Protein 8P6G (pdb70)

B-factor: mean 34.03, std 9.98, range [8.65, 109.32]

Nearest PDB structures (foldseek):
  8p6g-assembly1_B  TM=1.004E+00  e=2.701E-53  synthetic construct
  3gj1-assembly3_C  TM=9.940E-01  e=7.661E-42  Aequorea victoria
  4kag-assembly1_A  TM=9.902E-01  e=3.820E-41  Aequorea victoria
  4w6u-assembly4_D  TM=9.877E-01  e=2.512E-40  synthetic construct
  4w6c-assembly1_A  TM=9.912E-01  e=3.589E-39  synthetic construct

Secondary structure (DSSP, 8-state):
--TTSGGGSS-EEEEEEEEEEETTEEEEEEEEEEEEGGGTEEEEEEEETTSS-SS-GGGGTTT--GGGSB--GGGGGG-HHHHTTTT-EEEEEEEEETTS-EEEEEEEEEEETTEEEEEEEEEEES--TTSTTTTT-B-SS-----HHHHHHHHHTTTTS--EEEEEEEETTTTEEEEEEEEEEEBTTS-EEEEEEEEEEEESSSS------SEEEEEEEEEE--TT--SSEEEEEEEEEEE--/-TTGGGGSS-EEEEEEEEEEETTEEEEEEEEEEEETTTTEEEEEEEETTSS-SS-GGGGTTT--GGGSB--GGGGGG-HHHHTTTT-EEEEEEEEETTS-EEEEEEEEEEETTEEEEEEEEEEES--TTSTTTTT-B-S--------HHHHHHHHHTTTTSPPEEEEEEEEGGGTEEEEEEEEEEEBTTS-EEEEEEEEEEEESSSS------SEEEEEEEEEE--TT--SSEEEEEEEEEEE-

Foldseek 3Di:
DAAQPVLQAAKFKEWEWEWEAAVNDTWIKIKIFIAHLCQLKDKMKIFTPVFDDQFDPVVCQVVRASPRAHEDPVFPLQPQQSNLPQQGKWKWKWKQKPPAKIKTKIWTWHDPDRYTYTYMYIYMDGGDCCDCTSVVFFDQWQQACVVPVSVVLVVQQPPRDKDKWKWAFDVVLLWIWTWDWRWTAGPVGHTIIITMIMTMHRPDPDHTSRHHIWIKIKTKTWDDDPPDPGDIIMIMIRIYIDDD/DAQVVLQQDFFKEWEWEWEAAANPTWIKIKIWTAHLVLLKIKMKIFTPVFDDQWDPVVCVVLRACVRAHEPPVQVLQCQQRQLPQQGKWKWKWKDWVVAKIKTKIWTFHDDDRYTYIYMYMYIDGGDCPDCTSVVFFDQWQLFDPVPVVVSVVQVVQQPPRDKDKWKWAFPPVQQWIKTWDWGFTAGPVRHTTIMTMIMIMHRSDDDHGRRHHIWMKIKTKGWDDDVPDPGDIIIMMMRIYIDD

Solvent-accessible surface area: 20844 Å² total

Structure (mmCIF, N/CA/C/O backbone):
data_8P6G
#
_entry.id   8P6G
#
_cell.length_a   65.736
_cell.length_b   65.736
_cell.length_c   315.036
_cell.angle_alpha   90.00
_cell.angle_beta   90.00
_cell.angle_gamma   120.00
#
_symmetry.space_group_name_H-M   'P 65'
#
loop_
_entity.id
_entity.type
_entity.pdbx_description
1 polymer 'Genetically Encoded Green Calcium Indicator YTnC2-5 based on Troponin C from toadfish'
2 non-polymer DI(HYDROXYETHYL)ETHER
3 water water
#
loop_
_atom_site.group_PDB
_atom_site.id
_atom_site.type_symbol
_atom_site.label_atom_id
_atom_site.label_alt_id
_atom_site.label_comp_id
_atom_site.label_asym_id
_atom_site.label_entity_id
_atom_site.label_seq_id
_atom_site.pdbx_PDB_ins_code
_atom_site.Cartn_x
_atom_site.Cartn_y
_atom_site.Cartn_z
_atom_site.occupancy
_atom_site.B_iso_or_equiv
_atom_site.auth_seq_id
_atom_site.auth_comp_id
_atom_site.auth_asym_id
_atom_site.auth_atom_id
_atom_site.pdbx_PDB_model_num
ATOM 1 N N . VAL A 1 6 ? 19.881 -40.801 -7.322 1.00 51.25 5 VAL B N 1
ATOM 2 C CA . VAL A 1 6 ? 19.757 -42.264 -7.028 1.00 52.28 5 VAL B CA 1
ATOM 3 C C . VAL A 1 6 ? 20.563 -42.609 -5.778 1.00 45.97 5 VAL B C 1
ATOM 4 O O . VAL A 1 6 ? 20.013 -43.179 -4.846 1.00 42.36 5 VAL B O 1
ATOM 6 N N . SER A 1 7 ? 21.869 -42.295 -5.801 1.00 45.88 6 SER B N 1
ATOM 7 C CA . SER A 1 7 ? 22.777 -42.591 -4.701 1.00 48.82 6 SER B CA 1
ATOM 8 C C . SER A 1 7 ? 22.584 -41.607 -3.525 1.00 44.57 6 SER B C 1
ATOM 9 O O . SER A 1 7 ? 21.942 -40.556 -3.670 1.00 30.59 6 SER B O 1
ATOM 12 N N . LYS A 1 8 ? 23.176 -41.966 -2.363 1.00 42.30 7 LYS B N 1
ATOM 13 C CA . LYS A 1 8 ? 22.928 -41.315 -1.080 1.00 40.79 7 LYS B CA 1
ATOM 14 C C . LYS A 1 8 ? 22.971 -39.787 -1.195 1.00 42.18 7 LYS B C 1
ATOM 15 O O . LYS A 1 8 ? 23.913 -39.185 -1.727 1.00 37.86 7 LYS B O 1
ATOM 21 N N . GLY A 1 9 ? 21.864 -39.150 -0.802 1.00 37.45 8 GLY B N 1
ATOM 22 C CA . GLY A 1 9 ? 21.867 -37.707 -0.614 1.00 36.74 8 GLY B CA 1
ATOM 23 C C . GLY A 1 9 ? 21.683 -36.885 -1.892 1.00 33.84 8 GLY B C 1
ATOM 24 O O . GLY A 1 9 ? 21.698 -35.668 -1.766 1.00 32.06 8 GLY B O 1
ATOM 25 N N . GLU A 1 10 ? 21.379 -37.507 -3.060 1.00 35.96 9 GLU B N 1
ATOM 26 C CA . GLU A 1 10 ? 21.174 -36.790 -4.319 1.00 34.85 9 GLU B CA 1
ATOM 27 C C . GLU A 1 10 ? 19.821 -36.082 -4.341 1.00 36.20 9 GLU B C 1
ATOM 28 O O . GLU A 1 10 ? 19.736 -34.911 -4.729 1.00 28.81 9 GLU B O 1
ATOM 34 N N . GLU A 1 11 ? 18.768 -36.765 -3.852 1.00 32.51 10 GLU B N 1
ATOM 35 C CA . GLU A 1 11 ? 17.414 -36.239 -3.924 1.00 31.25 10 GLU B CA 1
ATOM 36 C C . GLU A 1 11 ? 17.264 -34.940 -3.118 1.00 30.92 10 GLU B C 1
ATOM 37 O O . GLU A 1 11 ? 16.327 -34.173 -3.397 1.00 37.12 10 GLU B O 1
ATOM 43 N N . LEU A 1 12 ? 18.115 -34.743 -2.087 1.00 31.41 11 LEU B N 1
ATOM 44 C CA . LEU A 1 12 ? 18.180 -33.533 -1.276 1.00 30.14 11 LEU B CA 1
ATOM 45 C C . LEU A 1 12 ? 18.642 -32.306 -2.057 1.00 36.46 11 LEU B C 1
ATOM 46 O O . LEU A 1 12 ? 18.513 -31.189 -1.560 1.00 43.75 11 LEU B O 1
ATOM 51 N N . PHE A 1 13 ? 19.268 -32.504 -3.212 1.00 33.65 12 PHE B N 1
ATOM 52 C CA . PHE A 1 13 ? 19.816 -31.395 -3.978 1.00 31.98 12 PHE B CA 1
ATOM 53 C C . PHE A 1 13 ? 18.940 -31.030 -5.178 1.00 33.97 12 PHE B C 1
ATOM 54 O O . PHE A 1 13 ? 19.212 -30.010 -5.839 1.00 39.43 12 PHE B O 1
ATOM 62 N N . THR A 1 14 ? 17.817 -31.743 -5.385 1.00 38.29 13 THR B N 1
ATOM 63 C CA . THR A 1 14 ? 17.194 -31.820 -6.700 1.00 40.55 13 THR B CA 1
ATOM 64 C C . THR A 1 14 ? 16.673 -30.489 -7.236 1.00 39.27 13 THR B C 1
ATOM 65 O O . THR A 1 14 ? 16.594 -30.379 -8.454 1.00 40.36 13 THR B O 1
ATOM 69 N N . GLY A 1 15 ? 16.243 -29.539 -6.397 1.00 34.88 14 GLY B N 1
ATOM 70 C CA . GLY A 1 15 ? 15.732 -28.275 -6.930 1.00 34.40 14 GLY B CA 1
ATOM 71 C C . GLY A 1 15 ? 16.558 -27.063 -6.462 1.00 38.45 14 GLY B C 1
ATOM 72 O O . GLY A 1 15 ? 17.765 -26.990 -6.696 1.00 41.41 14 GLY B O 1
ATOM 73 N N . VAL A 1 16 ? 15.909 -26.159 -5.719 1.00 39.20 15 VAL B N 1
ATOM 74 C CA . VAL A 1 16 ? 16.508 -24.949 -5.185 1.00 36.94 15 VAL B CA 1
ATOM 75 C C . VAL A 1 16 ? 16.569 -25.104 -3.660 1.00 33.56 15 VAL B C 1
ATOM 76 O O . VAL A 1 16 ? 15.548 -25.252 -2.999 1.00 33.96 15 VAL B O 1
ATOM 80 N N . VAL A 1 17 ? 17.787 -25.126 -3.103 1.00 28.39 16 VAL B N 1
ATOM 81 C CA . VAL A 1 17 ? 18.017 -25.443 -1.716 1.00 28.28 16 VAL B CA 1
ATOM 82 C C . VAL A 1 17 ? 18.390 -24.106 -1.050 1.00 26.50 16 VAL B C 1
ATOM 83 O O . VAL A 1 17 ? 19.259 -23.402 -1.551 1.00 29.60 16 VAL B O 1
ATOM 87 N N . PRO A 1 18 ? 17.715 -23.661 0.039 1.00 28.56 17 PRO B N 1
ATOM 88 C CA . PRO A 1 18 ? 18.044 -22.396 0.709 1.00 30.51 17 PRO B CA 1
ATOM 89 C C . PRO A 1 18 ? 19.319 -22.645 1.507 1.00 27.59 17 PRO B C 1
ATOM 90 O O . PRO A 1 18 ? 19.517 -23.769 1.995 1.00 25.57 17 PRO B O 1
ATOM 94 N N . ILE A 1 19 ? 20.175 -21.620 1.536 1.00 24.94 18 ILE B N 1
ATOM 95 C CA . ILE A 1 19 ? 21.436 -21.646 2.231 1.00 24.64 18 ILE B CA 1
ATOM 96 C C . ILE A 1 19 ? 21.424 -20.673 3.423 1.00 24.99 18 ILE B C 1
ATOM 97 O O . ILE A 1 19 ? 21.024 -19.501 3.329 1.00 26.99 18 ILE B O 1
ATOM 102 N N . LEU A 1 20 ? 22.032 -21.123 4.507 1.00 24.97 19 LEU B N 1
ATOM 103 C CA . LEU A 1 20 ? 22.444 -20.269 5.619 1.00 27.68 19 LEU B CA 1
ATOM 104 C C . LEU A 1 20 ? 23.933 -20.477 5.883 1.00 23.90 19 LEU B C 1
ATOM 105 O O . LEU A 1 20 ? 24.423 -21.634 6.061 1.00 26.32 19 LEU B O 1
ATOM 110 N N . VAL A 1 21 ? 24.657 -19.346 5.909 1.00 27.11 20 VAL B N 1
ATOM 111 C CA . VAL A 1 21 ? 26.052 -19.272 6.283 1.00 24.45 20 VAL B CA 1
ATOM 112 C C . VAL A 1 21 ? 26.194 -18.432 7.566 1.00 29.39 20 VAL B C 1
ATOM 113 O O . VAL A 1 21 ? 25.581 -17.378 7.736 1.00 31.78 20 VAL B O 1
ATOM 117 N N . GLU A 1 22 ? 26.928 -18.983 8.539 1.00 26.87 21 GLU B N 1
ATOM 118 C CA . GLU A 1 22 ? 27.273 -18.233 9.733 1.00 28.60 21 GLU B CA 1
ATOM 119 C C . GLU A 1 22 ? 28.752 -18.383 9.980 1.00 32.63 21 GLU B C 1
ATOM 120 O O . GLU A 1 22 ? 29.313 -19.504 9.933 1.00 32.81 21 GLU B O 1
ATOM 126 N N . MET A 1 23 ? 29.374 -17.239 10.285 1.00 29.66 22 MET B N 1
ATOM 127 C CA . MET A 1 23 ? 30.797 -17.246 10.552 1.00 27.20 22 MET B CA 1
ATOM 128 C C . MET A 1 23 ? 31.138 -16.299 11.702 1.00 28.99 22 MET B C 1
ATOM 129 O O . MET A 1 23 ? 30.579 -15.198 11.797 1.00 24.10 22 MET B O 1
ATOM 134 N N . VAL A 1 24 ? 32.077 -16.758 12.563 1.00 30.56 23 VAL B N 1
ATOM 135 C CA . VAL A 1 24 ? 32.708 -15.942 13.594 1.00 32.95 23 VAL B CA 1
ATOM 136 C C . VAL A 1 24 ? 34.215 -16.063 13.392 1.00 30.11 23 VAL B C 1
ATOM 137 O O . VAL A 1 24 ? 34.706 -17.140 13.056 1.00 36.62 23 VAL B O 1
ATOM 141 N N . GLY A 1 25 ? 34.924 -14.958 13.586 1.00 27.60 24 GLY B N 1
ATOM 142 C CA . GLY A 1 25 ? 36.309 -14.846 13.223 1.00 26.63 24 GLY B CA 1
ATOM 143 C C . GLY A 1 25 ? 37.127 -13.987 14.165 1.00 28.96 24 GLY B C 1
ATOM 144 O O . GLY A 1 25 ? 36.626 -12.998 14.682 1.00 29.88 24 GLY B O 1
ATOM 145 N N . ASP A 1 26 ? 38.434 -14.268 14.204 1.00 25.99 25 ASP B N 1
ATOM 146 C CA . ASP A 1 26 ? 39.377 -13.548 15.020 1.00 32.33 25 ASP B CA 1
ATOM 147 C C . ASP A 1 26 ? 40.719 -13.663 14.305 1.00 35.08 25 ASP B C 1
ATOM 148 O O . ASP A 1 26 ? 41.345 -14.716 14.348 1.00 36.19 25 ASP B O 1
ATOM 153 N N . VAL A 1 27 ? 41.128 -12.551 13.689 1.00 32.88 26 VAL B N 1
ATOM 154 C CA . VAL A 1 27 ? 42.362 -12.434 12.939 1.00 34.55 26 VAL B CA 1
ATOM 155 C C . VAL A 1 27 ? 43.215 -11.358 13.603 1.00 31.04 26 VAL B C 1
ATOM 156 O O . VAL A 1 27 ? 42.757 -10.228 13.768 1.00 28.38 26 VAL B O 1
ATOM 160 N N . ASN A 1 28 ? 44.375 -11.759 14.136 1.00 30.19 27 ASN B N 1
ATOM 161 C CA . ASN A 1 28 ? 45.236 -10.931 14.979 1.00 32.30 27 ASN B CA 1
ATOM 162 C C . ASN A 1 28 ? 44.526 -10.299 16.201 1.00 35.07 27 ASN B C 1
ATOM 163 O O . ASN A 1 28 ? 44.909 -9.213 16.626 1.00 36.80 27 ASN B O 1
ATOM 168 N N . GLY A 1 29 ? 43.451 -10.887 16.730 1.00 36.03 28 GLY B N 1
ATOM 169 C CA . GLY A 1 29 ? 42.631 -10.229 17.745 1.00 37.29 28 GLY B CA 1
ATOM 170 C C . GLY A 1 29 ? 41.489 -9.348 17.211 1.00 35.55 28 GLY B C 1
ATOM 171 O O . GLY A 1 29 ? 40.620 -8.962 17.987 1.00 40.41 28 GLY B O 1
ATOM 172 N N . HIS A 1 30 ? 41.431 -9.066 15.904 1.00 35.04 29 HIS B N 1
ATOM 173 C CA . HIS A 1 30 ? 40.331 -8.307 15.335 1.00 36.90 29 HIS B CA 1
ATOM 174 C C . HIS A 1 30 ? 39.140 -9.240 15.151 1.00 37.99 29 HIS B C 1
ATOM 175 O O . HIS A 1 30 ? 39.157 -10.081 14.240 1.00 32.31 29 HIS B O 1
ATOM 182 N N . ARG A 1 31 ? 38.131 -9.053 16.016 1.00 32.48 30 ARG B N 1
ATOM 183 C CA . ARG A 1 31 ? 36.960 -9.913 16.068 1.00 33.21 30 ARG B CA 1
ATOM 184 C C . ARG A 1 31 ? 35.928 -9.452 15.053 1.00 31.63 30 ARG B C 1
ATOM 185 O O . ARG A 1 31 ? 35.757 -8.247 14.852 1.00 35.31 30 ARG B O 1
ATOM 193 N N . PHE A 1 32 ? 35.203 -10.421 14.461 1.00 29.37 31 PHE B N 1
ATOM 194 C CA . PHE A 1 32 ? 34.158 -10.121 13.487 1.00 25.13 31 PHE B CA 1
ATOM 195 C C . PHE A 1 32 ? 33.188 -11.310 13.338 1.00 26.00 31 PHE B C 1
ATOM 196 O O . PHE A 1 32 ? 33.560 -12.490 13.517 1.00 26.70 31 PHE B O 1
ATOM 204 N N . SER A 1 33 ? 31.947 -11.003 12.933 1.00 27.79 32 SER B N 1
ATOM 205 C CA . SER A 1 33 ? 30.957 -11.986 12.504 1.00 31.07 32 SER B CA 1
ATOM 206 C C . SER A 1 33 ? 30.498 -11.721 11.066 1.00 29.17 32 SER B C 1
ATOM 207 O O . SER A 1 33 ? 30.366 -10.574 10.651 1.00 31.29 32 SER B O 1
ATOM 210 N N . VAL A 1 34 ? 30.227 -12.790 10.296 1.00 30.89 33 VAL B N 1
ATOM 211 C CA . VAL A 1 34 ? 29.520 -12.727 9.025 1.00 28.48 33 VAL B CA 1
ATOM 212 C C . VAL A 1 34 ? 28.315 -13.700 9.017 1.00 28.49 33 VAL B C 1
ATOM 213 O O . VAL A 1 34 ? 28.440 -14.884 9.352 1.00 27.73 33 VAL B O 1
ATOM 217 N N . SER A 1 35 ? 27.121 -13.191 8.659 1.00 30.13 34 SER B N 1
ATOM 218 C CA . SER A 1 35 ? 25.953 -14.014 8.358 1.00 32.89 34 SER B CA 1
ATOM 219 C C . SER A 1 35 ? 25.567 -13.876 6.886 1.00 30.28 34 SER B C 1
ATOM 220 O O . SER A 1 35 ? 25.858 -12.848 6.278 1.00 35.30 34 SER B O 1
ATOM 223 N N . GLY A 1 36 ? 24.742 -14.814 6.390 1.00 32.04 35 GLY B N 1
ATOM 224 C CA . GLY A 1 36 ? 24.299 -14.778 5.011 1.00 30.19 35 GLY B CA 1
ATOM 225 C C . GLY A 1 36 ? 23.375 -15.917 4.611 1.00 34.83 35 GLY B C 1
ATOM 226 O O . GLY A 1 36 ? 23.287 -16.977 5.276 1.00 32.74 35 GLY B O 1
ATOM 227 N N . GLU A 1 37 ? 22.726 -15.659 3.469 1.00 32.42 36 GLU B N 1
ATOM 228 C CA . GLU A 1 37 ? 21.651 -16.470 2.940 1.00 31.28 36 GLU B CA 1
ATOM 229 C C . GLU A 1 37 ? 21.732 -16.399 1.420 1.00 28.72 36 GLU B C 1
ATOM 230 O O . GLU A 1 37 ? 22.275 -15.441 0.870 1.00 29.48 36 GLU B O 1
ATOM 236 N N . GLY A 1 38 ? 21.057 -17.345 0.779 1.00 27.09 37 GLY B N 1
ATOM 237 C CA . GLY A 1 38 ? 21.053 -17.477 -0.662 1.00 25.30 37 GLY B CA 1
ATOM 238 C C . GLY A 1 38 ? 20.576 -18.870 -1.016 1.00 27.42 37 GLY B C 1
ATOM 239 O O . GLY A 1 38 ? 19.705 -19.373 -0.297 1.00 26.76 37 GLY B O 1
ATOM 240 N N . GLU A 1 39 ? 21.062 -19.424 -2.148 1.00 27.25 38 GLU B N 1
ATOM 241 C CA . GLU A 1 39 ? 20.481 -20.614 -2.762 1.00 27.83 38 GLU B CA 1
ATOM 242 C C . GLU A 1 39 ? 21.575 -21.445 -3.428 1.00 25.01 38 GLU B C 1
ATOM 243 O O . GLU A 1 39 ? 22.470 -20.897 -4.067 1.00 25.34 38 GLU B O 1
ATOM 249 N N . GLY A 1 40 ? 21.513 -22.779 -3.225 1.00 26.38 39 GLY B N 1
ATOM 250 C CA . GLY A 1 40 ? 22.328 -23.697 -3.998 1.00 27.36 39 GLY B CA 1
ATOM 251 C C . GLY A 1 40 ? 21.449 -24.455 -4.990 1.00 24.58 39 GLY B C 1
ATOM 252 O O . GLY A 1 40 ? 20.345 -24.907 -4.629 1.00 29.34 39 GLY B O 1
ATOM 253 N N . ILE A 1 41 ? 21.946 -24.615 -6.223 1.00 26.71 40 ILE B N 1
ATOM 254 C CA . ILE A 1 41 ? 21.280 -25.410 -7.235 1.00 26.68 40 ILE B CA 1
ATOM 255 C C . ILE A 1 41 ? 22.337 -26.363 -7.801 1.00 28.86 40 ILE B C 1
ATOM 256 O O . ILE A 1 41 ? 23.022 -26.040 -8.792 1.00 26.42 40 ILE B O 1
ATOM 261 N N . ALA A 1 42 ? 22.383 -27.590 -7.223 1.00 31.08 41 ALA B N 1
ATOM 262 C CA . ALA A 1 42 ? 23.296 -28.608 -7.699 1.00 29.64 41 ALA B CA 1
ATOM 263 C C . ALA A 1 42 ? 23.081 -28.958 -9.173 1.00 29.90 41 ALA B C 1
ATOM 264 O O . ALA A 1 42 ? 24.048 -29.344 -9.813 1.00 28.94 41 ALA B O 1
ATOM 266 N N . THR A 1 43 ? 21.852 -28.852 -9.708 1.00 30.42 42 THR B N 1
ATOM 267 C CA . THR A 1 43 ? 21.572 -29.245 -11.103 1.00 30.61 42 THR B CA 1
ATOM 268 C C . THR A 1 43 ? 22.317 -28.316 -12.079 1.00 28.95 42 THR B C 1
ATOM 269 O O . THR A 1 43 ? 22.551 -28.683 -13.234 1.00 30.78 42 THR B O 1
ATOM 273 N N . TYR A 1 44 ? 22.630 -27.083 -11.640 1.00 23.96 43 TYR B N 1
ATOM 274 C CA . TYR A 1 44 ? 23.376 -26.096 -12.392 1.00 25.53 43 TYR B CA 1
ATOM 275 C C . TYR A 1 44 ? 24.847 -26.059 -11.981 1.00 27.45 43 TYR B C 1
ATOM 276 O O . TYR A 1 44 ? 25.622 -25.391 -12.634 1.00 30.61 43 TYR B O 1
ATOM 285 N N . GLY A 1 45 ? 25.240 -26.783 -10.924 1.00 24.22 44 GLY B N 1
ATOM 286 C CA . GLY A 1 45 ? 26.485 -26.501 -10.245 1.00 29.97 44 GLY B CA 1
ATOM 287 C C . GLY A 1 45 ? 26.574 -25.045 -9.765 1.00 24.72 44 GLY B C 1
ATOM 288 O O . GLY A 1 45 ? 27.672 -24.479 -9.791 1.00 26.29 44 GLY B O 1
ATOM 289 N N . MET A 1 46 ? 25.439 -24.401 -9.434 1.00 24.58 45 MET B N 1
ATOM 290 C CA . MET A 1 46 ? 25.441 -22.974 -9.111 1.00 26.13 45 MET B CA 1
ATOM 291 C C . MET A 1 46 ? 25.139 -22.709 -7.628 1.00 27.55 45 MET B C 1
ATOM 292 O O . MET A 1 46 ? 24.376 -23.439 -6.969 1.00 30.37 45 MET B O 1
ATOM 297 N N . LEU A 1 47 ? 25.805 -21.650 -7.114 1.00 25.11 46 LEU B N 1
ATOM 298 C CA . LEU A 1 47 ? 25.692 -21.083 -5.780 1.00 29.91 46 LEU B CA 1
ATOM 299 C C . LEU A 1 47 ? 25.573 -19.545 -5.872 1.00 31.40 46 LEU B C 1
ATOM 300 O O . LEU A 1 47 ? 26.360 -18.925 -6.602 1.00 30.04 46 LEU B O 1
ATOM 305 N N . THR A 1 48 ? 24.667 -18.929 -5.085 1.00 28.96 47 THR B N 1
ATOM 306 C CA . THR A 1 48 ? 24.520 -17.481 -4.947 1.00 27.61 47 THR B CA 1
ATOM 307 C C . THR A 1 48 ? 24.312 -17.147 -3.464 1.00 32.63 47 THR B C 1
ATOM 308 O O . THR A 1 48 ? 23.480 -17.780 -2.812 1.00 33.33 47 THR B O 1
ATOM 312 N N . LEU A 1 49 ? 25.081 -16.161 -2.931 1.00 31.74 48 LEU B N 1
ATOM 313 C CA . LEU A 1 49 ? 25.002 -15.745 -1.537 1.00 32.40 48 LEU B CA 1
ATOM 314 C C . LEU A 1 49 ? 25.060 -14.223 -1.423 1.00 32.20 48 LEU B C 1
ATOM 315 O O . LEU A 1 49 ? 25.544 -13.514 -2.305 1.00 26.66 48 LEU B O 1
ATOM 320 N N . LYS A 1 50 ? 24.521 -13.724 -0.314 1.00 27.74 49 LYS B N 1
ATOM 321 C CA . LYS A 1 50 ? 24.811 -12.382 0.138 1.00 29.08 49 LYS B CA 1
ATOM 322 C C . LYS A 1 50 ? 25.231 -12.544 1.579 1.00 27.40 49 LYS B C 1
ATOM 323 O O . LYS A 1 50 ? 24.493 -13.175 2.356 1.00 28.25 49 LYS B O 1
ATOM 329 N N . LEU A 1 51 ? 26.464 -12.120 1.854 1.00 24.40 50 LEU B N 1
ATOM 330 C CA . LEU A 1 51 ? 27.117 -12.332 3.122 1.00 24.57 50 LEU B CA 1
ATOM 331 C C . LEU A 1 51 ? 27.344 -10.921 3.674 1.00 28.07 50 LEU B C 1
ATOM 332 O O . LEU A 1 51 ? 27.828 -10.058 2.937 1.00 36.43 50 LEU B O 1
ATOM 337 N N . ILE A 1 52 ? 27.035 -10.700 4.956 1.00 26.10 51 ILE B N 1
ATOM 338 C CA . ILE A 1 52 ? 27.129 -9.377 5.555 1.00 32.47 51 ILE B CA 1
ATOM 339 C C . ILE A 1 52 ? 28.058 -9.429 6.762 1.00 31.42 51 ILE B C 1
ATOM 340 O O . ILE A 1 52 ? 28.023 -10.399 7.535 1.00 28.34 51 ILE B O 1
ATOM 345 N N . CYS A 1 53 ? 28.879 -8.380 6.925 1.00 31.02 52 CYS B N 1
ATOM 346 C CA . CYS A 1 53 ? 29.642 -8.246 8.142 1.00 29.73 52 CYS B CA 1
ATOM 347 C C . CYS A 1 53 ? 28.755 -7.521 9.148 1.00 28.24 52 CYS B C 1
ATOM 348 O O . CYS A 1 53 ? 28.440 -6.376 8.932 1.00 28.06 52 CYS B O 1
ATOM 351 N N . THR A 1 54 ? 28.281 -8.233 10.173 1.00 29.02 53 THR B N 1
ATOM 352 C CA . THR A 1 54 ? 27.231 -7.762 11.072 1.00 30.38 53 THR B CA 1
ATOM 353 C C . THR A 1 54 ? 27.814 -6.941 12.206 1.00 32.16 53 THR B C 1
ATOM 354 O O . THR A 1 54 ? 27.049 -6.240 12.854 1.00 33.93 53 THR B O 1
ATOM 358 N N . THR A 1 55 ? 29.153 -6.911 12.345 1.00 32.12 54 THR B N 1
ATOM 359 C CA . THR A 1 55 ? 29.832 -6.153 13.378 1.00 39.73 54 THR B CA 1
ATOM 360 C C . THR A 1 55 ? 30.374 -4.814 12.862 1.00 39.71 54 THR B C 1
ATOM 361 O O . THR A 1 55 ? 30.965 -4.085 13.639 1.00 42.25 54 THR B O 1
ATOM 365 N N . GLY A 1 56 ? 30.194 -4.472 11.577 1.00 43.42 55 GLY B N 1
ATOM 366 C CA . GLY A 1 56 ? 30.778 -3.261 11.004 1.00 39.63 55 GLY B CA 1
ATOM 367 C C . GLY A 1 56 ? 31.719 -3.581 9.843 1.00 36.86 55 GLY B C 1
ATOM 368 O O . GLY A 1 56 ? 31.318 -4.245 8.893 1.00 40.60 55 GLY B O 1
ATOM 369 N N . GLU A 1 57 ? 32.943 -3.037 9.866 1.00 36.54 56 GLU B N 1
ATOM 370 C CA . GLU A 1 57 ? 33.854 -3.135 8.729 1.00 36.41 56 GLU B CA 1
ATOM 371 C C . GLU A 1 57 ? 34.583 -4.466 8.825 1.00 31.10 56 GLU B C 1
ATOM 372 O O . GLU A 1 57 ? 35.231 -4.730 9.837 1.00 35.57 56 GLU B O 1
ATOM 378 N N . LEU A 1 58 ? 34.571 -5.255 7.747 1.00 30.77 57 LEU B N 1
ATOM 379 C CA . LEU A 1 58 ? 35.345 -6.495 7.743 1.00 29.54 57 LEU B CA 1
ATOM 380 C C . LEU A 1 58 ? 36.832 -6.153 7.844 1.00 30.52 57 LEU B C 1
ATOM 381 O O . LEU A 1 58 ? 37.334 -5.320 7.121 1.00 35.08 57 LEU B O 1
ATOM 386 N N . PRO A 1 59 ? 37.580 -6.760 8.777 1.00 28.95 58 PRO B N 1
ATOM 387 C CA . PRO A 1 59 ? 38.991 -6.400 8.978 1.00 32.63 58 PRO B CA 1
ATOM 388 C C . PRO A 1 59 ? 40.010 -7.113 8.062 1.00 27.09 58 PRO B C 1
ATOM 389 O O . PRO A 1 59 ? 41.182 -6.744 8.059 1.00 28.23 58 PRO B O 1
ATOM 393 N N . VAL A 1 60 ? 39.556 -8.096 7.270 1.00 27.77 59 VAL B N 1
ATOM 394 C CA . VAL A 1 60 ? 40.330 -8.723 6.205 1.00 30.96 59 VAL B CA 1
ATOM 395 C C . VAL A 1 60 ? 39.650 -8.352 4.883 1.00 32.14 59 VAL B C 1
ATOM 396 O O . VAL A 1 60 ? 38.525 -7.852 4.882 1.00 29.82 59 VAL B O 1
A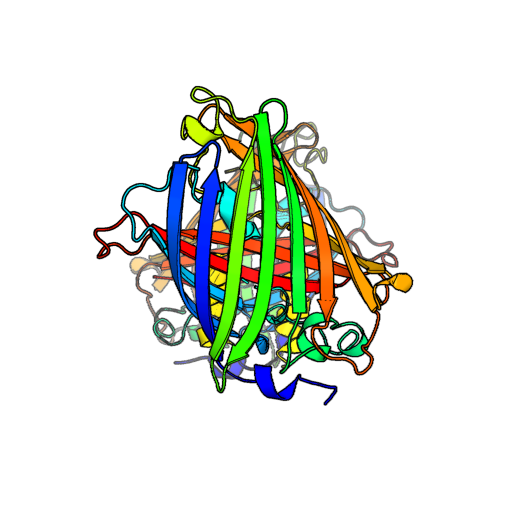TOM 400 N N . PRO A 1 61 ? 40.248 -8.557 3.691 1.00 33.45 60 PRO B N 1
ATOM 401 C CA . PRO A 1 61 ? 39.511 -8.307 2.441 1.00 32.09 60 PRO B CA 1
ATOM 402 C C . PRO A 1 61 ? 38.531 -9.447 2.137 1.00 32.89 60 PRO B C 1
ATOM 403 O O . PRO A 1 61 ? 38.901 -10.631 2.237 1.00 30.93 60 PRO B O 1
ATOM 407 N N . TRP A 1 62 ? 37.302 -9.087 1.739 1.00 27.56 61 TRP B N 1
ATOM 408 C CA . TRP A 1 62 ? 36.268 -10.036 1.365 1.00 25.44 61 TRP B CA 1
ATOM 409 C C . TRP A 1 62 ? 36.780 -11.122 0.417 1.00 24.87 61 TRP B C 1
ATOM 410 O O . TRP A 1 62 ? 36.346 -12.258 0.620 1.00 25.95 61 TRP B O 1
ATOM 421 N N . PRO A 1 63 ? 37.649 -10.860 -0.618 1.00 26.40 62 PRO B N 1
ATOM 422 C CA . PRO A 1 63 ? 38.139 -11.950 -1.447 1.00 27.60 62 PRO B CA 1
ATOM 423 C C . PRO A 1 63 ? 38.823 -13.093 -0.688 1.00 27.06 62 PRO B C 1
ATOM 424 O O . PRO A 1 63 ? 38.764 -14.232 -1.148 1.00 28.01 62 PRO B O 1
ATOM 428 N N . THR A 1 64 ? 39.467 -12.779 0.453 1.00 30.87 63 THR B N 1
ATOM 429 C CA . THR A 1 64 ? 40.210 -13.768 1.224 1.00 32.06 63 THR B CA 1
ATOM 430 C C . THR A 1 64 ? 39.288 -14.812 1.888 1.00 29.46 63 THR B C 1
ATOM 431 O O . THR A 1 64 ? 39.791 -15.917 2.220 1.00 24.55 63 THR B O 1
ATOM 435 N N . LEU A 1 65 ? 37.976 -14.502 2.076 1.00 25.36 64 LEU B N 1
ATOM 436 C CA . LEU A 1 65 ? 36.996 -15.415 2.689 1.00 26.66 64 LEU B CA 1
ATOM 437 C C . LEU A 1 65 ? 36.129 -16.167 1.677 1.00 29.04 64 LEU B C 1
ATOM 438 O O . LEU A 1 65 ? 35.262 -16.959 2.112 1.00 28.72 64 LEU B O 1
ATOM 443 N N . VAL A 1 66 ? 36.288 -15.867 0.365 1.00 30.94 65 VAL B N 1
ATOM 444 C CA . VAL A 1 66 ? 35.453 -16.485 -0.653 1.00 27.67 65 VAL B CA 1
ATOM 445 C C . VAL A 1 66 ? 35.512 -17.998 -0.501 1.00 23.71 65 VAL B C 1
ATOM 446 O O . VAL A 1 66 ? 34.455 -18.613 -0.459 1.00 23.03 65 VAL B O 1
ATOM 450 N N . THR A 1 67 ? 36.722 -18.575 -0.486 1.00 21.79 66 THR B N 1
ATOM 451 C CA . THR A 1 67 ? 36.854 -20.026 -0.366 1.00 22.93 66 THR B CA 1
ATOM 452 C C . THR A 1 67 ? 36.231 -20.549 0.929 1.00 27.25 66 THR B C 1
ATOM 453 O O . THR A 1 67 ? 35.781 -21.696 0.963 1.00 23.28 66 THR B O 1
ATOM 457 N N . THR A 1 68 ? 36.257 -19.769 2.018 1.00 26.84 67 THR B N 1
ATOM 458 C CA . THR A 1 68 ? 35.735 -20.232 3.305 1.00 27.23 67 THR B CA 1
ATOM 459 C C . THR A 1 68 ? 34.204 -20.214 3.324 1.00 24.48 67 THR B C 1
ATOM 460 O O . THR A 1 68 ? 33.583 -21.186 3.801 1.00 24.72 67 THR B O 1
ATOM 464 N N . LEU A 1 69 ? 33.609 -19.113 2.841 1.00 25.86 68 LEU B N 1
ATOM 465 C CA . LEU A 1 69 ? 32.170 -18.908 2.833 1.00 24.29 68 LEU B CA 1
ATOM 466 C C . LEU A 1 69 ? 31.561 -19.822 1.761 1.00 28.17 68 LEU B C 1
ATOM 467 O O . LEU A 1 69 ? 30.497 -20.329 2.029 1.00 22.34 68 LEU B O 1
ATOM 491 N N . MET A 1 71 ? 31.052 -24.534 -0.049 1.00 27.85 72 MET B N 1
ATOM 492 C CA . MET A 1 71 ? 29.973 -25.552 -0.210 1.00 25.89 72 MET B CA 1
ATOM 493 C C . MET A 1 71 ? 30.133 -26.391 -1.498 1.00 29.09 72 MET B C 1
ATOM 494 O O . MET A 1 71 ? 29.379 -26.257 -2.450 1.00 28.94 72 MET B O 1
ATOM 499 N N . ALA A 1 72 ? 31.055 -27.370 -1.504 1.00 27.62 73 ALA B N 1
ATOM 500 C CA . ALA A 1 72 ? 31.319 -28.184 -2.689 1.00 25.33 73 ALA B CA 1
ATOM 501 C C . ALA A 1 72 ? 30.133 -29.103 -3.017 1.00 25.45 73 ALA B C 1
ATOM 502 O O . ALA A 1 72 ? 30.016 -29.536 -4.172 1.00 23.41 73 ALA B O 1
ATOM 504 N N . CYS A 1 73 ? 29.235 -29.378 -2.046 1.00 23.94 74 CYS B N 1
ATOM 505 C CA . CYS A 1 73 ? 27.935 -30.043 -2.290 1.00 27.46 74 CYS B CA 1
ATOM 506 C C . CYS A 1 73 ? 27.056 -29.445 -3.382 1.00 27.22 74 CYS B C 1
ATOM 507 O O . CYS A 1 73 ? 26.241 -30.213 -3.926 1.00 27.99 74 CYS B O 1
ATOM 510 N N . PHE A 1 74 ? 27.206 -28.153 -3.749 1.00 25.92 75 PHE B N 1
ATOM 511 C CA . PHE A 1 74 ? 26.414 -27.551 -4.816 1.00 26.28 75 PHE B CA 1
ATOM 512 C C . PHE A 1 74 ? 27.054 -27.660 -6.204 1.00 30.42 75 PHE B C 1
ATOM 513 O O . PHE A 1 74 ? 26.385 -27.363 -7.180 1.00 34.85 75 PHE B O 1
ATOM 521 N N . ALA A 1 75 ? 28.286 -28.164 -6.334 1.00 28.20 76 ALA B N 1
ATOM 522 C CA . ALA A 1 75 ? 28.822 -28.514 -7.631 1.00 26.32 76 ALA B CA 1
ATOM 523 C C . ALA A 1 75 ? 27.949 -29.567 -8.317 1.00 26.73 76 ALA B C 1
ATOM 524 O O . ALA A 1 75 ? 27.261 -30.377 -7.659 1.00 28.12 76 ALA B O 1
ATOM 526 N N . ARG A 1 76 ? 28.009 -29.551 -9.655 1.00 25.69 77 ARG B N 1
ATOM 527 C CA . ARG A 1 76 ? 27.299 -30.503 -10.479 1.00 30.61 77 ARG B CA 1
ATOM 528 C C . ARG A 1 76 ? 28.297 -31.542 -10.983 1.00 27.87 77 ARG B C 1
ATOM 529 O O . ARG A 1 76 ? 29.181 -31.263 -11.855 1.00 23.18 77 ARG B O 1
ATOM 537 N N . TYR A 1 77 ? 28.104 -32.732 -10.411 1.00 26.87 78 TYR B N 1
ATOM 538 C CA . TYR A 1 77 ? 28.755 -33.955 -10.854 1.00 28.82 78 TYR B CA 1
ATOM 539 C C . TYR A 1 77 ? 27.972 -34.562 -12.036 1.00 33.79 78 TYR B C 1
ATOM 540 O O . TYR A 1 77 ? 26.784 -34.919 -11.909 1.00 34.62 78 TYR B O 1
ATOM 549 N N . PRO A 1 78 ? 28.604 -34.727 -13.209 1.00 30.28 79 PRO B N 1
ATOM 550 C CA . PRO A 1 78 ? 28.003 -35.470 -14.328 1.00 35.14 79 PRO B CA 1
ATOM 551 C C . PRO A 1 78 ? 27.581 -36.919 -14.061 1.00 32.60 79 PRO B C 1
ATOM 552 O O . PRO A 1 78 ? 27.996 -37.528 -13.049 1.00 32.87 79 PRO B O 1
ATOM 556 N N . ASP A 1 79 ? 26.758 -37.485 -14.958 1.00 35.36 80 ASP B N 1
ATOM 557 C CA . ASP A 1 79 ? 26.271 -38.843 -14.739 1.00 35.27 80 ASP B CA 1
ATOM 558 C C . ASP A 1 79 ? 27.424 -39.839 -14.607 1.00 37.17 80 ASP B C 1
ATOM 559 O O . ASP A 1 79 ? 27.369 -40.665 -13.711 1.00 45.39 80 ASP B O 1
ATOM 564 N N . HIS A 1 80 ? 28.519 -39.709 -15.366 1.00 39.45 81 HIS B N 1
ATOM 565 C CA . HIS A 1 80 ? 29.608 -40.687 -15.276 1.00 44.02 81 HIS B CA 1
ATOM 566 C C . HIS A 1 80 ? 30.347 -40.623 -13.928 1.00 42.68 81 HIS B C 1
ATOM 567 O O . HIS A 1 80 ? 31.053 -41.564 -13.586 1.00 33.95 81 HIS B O 1
ATOM 574 N N . MET A 1 81 ? 30.112 -39.570 -13.115 1.00 39.54 82 MET B N 1
ATOM 575 C CA . MET A 1 81 ? 30.888 -39.285 -11.923 1.00 36.93 82 MET B CA 1
ATOM 576 C C . MET A 1 81 ? 30.062 -39.237 -10.641 1.00 38.11 82 MET B C 1
ATOM 577 O O . MET A 1 81 ? 30.620 -38.870 -9.598 1.00 38.41 82 MET B O 1
ATOM 582 N N . LYS A 1 82 ? 28.768 -39.573 -10.677 1.00 33.58 83 LYS B N 1
ATOM 583 C CA . LYS A 1 82 ? 27.944 -39.478 -9.465 1.00 41.83 83 LYS B CA 1
ATOM 584 C C . LYS A 1 82 ? 28.426 -40.399 -8.332 1.00 42.69 83 LYS B C 1
ATOM 585 O O . LYS A 1 82 ? 28.228 -40.044 -7.162 1.00 46.08 83 LYS B O 1
ATOM 591 N N . GLN A 1 83 ? 29.170 -41.478 -8.644 1.00 44.15 84 GLN B N 1
ATOM 592 C CA . GLN A 1 83 ? 29.788 -42.317 -7.626 1.00 43.37 84 GLN B CA 1
ATOM 593 C C . GLN A 1 83 ? 30.901 -41.617 -6.829 1.00 40.53 84 GLN B C 1
ATOM 594 O O . GLN A 1 83 ? 31.168 -42.058 -5.719 1.00 43.58 84 GLN B O 1
ATOM 600 N N . HIS A 1 84 ? 31.566 -40.587 -7.393 1.00 44.86 85 HIS B N 1
ATOM 601 C CA . HIS A 1 84 ? 32.646 -39.856 -6.739 1.00 47.09 85 HIS B CA 1
ATOM 602 C C . HIS A 1 84 ? 32.165 -38.643 -5.924 1.00 36.59 85 HIS B C 1
ATOM 603 O O . HIS A 1 84 ? 33.022 -37.899 -5.438 1.00 46.41 85 HIS B O 1
ATOM 610 N N . ASP A 1 85 ? 30.848 -38.390 -5.796 1.00 34.58 86 ASP B N 1
ATOM 611 C CA . ASP A 1 85 ? 30.366 -37.205 -5.089 1.00 29.69 86 ASP B CA 1
ATOM 612 C C . ASP A 1 85 ? 30.338 -37.454 -3.564 1.00 34.09 86 ASP B C 1
ATOM 613 O O . ASP A 1 85 ? 29.263 -37.741 -2.985 1.00 35.61 86 ASP B O 1
ATOM 618 N N . PHE A 1 86 ? 31.531 -37.305 -2.938 1.00 30.20 87 PHE B N 1
ATOM 619 C CA . PHE A 1 86 ? 31.729 -37.385 -1.493 1.00 35.97 87 PHE B CA 1
ATOM 620 C C . PHE A 1 86 ? 30.776 -36.457 -0.745 1.00 32.80 87 PHE B C 1
ATOM 621 O O . PHE A 1 86 ? 30.269 -36.860 0.296 1.00 31.13 87 PHE B O 1
ATOM 629 N N . PHE A 1 87 ? 30.546 -35.232 -1.263 1.00 31.09 88 PHE B N 1
ATOM 630 C CA . PHE A 1 87 ? 29.962 -34.116 -0.503 1.00 31.39 88 PHE B CA 1
ATOM 631 C C . PHE A 1 87 ? 28.447 -34.291 -0.329 1.00 29.54 88 PHE B C 1
ATOM 632 O O . PHE A 1 87 ? 27.907 -34.129 0.793 1.00 31.64 88 PHE B O 1
ATOM 640 N N . LYS A 1 88 ? 27.751 -34.652 -1.410 1.00 30.12 89 LYS B N 1
ATOM 641 C CA . LYS A 1 88 ? 26.351 -35.071 -1.319 1.00 29.61 89 LYS B CA 1
ATOM 642 C C . LYS A 1 88 ? 26.197 -36.383 -0.520 1.00 28.50 89 LYS B C 1
ATOM 643 O O . LYS A 1 88 ? 25.296 -36.428 0.264 1.00 31.27 89 LYS B O 1
ATOM 649 N N . SER A 1 89 ? 27.066 -37.408 -0.685 1.00 31.30 90 SER B N 1
ATOM 650 C CA . SER A 1 89 ? 26.967 -38.712 -0.023 1.00 33.00 90 SER B CA 1
ATOM 651 C C . SER A 1 89 ? 26.971 -38.588 1.505 1.00 35.32 90 SER B C 1
ATOM 652 O O . SER A 1 89 ? 26.317 -39.387 2.166 1.00 30.18 90 SER B O 1
ATOM 655 N N . ALA A 1 90 ? 27.571 -37.507 2.054 1.00 28.37 91 ALA B N 1
ATOM 656 C CA . ALA A 1 90 ? 27.673 -37.309 3.486 1.00 31.66 91 ALA B CA 1
ATOM 657 C C . ALA A 1 90 ? 26.401 -36.699 4.076 1.00 31.11 91 ALA B C 1
ATOM 658 O O . ALA A 1 90 ? 26.371 -36.462 5.299 1.00 29.36 91 ALA B O 1
ATOM 660 N N . MET A 1 91 ? 25.412 -36.371 3.205 1.00 30.94 92 MET B N 1
ATOM 661 C CA . MET A 1 91 ? 24.231 -35.655 3.673 1.00 32.70 92 MET B CA 1
ATOM 662 C C . MET A 1 91 ? 23.140 -36.656 4.075 1.00 31.07 92 MET B C 1
ATOM 663 O O . MET A 1 91 ? 23.115 -37.750 3.550 1.00 34.48 92 MET B O 1
ATOM 668 N N . PRO A 1 92 ? 22.180 -36.334 4.986 1.00 36.34 93 PRO B N 1
ATOM 669 C CA . PRO A 1 92 ? 22.008 -34.998 5.560 1.00 35.74 93 PRO B CA 1
ATOM 670 C C . PRO A 1 92 ? 22.889 -34.570 6.741 1.00 38.97 93 PRO B C 1
ATOM 671 O O . PRO A 1 92 ? 22.866 -33.373 7.043 1.00 34.05 93 PRO B O 1
ATOM 675 N N . GLU A 1 93 ? 23.580 -35.527 7.392 1.00 39.42 94 GLU B N 1
ATOM 676 C CA . GLU A 1 93 ? 24.363 -35.312 8.606 1.00 39.58 94 GLU B CA 1
ATOM 677 C C . GLU A 1 93 ? 25.515 -34.345 8.354 1.00 36.28 94 GLU B C 1
ATOM 678 O O . GLU A 1 93 ? 25.789 -33.503 9.220 1.00 27.77 94 GLU B O 1
ATOM 684 N N . GLY A 1 94 ? 26.133 -34.454 7.168 1.00 36.65 95 GLY B N 1
ATOM 685 C CA . GLY A 1 94 ? 27.059 -33.454 6.674 1.00 34.58 95 GLY B CA 1
ATOM 686 C C . GLY A 1 94 ? 28.536 -33.776 6.913 1.00 31.84 95 GLY B C 1
ATOM 687 O O . GLY A 1 94 ? 28.945 -34.941 7.022 1.00 36.46 95 GLY B O 1
ATOM 688 N N . TYR A 1 95 ? 29.358 -32.722 6.865 1.00 28.80 96 TYR B N 1
ATOM 689 C CA . TYR A 1 95 ? 30.798 -32.881 6.898 1.00 30.52 96 TYR B CA 1
ATOM 690 C C . TYR A 1 95 ? 31.502 -31.672 7.472 1.00 29.73 96 TYR B C 1
ATOM 691 O O . TYR A 1 95 ? 31.064 -30.533 7.321 1.00 28.77 96 TYR B O 1
ATOM 700 N N . VAL A 1 96 ? 32.630 -31.968 8.105 1.00 34.02 97 VAL B N 1
ATOM 701 C CA . VAL A 1 96 ? 33.495 -30.963 8.658 1.00 36.16 97 VAL B CA 1
ATOM 702 C C . VAL A 1 96 ? 34.540 -30.694 7.593 1.00 35.12 97 VAL B C 1
ATOM 703 O O . VAL A 1 96 ? 35.160 -31.667 7.127 1.00 39.67 97 VAL B O 1
ATOM 707 N N . GLN A 1 97 ? 34.627 -29.412 7.177 1.00 29.26 98 GLN B N 1
ATOM 708 C CA . GLN A 1 97 ? 35.600 -28.896 6.222 1.00 28.60 98 GLN B CA 1
ATOM 709 C C . GLN A 1 97 ? 36.636 -28.092 6.995 1.00 29.70 98 GLN B C 1
ATOM 710 O O . GLN A 1 97 ? 36.304 -27.096 7.602 1.00 29.33 98 GLN B O 1
ATOM 716 N N . GLU A 1 98 ? 37.912 -28.496 6.931 1.00 32.67 99 GLU B N 1
ATOM 717 C CA . GLU A 1 98 ? 38.968 -27.848 7.681 1.00 32.53 99 GLU B CA 1
ATOM 718 C C . GLU A 1 98 ? 39.981 -27.324 6.697 1.00 28.19 99 GLU B C 1
ATOM 719 O O . GLU A 1 98 ? 40.416 -28.098 5.828 1.00 24.83 99 GLU B O 1
ATOM 725 N N . ARG A 1 99 ? 40.377 -26.056 6.856 1.00 25.58 100 ARG B N 1
ATOM 726 C CA . ARG A 1 99 ? 41.500 -25.573 6.070 1.00 26.84 100 ARG B CA 1
ATOM 727 C C . ARG A 1 99 ? 42.509 -24.850 6.926 1.00 23.98 100 ARG B C 1
ATOM 728 O O . ARG A 1 99 ? 42.200 -24.181 7.922 1.00 24.86 100 ARG B O 1
ATOM 736 N N . THR A 1 100 ? 43.753 -24.995 6.464 1.00 24.13 101 THR B N 1
ATOM 737 C CA . THR A 1 100 ? 44.822 -24.047 6.638 1.00 25.26 101 THR B CA 1
ATOM 738 C C . THR A 1 100 ? 45.027 -23.223 5.378 1.00 27.88 101 THR B C 1
ATOM 739 O O . THR A 1 100 ? 45.251 -23.807 4.300 1.00 31.50 101 THR B O 1
ATOM 743 N N . ILE A 1 101 ? 45.136 -21.886 5.559 1.00 25.96 102 ILE B N 1
ATOM 744 C CA . ILE A 1 101 ? 45.447 -21.005 4.436 1.00 28.51 102 ILE B CA 1
ATOM 745 C C . ILE A 1 101 ? 46.649 -20.152 4.832 1.00 28.43 102 ILE B C 1
ATOM 746 O O . ILE A 1 101 ? 46.581 -19.256 5.687 1.00 29.59 102 ILE B O 1
ATOM 751 N N . PHE A 1 102 ? 47.755 -20.373 4.137 1.00 30.04 103 PHE B N 1
ATOM 752 C CA . PHE A 1 102 ? 48.961 -19.586 4.350 1.00 27.31 103 PHE B CA 1
ATOM 753 C C . PHE A 1 102 ? 49.027 -18.449 3.356 1.00 28.26 103 PHE B C 1
ATOM 754 O O . PHE A 1 102 ? 49.007 -18.697 2.145 1.00 33.32 103 PHE B O 1
ATOM 762 N N . PHE A 1 103 ? 49.144 -17.202 3.848 1.00 28.12 104 PHE B N 1
ATOM 763 C CA . PHE A 1 103 ? 49.350 -16.055 2.974 1.00 31.67 104 PHE B CA 1
ATOM 764 C C . PHE A 1 103 ? 50.845 -15.765 2.938 1.00 36.58 104 PHE B C 1
ATOM 765 O O . PHE A 1 103 ? 51.488 -15.713 3.990 1.00 46.52 104 PHE B O 1
ATOM 773 N N . LYS A 1 104 ? 51.425 -15.692 1.726 1.00 35.24 105 LYS B N 1
ATOM 774 C CA . LYS A 1 104 ? 52.878 -15.617 1.604 1.00 33.89 105 LYS B CA 1
ATOM 775 C C . LYS A 1 104 ? 53.350 -14.265 2.121 1.00 29.31 105 LYS B C 1
ATOM 776 O O . LYS A 1 104 ? 52.704 -13.239 1.850 1.00 28.92 105 LYS B O 1
ATOM 782 N N . ASP A 1 105 ? 54.451 -14.303 2.881 1.00 34.66 106 ASP B N 1
ATOM 783 C CA . ASP A 1 105 ? 55.023 -13.181 3.629 1.00 34.37 106 ASP B CA 1
ATOM 784 C C . ASP A 1 105 ? 54.008 -12.441 4.505 1.00 38.39 106 ASP B C 1
ATOM 785 O O . ASP A 1 105 ? 54.113 -11.225 4.711 1.00 37.87 106 ASP B O 1
ATOM 790 N N . ASP A 1 106 ? 53.005 -13.155 5.019 1.00 30.11 107 ASP B N 1
ATOM 791 C CA . ASP A 1 106 ? 52.017 -12.566 5.894 1.00 28.74 107 ASP B CA 1
ATOM 792 C C . ASP A 1 106 ? 51.553 -13.694 6.814 1.00 29.67 107 ASP B C 1
ATOM 793 O O . ASP A 1 106 ? 52.274 -14.707 7.017 1.00 25.54 107 ASP B O 1
ATOM 798 N N . GLY A 1 107 ? 50.349 -13.523 7.355 1.00 29.04 108 GLY B N 1
ATOM 799 C CA . GLY A 1 107 ? 49.777 -14.447 8.302 1.00 25.71 108 GLY B CA 1
ATOM 800 C C . GLY A 1 107 ? 49.072 -15.628 7.649 1.00 25.67 108 GLY B C 1
ATOM 801 O O . GLY A 1 107 ? 49.203 -15.832 6.435 1.00 30.83 108 GLY B O 1
ATOM 802 N N . TYR A 1 108 ? 48.293 -16.351 8.460 1.00 25.65 109 TYR B N 1
ATOM 803 C CA . TYR A 1 108 ? 47.508 -17.485 7.975 1.00 28.86 109 TYR B CA 1
ATOM 804 C C . TYR A 1 108 ? 46.134 -17.581 8.658 1.00 24.56 109 TYR B C 1
ATOM 805 O O . TYR A 1 108 ? 45.971 -17.171 9.794 1.00 29.44 109 TYR B O 1
ATOM 814 N N . TYR A 1 109 ? 45.151 -18.222 7.996 1.00 27.38 110 TYR B N 1
ATOM 815 C CA . TYR A 1 109 ? 43.890 -18.629 8.602 1.00 27.75 110 TYR B CA 1
ATOM 816 C C . TYR A 1 109 ? 43.838 -20.129 8.940 1.00 29.28 110 TYR B C 1
ATOM 817 O O . TYR A 1 109 ? 44.375 -20.974 8.220 1.00 34.34 110 TYR B O 1
ATOM 826 N N . LYS A 1 110 ? 43.187 -20.459 10.050 1.00 23.10 111 LYS B N 1
ATOM 827 C CA . LYS A 1 110 ? 42.718 -21.788 10.379 1.00 26.17 111 LYS B CA 1
ATOM 828 C C . LYS A 1 110 ? 41.196 -21.784 10.377 1.00 24.24 111 LYS B C 1
ATOM 829 O O . LYS A 1 110 ? 40.590 -20.917 11.009 1.00 27.08 111 LYS B O 1
ATOM 835 N N . THR A 1 111 ? 40.563 -22.719 9.663 1.00 25.46 112 THR B N 1
ATOM 836 C CA . THR A 1 111 ? 39.121 -22.679 9.479 1.00 26.04 112 THR B CA 1
ATOM 837 C C . THR A 1 111 ? 38.542 -24.072 9.745 1.00 26.67 112 THR B C 1
ATOM 838 O O . THR A 1 111 ? 39.178 -25.076 9.395 1.00 31.22 112 THR B O 1
ATOM 842 N N . ARG A 1 112 ? 37.319 -24.099 10.320 1.00 26.58 113 ARG B N 1
ATOM 843 C CA . ARG A 1 112 ? 36.551 -25.293 10.639 1.00 26.15 113 ARG B CA 1
ATOM 844 C C . ARG A 1 112 ? 35.071 -24.959 10.500 1.00 28.40 113 ARG B C 1
ATOM 845 O O . ARG A 1 112 ? 34.504 -24.033 11.130 1.00 29.78 113 ARG B O 1
ATOM 853 N N . ALA A 1 113 ? 34.444 -25.741 9.630 1.00 25.08 114 ALA B N 1
ATOM 854 C CA . ALA A 1 113 ? 33.079 -25.483 9.235 1.00 25.15 114 ALA B CA 1
ATOM 855 C C . ALA A 1 113 ? 32.346 -26.817 9.247 1.00 26.03 114 ALA B C 1
ATOM 856 O O . ALA A 1 113 ? 32.947 -27.864 8.988 1.00 26.58 114 ALA B O 1
ATOM 858 N N . GLU A 1 114 ? 31.042 -26.751 9.527 1.00 28.57 115 GLU B N 1
ATOM 859 C CA . GLU A 1 114 ? 30.126 -27.858 9.430 1.00 28.99 115 GLU B CA 1
ATOM 860 C C . GLU A 1 114 ? 29.089 -27.544 8.373 1.00 28.59 115 GLU B C 1
ATOM 861 O O . GLU A 1 114 ? 28.390 -26.547 8.474 1.00 28.24 115 GLU B O 1
ATOM 867 N N . VAL A 1 115 ? 29.083 -28.322 7.299 1.00 24.26 116 VAL B N 1
ATOM 868 C CA . VAL A 1 115 ? 28.076 -28.186 6.268 1.00 26.05 116 VAL B CA 1
ATOM 869 C C . VAL A 1 115 ? 27.020 -29.302 6.441 1.00 27.95 116 VAL B C 1
ATOM 870 O O . VAL A 1 115 ? 27.400 -30.455 6.396 1.00 31.38 116 VAL B O 1
ATOM 874 N N . LYS A 1 116 ? 25.719 -28.994 6.569 1.00 26.66 117 LYS B N 1
ATOM 875 C CA . LYS A 1 116 ? 24.722 -30.018 6.881 1.00 28.34 117 LYS B CA 1
ATOM 876 C C . LYS A 1 116 ? 23.306 -29.489 6.660 1.00 28.20 117 LYS B C 1
ATOM 877 O O . LYS A 1 116 ? 23.058 -28.297 6.606 1.00 24.47 117 LYS B O 1
ATOM 883 N N . PHE A 1 117 ? 22.343 -30.395 6.558 1.00 24.01 118 PHE B N 1
ATOM 884 C CA . PHE A 1 117 ? 20.965 -29.957 6.504 1.00 27.60 118 PHE B CA 1
ATOM 885 C C . PHE A 1 117 ? 20.446 -29.733 7.913 1.00 30.49 118 PHE B C 1
ATOM 886 O O . PHE A 1 117 ? 20.696 -30.548 8.815 1.00 30.61 118 PHE B O 1
ATOM 894 N N . GLU A 1 118 ? 19.875 -28.539 8.087 1.00 32.50 119 GLU B N 1
ATOM 895 C CA . GLU A 1 118 ? 19.050 -28.225 9.231 1.00 33.60 119 GLU B CA 1
ATOM 896 C C . GLU A 1 118 ? 17.637 -28.120 8.672 1.00 32.16 119 GLU B C 1
ATOM 897 O O . GLU A 1 118 ? 17.200 -27.058 8.246 1.00 33.14 119 GLU B O 1
ATOM 903 N N . GLY A 1 119 ? 16.960 -29.278 8.612 1.00 31.01 120 GLY B N 1
ATOM 904 C CA . GLY A 1 119 ? 15.704 -29.375 7.899 1.00 31.23 120 GLY B CA 1
ATOM 905 C C . GLY A 1 119 ? 15.906 -29.121 6.407 1.00 32.65 120 GLY B C 1
ATOM 906 O O . GLY A 1 119 ? 16.721 -29.781 5.802 1.00 25.13 120 GLY B O 1
ATOM 907 N N . ASP A 1 120 ? 15.176 -28.163 5.841 1.00 28.15 121 ASP B N 1
ATOM 908 C CA . ASP A 1 120 ? 15.269 -27.822 4.426 1.00 33.36 121 ASP B CA 1
ATOM 909 C C . ASP A 1 120 ? 16.581 -27.115 4.068 1.00 34.50 121 ASP B C 1
ATOM 910 O O . ASP A 1 120 ? 17.055 -27.278 2.932 1.00 34.63 121 ASP B O 1
ATOM 915 N N . THR A 1 121 ? 17.166 -26.372 5.022 1.00 34.39 122 THR B N 1
ATOM 916 C CA . THR A 1 121 ? 18.172 -25.362 4.768 1.00 33.06 122 THR B CA 1
ATOM 917 C C . THR A 1 121 ? 19.555 -25.996 4.823 1.00 26.23 122 THR B C 1
ATOM 918 O O . THR A 1 121 ? 19.894 -26.681 5.778 1.00 33.36 122 THR B O 1
ATOM 922 N N . LEU A 1 122 ? 20.371 -25.760 3.796 1.00 26.26 123 LEU B N 1
ATOM 923 C CA . LEU A 1 122 ? 21.760 -26.191 3.872 1.00 27.25 123 LEU B CA 1
ATOM 924 C C . LEU A 1 122 ? 22.617 -25.149 4.601 1.00 26.71 123 LEU B C 1
ATOM 925 O O . LEU A 1 122 ? 22.760 -24.002 4.161 1.00 29.03 123 LEU B O 1
ATOM 930 N N . VAL A 1 123 ? 23.349 -25.591 5.613 1.00 30.98 124 VAL B N 1
ATOM 931 C CA . VAL A 1 123 ? 24.000 -24.715 6.562 1.00 24.80 124 VAL B CA 1
ATOM 932 C C . VAL A 1 123 ? 25.501 -24.863 6.353 1.00 27.97 124 VAL B C 1
ATOM 933 O O . VAL A 1 123 ? 26.012 -25.988 6.262 1.00 27.77 124 VAL B O 1
ATOM 937 N N . ASN A 1 124 ? 26.193 -23.713 6.342 1.00 27.77 125 ASN B N 1
ATOM 938 C CA . ASN A 1 124 ? 27.634 -23.626 6.459 1.00 27.38 125 ASN B CA 1
ATOM 939 C C . ASN A 1 124 ? 28.003 -22.803 7.683 1.00 28.85 125 ASN B C 1
ATOM 940 O O . ASN A 1 124 ? 28.165 -21.581 7.639 1.00 30.61 125 ASN B O 1
ATOM 945 N N . ARG A 1 125 ? 28.248 -23.490 8.785 1.00 28.19 126 ARG B N 1
ATOM 946 C CA . ARG A 1 125 ? 28.564 -22.845 10.044 1.00 28.11 126 ARG B CA 1
ATOM 947 C C . ARG A 1 125 ? 30.066 -22.997 10.306 1.00 30.48 126 ARG B C 1
ATOM 948 O O . ARG A 1 125 ? 30.568 -24.124 10.429 1.00 28.83 126 ARG B O 1
ATOM 956 N N . ILE A 1 126 ? 30.744 -21.836 10.437 1.00 30.47 127 ILE B N 1
ATOM 957 C CA . ILE A 1 126 ? 32.193 -21.644 10.321 1.00 27.47 127 ILE B CA 1
ATOM 958 C C . ILE A 1 126 ? 32.757 -21.025 11.596 1.00 27.29 127 ILE B C 1
ATOM 959 O O . ILE A 1 126 ? 32.185 -20.013 12.092 1.00 26.31 127 ILE B O 1
ATOM 964 N N . GLU A 1 127 ? 33.948 -21.519 12.029 1.00 24.25 128 GLU B N 1
ATOM 965 C CA . GLU A 1 127 ? 34.836 -20.771 12.931 1.00 26.65 128 GLU B CA 1
ATOM 966 C C . GLU A 1 127 ? 36.123 -20.448 12.188 1.00 27.20 128 GLU B C 1
ATOM 967 O O . GLU A 1 127 ? 36.760 -21.367 11.647 1.00 33.46 128 GLU B O 1
ATOM 973 N N . LEU A 1 128 ? 36.565 -19.173 12.241 1.00 34.04 129 LEU B N 1
ATOM 974 C CA . LEU A 1 128 ? 37.836 -18.745 11.655 1.00 29.89 129 LEU B CA 1
ATOM 975 C C . LEU A 1 128 ? 38.720 -18.118 12.712 1.00 30.64 129 LEU B C 1
ATOM 976 O O . LEU A 1 128 ? 38.245 -17.248 13.462 1.00 30.67 129 LEU B O 1
ATOM 981 N N . LYS A 1 129 ? 40.004 -18.549 12.738 1.00 29.62 130 LYS B N 1
ATOM 982 C CA . LYS A 1 129 ? 41.044 -17.827 13.458 1.00 30.96 130 LYS B CA 1
ATOM 983 C C . LYS A 1 129 ? 42.136 -17.481 12.472 1.00 28.05 130 LYS B C 1
ATOM 984 O O . LYS A 1 129 ? 42.380 -18.202 11.514 1.00 32.21 130 LYS B O 1
ATOM 990 N N . GLY A 1 130 ? 42.845 -16.383 12.727 1.00 25.77 131 GLY B N 1
ATOM 991 C CA . GLY A 1 130 ? 44.069 -16.110 12.014 1.00 25.35 131 GLY B CA 1
ATOM 992 C C . GLY A 1 130 ? 45.089 -15.346 12.836 1.00 25.75 131 GLY B C 1
ATOM 993 O O . GLY A 1 130 ? 44.740 -14.610 13.780 1.00 28.99 131 GLY B O 1
ATOM 994 N N . PHE A 1 131 ? 46.333 -15.512 12.421 1.00 25.52 132 PHE B N 1
ATOM 995 C CA . PHE A 1 131 ? 47.539 -15.295 13.215 1.00 26.71 132 PHE B CA 1
ATOM 996 C C . PHE A 1 131 ? 48.689 -14.814 12.337 1.00 24.67 132 PHE B C 1
ATOM 997 O O . PHE A 1 131 ? 48.809 -15.190 11.171 1.00 26.13 132 PHE B O 1
ATOM 1005 N N . ASP A 1 132 ? 49.552 -13.973 12.923 1.00 26.53 133 ASP B N 1
ATOM 1006 C CA . ASP A 1 132 ? 50.847 -13.535 12.422 1.00 31.49 133 ASP B CA 1
ATOM 1007 C C . ASP A 1 132 ? 50.760 -12.586 11.222 1.00 28.79 133 ASP B C 1
ATOM 1008 O O . ASP A 1 132 ? 51.690 -12.530 10.394 1.00 29.10 133 ASP B O 1
ATOM 1013 N N . PHE A 1 133 ? 49.646 -11.858 11.104 1.00 28.14 134 PHE B N 1
ATOM 1014 C CA . PHE A 1 133 ? 49.461 -10.928 9.994 1.00 30.28 134 PHE B CA 1
ATOM 1015 C C . PHE A 1 133 ? 50.197 -9.614 10.271 1.00 32.73 134 PHE B C 1
ATOM 1016 O O . PHE A 1 133 ? 50.376 -9.259 11.419 1.00 37.09 134 PHE B O 1
ATOM 1024 N N . ARG A 1 134 ? 50.504 -8.847 9.224 1.00 37.38 135 ARG B N 1
ATOM 1025 C CA . ARG A 1 134 ? 51.131 -7.534 9.388 1.00 41.89 135 ARG B CA 1
ATOM 1026 C C . ARG A 1 134 ? 50.041 -6.455 9.269 1.00 36.51 135 ARG B C 1
ATOM 1027 O O . ARG A 1 134 ? 49.339 -6.390 8.253 1.00 41.39 135 ARG B O 1
ATOM 1035 N N . GLU A 1 135 ? 49.886 -5.604 10.304 1.00 33.33 136 GLU B N 1
ATOM 1036 C CA . GLU A 1 135 ? 48.837 -4.580 10.349 1.00 42.06 136 GLU B CA 1
ATOM 1037 C C . GLU A 1 135 ? 48.860 -3.788 9.034 1.00 35.05 136 GLU B C 1
ATOM 1038 O O . GLU A 1 135 ? 47.804 -3.460 8.499 1.00 37.30 136 GLU B O 1
ATOM 1044 N N . ASP A 1 136 ? 50.077 -3.564 8.499 1.00 37.56 137 ASP B N 1
ATOM 1045 C CA . ASP A 1 136 ? 50.351 -2.745 7.316 1.00 43.53 137 ASP B CA 1
ATOM 1046 C C . ASP A 1 136 ? 50.369 -3.532 5.995 1.00 40.12 137 ASP B C 1
ATOM 1047 O O . ASP A 1 136 ? 50.546 -2.922 4.947 1.00 41.44 137 ASP B O 1
ATOM 1052 N N . GLY A 1 137 ? 50.198 -4.868 6.007 1.00 33.54 138 GLY B N 1
ATOM 1053 C CA . GLY A 1 137 ? 50.375 -5.698 4.811 1.00 33.27 138 GLY B CA 1
ATOM 1054 C C . GLY A 1 137 ? 49.113 -5.648 3.940 1.00 33.26 138 GLY B C 1
ATOM 1055 O O . GLY A 1 137 ? 48.238 -4.810 4.166 1.00 34.33 138 GLY B O 1
ATOM 1056 N N . ASN A 1 138 ? 48.980 -6.615 3.026 1.00 32.04 139 ASN B N 1
ATOM 1057 C CA . ASN A 1 138 ? 47.955 -6.629 2.007 1.00 35.17 139 ASN B CA 1
ATOM 1058 C C . ASN A 1 138 ? 46.598 -7.047 2.561 1.00 25.88 139 ASN B C 1
ATOM 1059 O O . ASN A 1 138 ? 45.601 -6.695 1.919 1.00 31.15 139 ASN B O 1
ATOM 1064 N N . ILE A 1 139 ? 46.551 -7.770 3.689 1.00 28.94 140 ILE B N 1
ATOM 1065 C CA . ILE A 1 139 ? 45.319 -8.333 4.236 1.00 26.08 140 ILE B CA 1
ATOM 1066 C C . ILE A 1 139 ? 44.702 -7.311 5.193 1.00 28.10 140 ILE B C 1
ATOM 1067 O O . ILE A 1 139 ? 43.632 -6.767 4.915 1.00 27.09 140 ILE B O 1
ATOM 1072 N N . LEU A 1 140 ? 45.396 -7.043 6.311 1.00 30.45 141 LEU B N 1
ATOM 1073 C CA . LEU A 1 140 ? 45.000 -6.027 7.275 1.00 28.09 141 LEU B CA 1
ATOM 1074 C C . LEU A 1 140 ? 45.193 -4.631 6.674 1.00 25.64 141 LEU B C 1
ATOM 1075 O O . LEU A 1 140 ? 44.624 -3.736 7.234 1.00 23.32 141 LEU B O 1
ATOM 1080 N N . GLY A 1 141 ? 45.934 -4.450 5.552 1.00 28.29 142 GLY B N 1
ATOM 1081 C CA . GLY A 1 141 ? 45.971 -3.180 4.819 1.00 29.87 142 GLY B CA 1
ATOM 1082 C C . GLY A 1 141 ? 44.800 -2.955 3.862 1.00 30.18 142 GLY B C 1
ATOM 1083 O O . GLY A 1 141 ? 44.577 -1.800 3.470 1.00 34.49 142 GLY B O 1
ATOM 1084 N N . HIS A 1 142 ? 43.975 -3.990 3.590 1.00 32.28 143 HIS B N 1
ATOM 1085 C CA . HIS A 1 142 ? 42.992 -3.912 2.526 1.00 33.78 143 HIS B CA 1
ATOM 1086 C C . HIS A 1 142 ? 43.639 -3.400 1.238 1.00 32.86 143 HIS B C 1
ATOM 1087 O O . HIS A 1 142 ? 43.243 -2.355 0.726 1.00 30.22 143 HIS B O 1
ATOM 1094 N N . LYS A 1 143 ? 44.553 -4.188 0.654 1.00 30.43 144 LYS B N 1
ATOM 1095 C CA . LYS A 1 143 ? 45.224 -3.793 -0.580 1.00 31.91 144 LYS B CA 1
ATOM 1096 C C . LYS A 1 143 ? 44.792 -4.653 -1.772 1.00 37.06 144 LYS B C 1
ATOM 1097 O O . LYS A 1 143 ? 45.259 -4.401 -2.873 1.00 34.81 144 LYS B O 1
ATOM 1103 N N . LEU A 1 144 ? 43.870 -5.614 -1.595 1.00 34.22 145 LEU B N 1
ATOM 1104 C CA . LEU A 1 144 ? 43.473 -6.530 -2.667 1.00 33.91 145 LEU B CA 1
ATOM 1105 C C . LEU A 1 144 ? 42.300 -5.939 -3.469 1.00 27.03 145 LEU B C 1
ATOM 1106 O O . LEU A 1 144 ? 41.353 -5.416 -2.883 1.00 30.28 145 LEU B O 1
ATOM 1111 N N . GLY A 1 145 ? 42.312 -6.047 -4.795 1.00 27.77 146 GLY B N 1
ATOM 1112 C CA . GLY A 1 145 ? 41.129 -5.747 -5.602 1.00 29.56 146 GLY B CA 1
ATOM 1113 C C . GLY A 1 145 ? 39.885 -6.558 -5.242 1.00 26.95 146 GLY B C 1
ATOM 1114 O O . GLY A 1 145 ? 40.000 -7.694 -4.765 1.00 25.25 146 GLY B O 1
ATOM 1115 N N . TYR A 1 146 ? 38.689 -6.020 -5.534 1.00 26.49 147 TYR B N 1
ATOM 1116 C CA . TYR A 1 146 ? 37.421 -6.722 -5.291 1.00 33.07 147 TYR B CA 1
ATOM 1117 C C . TYR A 1 146 ? 36.987 -7.586 -6.494 1.00 33.90 147 TYR B C 1
ATOM 1118 O O . TYR A 1 146 ? 36.069 -7.216 -7.222 1.00 36.92 147 TYR B O 1
ATOM 1127 N N . ASN A 1 147 ? 37.598 -8.766 -6.693 1.00 24.91 148 ASN B N 1
ATOM 1128 C CA . ASN A 1 147 ? 37.242 -9.706 -7.764 1.00 25.99 148 ASN B CA 1
ATOM 1129 C C . ASN A 1 147 ? 37.737 -11.107 -7.364 1.00 26.32 148 ASN B C 1
ATOM 1130 O O . ASN A 1 147 ? 38.480 -11.233 -6.374 1.00 29.49 148 ASN B O 1
ATOM 1135 N N . PHE A 1 148 ? 37.330 -12.153 -8.100 1.00 24.58 149 PHE B N 1
ATOM 1136 C CA . PHE A 1 148 ? 37.978 -13.458 -7.993 1.00 26.55 149 PHE B CA 1
ATOM 1137 C C . PHE A 1 148 ? 38.573 -13.884 -9.338 1.00 31.63 149 PHE B C 1
ATOM 1138 O O . PHE A 1 148 ? 38.411 -15.021 -9.780 1.00 32.54 149 PHE B O 1
ATOM 1146 N N . ASP A 1 149 ? 39.288 -12.966 -10.004 1.00 40.66 150 ASP B N 1
ATOM 1147 C CA . ASP A 1 149 ? 39.898 -13.268 -11.297 1.00 45.88 150 ASP B CA 1
ATOM 1148 C C . ASP A 1 149 ? 41.350 -13.670 -11.060 1.00 52.23 150 ASP B C 1
ATOM 1149 O O . ASP A 1 149 ? 42.210 -12.814 -10.833 1.00 71.70 150 ASP B O 1
ATOM 1154 N N . LEU A 1 150 ? 41.616 -14.976 -11.116 1.00 46.73 151 LEU B N 1
ATOM 1155 C CA . LEU A 1 150 ? 42.848 -15.521 -10.579 1.00 44.15 151 LEU B CA 1
ATOM 1156 C C . LEU A 1 150 ? 43.788 -15.690 -11.757 1.00 38.58 151 LEU B C 1
ATOM 1157 O O . LEU A 1 150 ? 43.499 -16.495 -12.629 1.00 44.20 151 LEU B O 1
ATOM 1162 N N . SER A 1 151 ? 44.795 -14.808 -11.862 1.00 53.10 152 SER B N 1
ATOM 1163 C CA . SER A 1 151 ? 45.872 -14.905 -12.850 1.00 48.68 152 SER B CA 1
ATOM 1164 C C . SER A 1 151 ? 46.301 -16.363 -13.111 1.00 56.40 152 SER B C 1
ATOM 1165 O O . SER A 1 151 ? 46.215 -17.201 -12.153 1.00 51.18 152 SER B O 1
ATOM 1167 N N . ASP A 1 207 ? 16.569 -26.405 -16.489 1.00 53.29 208 ASP B N 1
ATOM 1168 C CA . ASP A 1 207 ? 15.951 -25.286 -17.260 1.00 47.30 208 ASP B CA 1
ATOM 1169 C C . ASP A 1 207 ? 17.053 -24.514 -17.974 1.00 48.50 208 ASP B C 1
ATOM 1170 O O . ASP A 1 207 ? 17.971 -23.983 -17.334 1.00 37.57 208 ASP B O 1
ATOM 1175 N N . PHE A 1 208 ? 16.934 -24.444 -19.303 1.00 40.17 209 PHE B N 1
ATOM 1176 C CA . PHE A 1 208 ? 17.926 -23.766 -20.115 1.00 42.08 209 PHE B CA 1
ATOM 1177 C C . PHE A 1 208 ? 17.903 -22.261 -19.790 1.00 47.45 209 PHE B C 1
ATOM 1178 O O . PHE A 1 208 ? 18.968 -21.693 -19.602 1.00 42.72 209 PHE B O 1
ATOM 1186 N N . GLY A 1 209 ? 16.723 -21.639 -19.578 1.00 44.78 210 GLY B N 1
ATOM 1187 C CA . GLY A 1 209 ? 16.597 -20.193 -19.395 1.00 43.88 210 GLY B CA 1
ATOM 1188 C C . GLY A 1 209 ? 17.161 -19.589 -18.097 1.00 43.72 210 GLY B C 1
ATOM 1189 O O . GLY A 1 209 ? 17.980 -18.661 -18.138 1.00 35.46 210 GLY B O 1
ATOM 1190 N N . GLU A 1 210 ? 16.577 -19.929 -16.939 1.00 44.17 211 GLU B N 1
ATOM 1191 C CA . GLU A 1 210 ? 16.905 -19.247 -15.680 1.00 39.91 211 GLU B CA 1
ATOM 1192 C C . GLU A 1 210 ? 18.382 -19.507 -15.336 1.00 31.06 211 GLU B C 1
ATOM 1193 O O . GLU A 1 210 ? 19.128 -18.699 -14.777 1.00 38.40 211 GLU B O 1
ATOM 1199 N N . PHE A 1 211 ? 18.819 -20.659 -15.764 1.00 26.81 212 PHE B N 1
ATOM 1200 C CA . PHE A 1 211 ? 20.192 -21.051 -15.770 1.00 30.03 212 PHE B CA 1
ATOM 1201 C C . PHE A 1 211 ? 21.162 -20.236 -16.633 1.00 34.09 212 PHE B C 1
ATOM 1202 O O . PHE A 1 211 ? 22.251 -19.876 -16.151 1.00 32.24 212 PHE B O 1
ATOM 1210 N N . LEU A 1 212 ? 20.824 -20.020 -17.914 1.00 31.52 213 LEU B N 1
ATOM 1211 C CA . LEU A 1 212 ? 21.631 -19.187 -18.785 1.00 34.69 213 LEU B CA 1
ATOM 1212 C C . LEU A 1 212 ? 21.767 -17.777 -18.209 1.00 32.12 213 LEU B C 1
ATOM 1213 O O . LEU A 1 212 ? 22.827 -17.183 -18.353 1.00 28.00 213 LEU B O 1
ATOM 1218 N N . LYS A 1 213 ? 20.723 -17.226 -17.575 1.00 30.92 214 LYS B N 1
ATOM 1219 C CA . LYS A 1 213 ? 20.906 -16.013 -16.791 1.00 33.51 214 LYS B CA 1
ATOM 1220 C C . LYS A 1 213 ? 22.022 -16.123 -15.757 1.00 27.27 214 LYS B C 1
ATOM 1221 O O . LYS A 1 213 ? 22.804 -15.190 -15.622 1.00 36.21 214 LYS B O 1
ATOM 1227 N N . MET A 1 214 ? 22.167 -17.268 -15.084 1.00 24.43 215 MET B N 1
ATOM 1228 C CA . MET A 1 214 ? 23.178 -17.414 -14.062 1.00 24.57 215 MET B CA 1
ATOM 1229 C C . MET A 1 214 ? 24.553 -17.534 -14.729 1.00 23.52 215 MET B C 1
ATOM 1230 O O . MET A 1 214 ? 25.504 -16.853 -14.337 1.00 2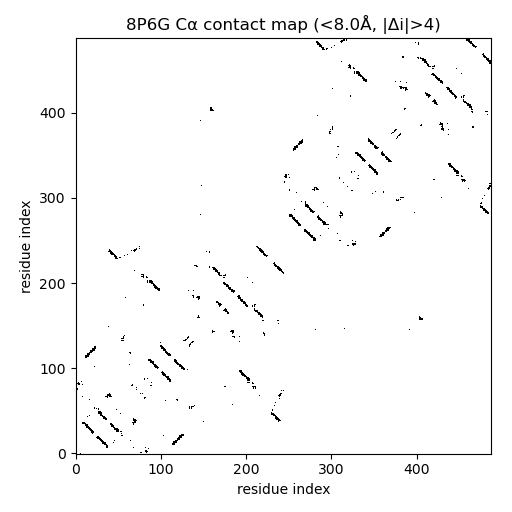2.84 215 MET B O 1
ATOM 1235 N N . VAL A 1 215 ? 24.601 -18.234 -15.865 1.00 25.75 216 VAL B N 1
ATOM 1236 C CA . VAL A 1 215 ? 25.899 -18.437 -16.512 1.00 26.00 216 VAL B CA 1
ATOM 1237 C C . VAL A 1 215 ? 26.422 -17.144 -17.112 1.00 23.83 216 VAL B C 1
ATOM 1238 O O . VAL A 1 215 ? 27.651 -16.966 -17.073 1.00 26.89 216 VAL B O 1
ATOM 1242 N N . GLU A 1 216 ? 25.547 -16.218 -17.562 1.00 29.35 217 GLU B N 1
ATOM 1243 C CA . GLU A 1 216 ? 25.990 -14.963 -18.146 1.00 30.68 217 GLU B CA 1
ATOM 1244 C C . GLU A 1 216 ? 26.965 -14.239 -17.200 1.00 32.66 217 GLU B C 1
ATOM 1245 O O . GLU A 1 216 ? 27.974 -13.718 -17.632 1.00 33.88 217 GLU B O 1
ATOM 1251 N N . ASN A 1 217 ? 26.691 -14.232 -15.893 1.00 33.77 218 ASN B N 1
ATOM 1252 C CA . ASN A 1 217 ? 27.507 -13.490 -14.937 1.00 31.33 218 ASN B CA 1
ATOM 1253 C C . ASN A 1 217 ? 28.910 -14.059 -14.731 1.00 31.97 218 ASN B C 1
ATOM 1254 O O . ASN A 1 217 ? 29.764 -13.375 -14.195 1.00 29.73 218 ASN B O 1
ATOM 1259 N N . VAL A 1 218 ? 29.164 -15.290 -15.175 1.00 30.13 219 VAL B N 1
ATOM 1260 C CA . VAL A 1 218 ? 30.391 -15.996 -14.897 1.00 32.73 219 VAL B CA 1
ATOM 1261 C C . VAL A 1 218 ? 31.211 -16.253 -16.180 1.00 30.11 219 VAL B C 1
ATOM 1262 O O . VAL A 1 218 ? 32.426 -16.466 -16.085 1.00 20.89 219 VAL B O 1
ATOM 1266 N N . ARG A 1 219 ? 30.593 -16.164 -17.384 1.00 31.56 220 ARG B N 1
ATOM 1267 C CA . ARG A 1 219 ? 31.337 -16.311 -18.631 1.00 34.78 220 ARG B CA 1
ATOM 1268 C C . ARG A 1 219 ? 32.511 -15.350 -18.690 1.00 35.48 220 ARG B C 1
ATOM 1269 O O . ARG A 1 219 ? 32.358 -14.180 -18.312 1.00 40.39 220 ARG B O 1
ATOM 1277 N N . GLY A 1 220 ? 33.652 -15.842 -19.188 1.00 29.33 221 GLY B N 1
ATOM 1278 C CA . GLY A 1 220 ? 34.853 -15.035 -19.320 1.00 32.67 221 GLY B CA 1
ATOM 1279 C C . GLY A 1 220 ? 35.810 -15.154 -18.132 1.00 33.95 221 GLY B C 1
ATOM 1280 O O . GLY A 1 220 ? 37.009 -14.974 -18.323 1.00 34.94 221 GLY B O 1
ATOM 1281 N N . ILE A 1 221 ? 35.306 -15.496 -16.919 1.00 29.99 222 ILE B N 1
ATOM 1282 C CA . ILE A 1 221 ? 36.133 -15.497 -15.710 1.00 28.45 222 ILE B CA 1
ATOM 1283 C C . ILE A 1 221 ? 37.075 -16.693 -15.790 1.00 26.42 222 ILE B C 1
ATOM 1284 O O . ILE A 1 221 ? 36.646 -17.797 -16.151 1.00 28.89 222 ILE B O 1
ATOM 1289 N N . ASN A 1 222 ? 38.366 -16.443 -15.588 1.00 27.50 223 ASN B N 1
ATOM 1290 C CA . ASN A 1 222 ? 39.365 -17.524 -15.514 1.00 27.48 223 ASN B CA 1
ATOM 1291 C C . ASN A 1 222 ? 38.861 -18.691 -14.670 1.00 25.70 223 ASN B C 1
ATOM 1292 O O . ASN A 1 222 ? 38.333 -18.491 -13.577 1.00 27.00 223 ASN B O 1
ATOM 1297 N N . SER A 1 223 ? 38.941 -19.916 -15.168 1.00 29.01 224 SER B N 1
ATOM 1298 C CA . SER A 1 223 ? 38.512 -21.057 -14.350 1.00 31.00 224 SER B CA 1
ATOM 1299 C C . SER A 1 223 ? 39.615 -21.416 -13.334 1.00 30.77 224 SER B C 1
ATOM 1300 O O . SER A 1 223 ? 40.789 -21.046 -13.535 1.00 30.60 224 SER B O 1
ATOM 1303 N N . HIS A 1 224 ? 39.208 -22.078 -12.234 1.00 29.56 225 HIS B N 1
ATOM 1304 C CA . HIS A 1 224 ? 40.096 -22.547 -11.186 1.00 31.11 225 HIS B CA 1
ATOM 1305 C C . HIS A 1 224 ? 39.746 -23.975 -10.791 1.00 33.07 225 HIS B C 1
ATOM 1306 O O . HIS A 1 224 ? 38.630 -24.221 -10.356 1.00 33.02 225 HIS B O 1
ATOM 1313 N N . SER A 1 225 ? 40.711 -24.896 -11.005 1.00 29.74 226 SER B N 1
ATOM 1314 C CA . SER A 1 225 ? 40.528 -26.330 -10.841 1.00 37.69 226 SER B CA 1
ATOM 1315 C C . SER A 1 225 ? 41.271 -26.839 -9.596 1.00 34.63 226 SER B C 1
ATOM 1316 O O . SER A 1 225 ? 42.498 -26.754 -9.515 1.00 35.53 226 SER B O 1
ATOM 1319 N N . VAL A 1 226 ? 40.533 -27.387 -8.630 1.00 37.77 227 VAL B N 1
ATOM 1320 C CA . VAL A 1 226 ? 41.126 -27.977 -7.430 1.00 32.85 227 VAL B CA 1
ATOM 1321 C C . VAL A 1 226 ? 40.921 -29.490 -7.509 1.00 30.40 227 VAL B C 1
ATOM 1322 O O . VAL A 1 226 ? 39.768 -29.968 -7.665 1.00 26.42 227 VAL B O 1
ATOM 1326 N N . TYR A 1 227 ? 42.054 -30.186 -7.296 1.00 26.83 228 TYR B N 1
ATOM 1327 C CA . TYR A 1 227 ? 42.160 -31.632 -7.312 1.00 30.11 228 TYR B CA 1
ATOM 1328 C C . TYR A 1 227 ? 41.707 -32.186 -5.947 1.00 32.37 228 TYR B C 1
ATOM 1329 O O . TYR A 1 227 ? 42.240 -31.826 -4.887 1.00 28.41 228 TYR B O 1
ATOM 1338 N N . ILE A 1 228 ? 40.724 -33.081 -5.965 1.00 34.46 229 ILE B N 1
ATOM 1339 C CA . ILE A 1 228 ? 40.188 -33.688 -4.767 1.00 30.42 229 ILE B CA 1
ATOM 1340 C C . ILE A 1 228 ? 40.726 -35.110 -4.757 1.00 34.23 229 ILE B C 1
ATOM 1341 O O . ILE A 1 228 ? 40.511 -35.794 -5.746 1.00 29.14 229 ILE B O 1
ATOM 1346 N N . THR A 1 229 ? 41.407 -35.501 -3.657 1.00 29.57 230 THR B N 1
ATOM 1347 C CA . THR A 1 229 ? 42.021 -36.809 -3.432 1.00 34.70 230 THR B CA 1
ATOM 1348 C C . THR A 1 229 ? 41.409 -37.418 -2.173 1.00 30.86 230 THR B C 1
ATOM 1349 O O . THR A 1 229 ? 40.993 -36.710 -1.229 1.00 23.85 230 THR B O 1
ATOM 1353 N N . ALA A 1 230 ? 41.393 -38.752 -2.138 1.00 31.33 231 ALA B N 1
ATOM 1354 C CA . ALA A 1 230 ? 40.848 -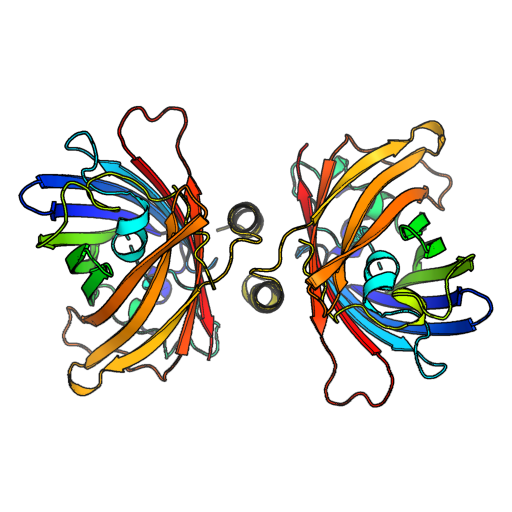39.469 -0.998 1.00 32.07 231 ALA B CA 1
ATOM 1355 C C . ALA A 1 230 ? 41.890 -39.593 0.104 1.00 32.47 231 ALA B C 1
ATOM 1356 O O . ALA A 1 230 ? 43.098 -39.680 -0.114 1.00 32.94 231 ALA B O 1
ATOM 1358 N N . ASP A 1 231 ? 41.414 -39.561 1.347 1.00 36.61 232 ASP B N 1
ATOM 1359 C CA . ASP A 1 231 ? 42.222 -39.905 2.500 1.00 38.63 232 ASP B CA 1
ATOM 1360 C C . ASP A 1 231 ? 41.472 -41.054 3.175 1.00 37.52 232 ASP B C 1
ATOM 1361 O O . ASP A 1 231 ? 40.396 -40.833 3.732 1.00 35.75 232 ASP B O 1
ATOM 1366 N N . LYS A 1 232 ? 41.990 -42.289 3.055 1.00 46.14 233 LYS B N 1
ATOM 1367 C CA . LYS A 1 232 ? 41.294 -43.470 3.580 1.00 49.55 233 LYS B CA 1
ATOM 1368 C C . LYS A 1 232 ? 41.258 -43.461 5.109 1.00 51.79 233 LYS B C 1
ATOM 1369 O O . LYS A 1 232 ? 40.187 -43.702 5.674 1.00 51.86 233 LYS B O 1
ATOM 1373 N N . GLN A 1 233 ? 42.384 -43.087 5.748 1.00 55.10 234 GLN B N 1
ATOM 1374 C CA . GLN A 1 233 ? 42.509 -43.015 7.197 1.00 58.36 234 GLN B CA 1
ATOM 1375 C C . GLN A 1 233 ? 41.423 -42.143 7.827 1.00 59.88 234 GLN B C 1
ATOM 1376 O O . GLN A 1 233 ? 40.824 -42.551 8.822 1.00 59.57 234 GLN B O 1
ATOM 1382 N N . LYS A 1 234 ? 41.162 -40.967 7.238 1.00 54.33 235 LYS B N 1
ATOM 1383 C CA . LYS A 1 234 ? 40.117 -40.070 7.717 1.00 55.86 235 LYS B CA 1
ATOM 1384 C C . LYS A 1 234 ? 38.717 -40.443 7.198 1.00 50.64 235 LYS B C 1
ATOM 1385 O O . LYS A 1 234 ? 37.750 -39.812 7.614 1.00 61.44 235 LYS B O 1
ATOM 1389 N N . ASN A 1 235 ? 38.593 -41.430 6.289 1.00 47.32 236 ASN B N 1
ATOM 1390 C CA . ASN A 1 235 ? 37.354 -41.782 5.592 1.00 49.38 236 ASN B CA 1
ATOM 1391 C C . ASN A 1 235 ? 36.757 -40.517 4.945 1.00 43.51 236 ASN B C 1
ATOM 1392 O O . ASN A 1 235 ? 35.542 -40.284 4.943 1.00 38.45 236 ASN B O 1
ATOM 1397 N N . GLY A 1 236 ? 37.633 -39.725 4.307 1.00 38.64 237 GLY B N 1
ATOM 1398 C CA . GLY A 1 236 ? 37.264 -38.403 3.831 1.00 35.69 237 GLY B CA 1
ATOM 1399 C C . GLY A 1 236 ? 38.023 -38.067 2.570 1.00 36.65 237 GLY B C 1
ATOM 1400 O O . GLY A 1 236 ? 38.501 -38.965 1.859 1.00 35.57 237 GLY B O 1
ATOM 1401 N N . VAL A 1 237 ? 38.103 -36.757 2.296 1.00 32.15 238 VAL B N 1
ATOM 1402 C CA . VAL A 1 237 ? 38.869 -36.276 1.168 1.00 32.61 238 VAL B CA 1
ATOM 1403 C C . VAL A 1 237 ? 39.763 -35.121 1.619 1.00 31.55 238 VAL B C 1
ATOM 1404 O O . VAL A 1 237 ? 39.611 -34.543 2.715 1.00 34.52 238 VAL B O 1
ATOM 1408 N N . LYS A 1 238 ? 40.708 -34.808 0.746 1.00 31.75 239 LYS B N 1
ATOM 1409 C CA . LYS A 1 238 ? 41.632 -33.713 0.950 1.00 38.80 239 LYS B CA 1
ATOM 1410 C C . LYS A 1 238 ? 42.006 -33.078 -0.391 1.00 31.54 239 LYS B C 1
ATOM 1411 O O . LYS A 1 238 ? 41.744 -33.631 -1.470 1.00 29.86 239 LYS B O 1
ATOM 1417 N N . ALA A 1 239 ? 42.603 -31.890 -0.282 1.00 28.44 240 ALA B N 1
ATOM 1418 C CA . ALA A 1 239 ? 43.042 -31.108 -1.416 1.00 28.32 240 ALA B CA 1
ATOM 1419 C C . ALA A 1 239 ? 44.108 -30.107 -0.999 1.00 33.54 240 ALA B C 1
ATOM 1420 O O . ALA A 1 239 ? 44.067 -29.581 0.123 1.00 32.43 240 ALA B O 1
ATOM 1422 N N . HIS A 1 240 ? 45.053 -29.856 -1.925 1.00 26.96 241 HIS B N 1
ATOM 1423 C CA . HIS A 1 240 ? 45.990 -28.739 -1.856 1.00 29.20 241 HIS B CA 1
ATOM 1424 C C . HIS A 1 240 ? 45.786 -27.887 -3.112 1.00 27.03 241 HIS B C 1
ATOM 1425 O O . HIS A 1 240 ? 45.733 -28.448 -4.217 1.00 29.50 241 HIS B O 1
ATOM 1432 N N . PHE A 1 241 ? 45.664 -26.565 -2.928 1.00 27.65 242 PHE B N 1
ATOM 1433 C CA . PHE A 1 241 ? 45.595 -25.638 -4.053 1.00 26.90 242 PHE B CA 1
ATOM 1434 C C . PHE A 1 241 ? 46.107 -24.253 -3.682 1.00 31.30 242 PHE B C 1
ATOM 1435 O O . PHE A 1 241 ? 46.338 -23.963 -2.498 1.00 32.38 242 PHE B O 1
ATOM 1443 N N . GLU A 1 242 ? 46.224 -23.395 -4.720 1.00 24.45 243 GLU B N 1
ATOM 1444 C CA . GLU A 1 242 ? 46.699 -22.013 -4.641 1.00 28.92 243 GLU B CA 1
ATOM 1445 C C . GLU A 1 242 ? 45.571 -21.075 -5.081 1.00 31.89 243 GLU B C 1
ATOM 1446 O O . GLU A 1 242 ? 44.919 -21.335 -6.096 1.00 45.75 243 GLU B O 1
ATOM 1452 N N . ILE A 1 243 ? 45.347 -19.995 -4.329 1.00 33.32 244 ILE B N 1
ATOM 1453 C CA . ILE A 1 243 ? 44.588 -18.855 -4.812 1.00 33.14 244 ILE B CA 1
ATOM 1454 C C . ILE A 1 243 ? 45.537 -17.664 -4.958 1.00 34.39 244 ILE B C 1
ATOM 1455 O O . ILE A 1 243 ? 46.098 -17.175 -3.973 1.00 34.33 244 ILE B O 1
ATOM 1460 N N . ARG A 1 244 ? 45.589 -17.122 -6.182 1.00 34.23 245 ARG B N 1
ATOM 1461 C CA . ARG A 1 244 ? 46.346 -15.931 -6.519 1.00 31.99 245 ARG B CA 1
ATOM 1462 C C . ARG A 1 244 ? 45.394 -14.735 -6.566 1.00 30.43 245 ARG B C 1
ATOM 1463 O O . ARG A 1 244 ? 44.748 -14.494 -7.599 1.00 26.59 245 ARG B O 1
ATOM 1471 N N . HIS A 1 245 ? 45.254 -14.021 -5.441 1.00 25.34 246 HIS B N 1
ATOM 1472 C CA . HIS A 1 245 ? 44.526 -12.749 -5.410 1.00 28.02 246 HIS B CA 1
ATOM 1473 C C . HIS A 1 245 ? 45.353 -11.719 -6.168 1.00 28.91 246 HIS B C 1
ATOM 1474 O O . HIS A 1 245 ? 46.582 -11.792 -6.107 1.00 34.90 246 HIS B O 1
ATOM 1481 N N . ASN A 1 246 ? 44.688 -10.887 -6.989 1.00 29.97 247 ASN B N 1
ATOM 1482 C CA . ASN A 1 246 ? 45.278 -9.661 -7.513 1.00 38.32 247 ASN B CA 1
ATOM 1483 C C . ASN A 1 246 ? 45.212 -8.568 -6.443 1.00 33.54 247 ASN B C 1
ATOM 1484 O O . ASN A 1 246 ? 44.266 -8.477 -5.648 1.00 35.38 247 ASN B O 1
ATOM 1493 N N . LEU A 1 247 ? 46.182 -7.669 -6.561 1.00 37.60 248 LEU B N 1
ATOM 1494 C CA . LEU A 1 247 ? 46.185 -6.370 -5.919 1.00 36.38 248 LEU B CA 1
ATOM 1495 C C . LEU A 1 247 ? 45.879 -5.303 -6.965 1.00 47.30 248 LEU B C 1
ATOM 1496 O O . LEU A 1 247 ? 45.939 -5.578 -8.153 1.00 40.77 248 LEU B O 1
ATOM 1501 N N . GLU A 1 248 ? 45.547 -4.082 -6.519 1.00 60.87 249 GLU B N 1
ATOM 1502 C CA . GLU A 1 248 ? 45.321 -2.979 -7.450 1.00 67.38 249 GLU B CA 1
ATOM 1503 C C . GLU A 1 248 ? 46.615 -2.693 -8.221 1.00 62.51 249 GLU B C 1
ATOM 1504 O O . GLU A 1 248 ? 46.596 -2.646 -9.453 1.00 52.19 249 GLU B O 1
ATOM 1510 N N . ASP A 1 249 ? 47.758 -2.650 -7.504 1.00 68.74 250 ASP B N 1
ATOM 1511 C CA . ASP A 1 249 ? 49.049 -2.309 -8.092 1.00 61.57 250 ASP B CA 1
ATOM 1512 C C . ASP A 1 249 ? 49.485 -3.273 -9.198 1.00 53.97 250 ASP B C 1
ATOM 1513 O O . ASP A 1 249 ? 50.439 -2.974 -9.892 1.00 56.71 250 ASP B O 1
ATOM 1518 N N . GLY A 1 250 ? 48.862 -4.451 -9.301 1.00 56.38 251 GLY B N 1
ATOM 1519 C CA . GLY A 1 250 ? 49.032 -5.340 -10.438 1.00 52.56 251 GLY B CA 1
ATOM 1520 C C . GLY A 1 250 ? 49.834 -6.597 -10.094 1.00 50.62 251 GLY B C 1
ATOM 1521 O O . GLY A 1 250 ? 50.016 -7.445 -10.962 1.00 50.53 251 GLY B O 1
ATOM 1522 N N . SER A 1 251 ? 50.341 -6.708 -8.854 1.00 44.72 252 SER B N 1
ATOM 1523 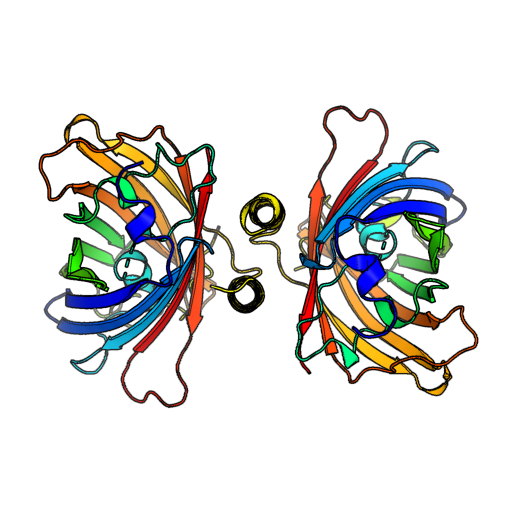C CA . SER A 1 251 ? 51.022 -7.910 -8.388 1.00 40.61 252 SER B CA 1
ATOM 1524 C C . SER A 1 251 ? 50.007 -8.868 -7.744 1.00 34.98 252 SER B C 1
ATOM 1525 O O . SER A 1 251 ? 48.822 -8.570 -7.679 1.00 32.61 252 SER B O 1
ATOM 1528 N N . VAL A 1 252 ? 50.509 -9.982 -7.185 1.00 41.32 253 VAL B N 1
ATOM 1529 C CA . VAL A 1 252 ? 49.697 -11.102 -6.730 1.00 36.14 253 VAL B CA 1
ATOM 1530 C C . VAL A 1 252 ? 49.898 -11.325 -5.223 1.00 33.42 253 VAL B C 1
ATOM 1531 O O . VAL A 1 252 ? 50.949 -11.010 -4.646 1.00 29.77 253 VAL B O 1
ATOM 1535 N N . GLN A 1 253 ? 48.858 -11.845 -4.553 1.00 32.58 254 GLN B N 1
ATOM 1536 C CA . GLN A 1 253 ? 48.955 -12.263 -3.165 1.00 28.84 254 GLN B CA 1
ATOM 1537 C C . GLN A 1 253 ? 48.537 -13.713 -3.146 1.00 31.08 254 GLN B C 1
ATOM 1538 O O . GLN A 1 253 ? 47.352 -14.002 -3.367 1.00 31.66 254 GLN B O 1
ATOM 1544 N N . LEU A 1 254 ? 49.522 -14.558 -2.824 1.00 28.95 255 LEU B N 1
ATOM 1545 C CA . LEU A 1 254 ? 49.398 -16.006 -2.778 1.00 30.69 255 LEU B CA 1
ATOM 1546 C C . LEU A 1 254 ? 48.719 -16.355 -1.449 1.00 32.70 255 LEU B C 1
ATOM 1547 O O . LEU A 1 254 ? 49.078 -15.829 -0.365 1.00 26.56 255 LEU B O 1
ATOM 1552 N N . ALA A 1 255 ? 47.748 -17.253 -1.574 1.00 26.20 256 ALA B N 1
ATOM 1553 C CA . ALA A 1 255 ? 47.020 -17.861 -0.462 1.00 29.45 256 ALA B CA 1
ATOM 1554 C C . ALA A 1 255 ? 47.052 -19.377 -0.640 1.00 28.74 256 ALA B C 1
ATOM 1555 O O . ALA A 1 255 ? 46.456 -19.899 -1.591 1.00 30.19 256 ALA B O 1
ATOM 1557 N N . ASP A 1 256 ? 47.817 -20.083 0.202 1.00 29.84 257 ASP B N 1
ATOM 1558 C CA . ASP A 1 256 ? 48.188 -21.461 -0.076 1.00 24.96 257 ASP B CA 1
ATOM 1559 C C . ASP A 1 256 ? 47.246 -22.348 0.737 1.00 23.97 257 ASP B C 1
ATOM 1560 O O . ASP A 1 256 ? 47.283 -22.343 1.976 1.00 24.33 257 ASP B O 1
ATOM 1565 N N . HIS A 1 257 ? 46.347 -23.054 0.041 1.00 23.96 258 HIS B N 1
ATOM 1566 C CA . HIS A 1 257 ? 45.211 -23.696 0.697 1.00 24.86 258 HIS B CA 1
ATOM 1567 C C . HIS A 1 257 ? 45.478 -25.178 0.866 1.00 27.18 258 HIS B C 1
ATOM 1568 O O . HIS A 1 257 ? 45.558 -25.909 -0.124 1.00 27.44 258 HIS B O 1
ATOM 1575 N N . TYR A 1 258 ? 45.414 -25.649 2.120 1.00 29.21 259 TYR B N 1
ATOM 1576 C CA . TYR A 1 258 ? 45.301 -27.079 2.396 1.00 27.53 259 TYR B CA 1
ATOM 1577 C C . TYR A 1 258 ? 43.974 -27.356 3.078 1.00 31.96 259 TYR B C 1
ATOM 1578 O O . TYR A 1 258 ? 43.619 -26.642 4.013 1.00 35.96 259 TYR B O 1
ATOM 1587 N N . GLN A 1 259 ? 43.294 -28.430 2.654 1.00 33.78 260 GLN B N 1
ATOM 1588 C CA . GLN A 1 259 ? 41.909 -28.703 3.016 1.00 31.25 260 GLN B CA 1
ATOM 1589 C C . GLN A 1 259 ? 41.760 -30.187 3.381 1.00 35.51 260 GLN B C 1
ATOM 1590 O O . GLN A 1 259 ? 42.336 -31.070 2.749 1.00 42.09 260 GLN B O 1
ATOM 1596 N N . GLN A 1 260 ? 40.876 -30.433 4.346 1.00 29.35 261 GLN B N 1
ATOM 1597 C CA . GLN A 1 260 ? 40.516 -31.736 4.864 1.00 34.21 261 GLN B CA 1
ATOM 1598 C C . GLN A 1 260 ? 38.998 -31.726 5.084 1.00 29.60 261 GLN B C 1
ATOM 1599 O O . GLN A 1 260 ? 38.498 -30.709 5.566 1.00 34.77 261 GLN B O 1
ATOM 1605 N N . ASN A 1 261 ? 38.272 -32.739 4.594 1.00 25.88 262 ASN B N 1
ATOM 1606 C CA . ASN A 1 261 ? 36.840 -32.933 4.820 1.00 29.09 262 ASN B CA 1
ATOM 1607 C C . ASN A 1 261 ? 36.597 -34.326 5.415 1.00 31.95 262 ASN B C 1
ATOM 1608 O O . ASN A 1 261 ? 36.983 -35.300 4.756 1.00 32.61 262 ASN B O 1
ATOM 1613 N N . THR A 1 262 ? 35.949 -34.401 6.585 1.00 31.77 263 THR B N 1
ATOM 1614 C CA . THR A 1 262 ? 35.456 -35.644 7.193 1.00 36.63 263 THR B CA 1
ATOM 1615 C C . THR A 1 262 ? 33.924 -35.670 7.275 1.00 33.30 263 THR B C 1
ATOM 1616 O O . THR A 1 262 ? 33.341 -34.668 7.679 1.00 37.93 263 THR B O 1
ATOM 1620 N N . PRO A 1 263 ? 33.227 -36.818 7.073 1.00 31.34 264 PRO B N 1
ATOM 1621 C CA . PRO A 1 263 ? 31.827 -36.985 7.463 1.00 32.22 264 PRO B CA 1
ATOM 1622 C C . PRO A 1 263 ? 31.586 -36.865 8.960 1.00 33.29 264 PRO B C 1
ATOM 1623 O O . PRO A 1 263 ? 32.412 -37.316 9.739 1.00 37.58 264 PRO B O 1
ATOM 1627 N N . ILE A 1 264 ? 30.484 -36.207 9.310 1.00 32.61 265 ILE B N 1
ATOM 1628 C CA . ILE A 1 264 ? 29.905 -36.139 10.643 1.00 35.54 265 ILE B CA 1
ATOM 1629 C C . ILE A 1 264 ? 29.229 -37.477 10.987 1.00 37.95 265 ILE B C 1
ATOM 1630 O O . ILE A 1 264 ? 29.271 -37.856 12.129 1.00 34.31 265 ILE B O 1
ATOM 1635 N N . GLY A 1 265 ? 28.599 -38.179 10.043 1.00 36.77 266 GLY B N 1
ATOM 1636 C CA . GLY A 1 265 ? 28.010 -39.471 10.349 1.00 44.44 266 GLY B CA 1
ATOM 1637 C C . GLY A 1 265 ? 29.045 -40.571 10.614 1.00 46.81 266 GLY B C 1
ATOM 1638 O O . GLY A 1 265 ? 30.096 -40.582 9.980 1.00 40.44 266 GLY B O 1
ATOM 1639 N N . ASP A 1 266 ? 28.681 -41.510 11.506 1.00 55.49 267 ASP B N 1
ATOM 1640 C CA . ASP A 1 266 ? 29.367 -42.779 11.732 1.00 63.51 267 ASP B CA 1
ATOM 1641 C C . ASP A 1 266 ? 29.498 -43.611 10.455 1.00 72.19 267 ASP B C 1
ATOM 1642 O O . ASP A 1 266 ? 30.577 -44.123 10.165 1.00 83.11 267 ASP B O 1
ATOM 1647 N N . GLY A 1 267 ? 28.380 -43.804 9.741 1.00 77.66 268 GLY B N 1
ATOM 1648 C CA . GLY A 1 267 ? 28.298 -44.791 8.673 1.00 88.38 268 GLY B CA 1
ATOM 1649 C C . GLY A 1 267 ? 29.113 -44.382 7.449 1.00 99.93 268 GLY B C 1
ATOM 1650 O O . GLY A 1 267 ? 29.383 -43.194 7.269 1.00 109.32 268 GLY B O 1
ATOM 1651 N N . PRO A 1 268 ? 29.462 -45.334 6.545 1.00 104.26 269 PRO B N 1
ATOM 1652 C CA . PRO A 1 268 ? 30.548 -45.140 5.574 1.00 98.15 269 PRO B CA 1
ATOM 1653 C C . PRO A 1 268 ? 30.233 -44.122 4.477 1.00 94.60 269 PRO B C 1
ATOM 1654 O O . PRO A 1 268 ? 29.138 -43.558 4.449 1.00 98.99 269 PRO B O 1
ATOM 1658 N N . VAL A 1 269 ? 31.207 -43.882 3.586 1.00 93.56 270 VAL B N 1
ATOM 1659 C CA . VAL A 1 269 ? 31.025 -42.976 2.454 1.00 92.98 270 VAL B CA 1
ATOM 1660 C C . VAL A 1 269 ? 31.703 -43.550 1.209 1.00 91.52 270 VAL B C 1
ATOM 1661 O O . VAL A 1 269 ? 32.534 -44.456 1.309 1.00 83.80 270 VAL B O 1
ATOM 1665 N N . LEU A 1 270 ? 31.300 -43.003 0.045 1.00 87.53 271 LEU B N 1
ATOM 1666 C CA . LEU A 1 270 ? 32.003 -43.169 -1.220 1.00 80.95 271 LEU B CA 1
ATOM 1667 C C . LEU A 1 270 ? 33.314 -42.401 -1.075 1.00 77.68 271 LEU B C 1
ATOM 1668 O O . LEU A 1 270 ? 33.263 -41.171 -0.969 1.00 82.55 271 LEU B O 1
ATOM 1673 N N . LEU A 1 271 ? 34.465 -43.097 -0.998 1.00 64.55 272 LEU B N 1
ATOM 1674 C CA . LEU A 1 271 ? 35.737 -42.392 -1.108 1.00 52.37 272 LEU B CA 1
ATOM 1675 C C . LEU A 1 271 ? 36.104 -42.312 -2.586 1.00 47.51 272 LEU B C 1
ATOM 1676 O O . LEU A 1 271 ? 36.332 -43.339 -3.241 1.00 41.42 272 LEU B O 1
ATOM 1681 N N . PRO A 1 272 ? 36.134 -41.088 -3.162 1.00 38.67 273 PRO B N 1
ATOM 1682 C CA . PRO A 1 272 ? 36.211 -40.945 -4.612 1.00 36.61 273 PRO B CA 1
ATOM 1683 C C . PRO A 1 272 ? 37.583 -41.229 -5.207 1.00 34.25 273 PRO B C 1
ATOM 1684 O O . PRO A 1 272 ? 38.609 -41.105 -4.541 1.00 35.65 273 PRO B O 1
ATOM 1688 N N . ASP A 1 273 ? 37.592 -41.613 -6.492 1.00 37.57 274 ASP B N 1
ATOM 1689 C CA . ASP A 1 273 ? 38.798 -41.497 -7.287 1.00 41.05 274 ASP B CA 1
ATOM 1690 C C . ASP A 1 273 ? 39.175 -40.005 -7.363 1.00 39.29 274 ASP B C 1
ATOM 1691 O O . ASP A 1 273 ? 38.293 -39.145 -7.259 1.00 50.26 274 ASP B O 1
ATOM 1696 N N . ASN A 1 274 ? 40.482 -39.725 -7.504 1.00 37.27 275 ASN B N 1
ATOM 1697 C CA . ASN A 1 274 ? 41.076 -38.406 -7.734 1.00 39.31 275 ASN B CA 1
ATOM 1698 C C . ASN A 1 274 ? 40.440 -37.699 -8.939 1.00 39.69 275 ASN B C 1
ATOM 1699 O O . ASN A 1 274 ? 40.586 -38.168 -10.072 1.00 36.48 275 ASN B O 1
ATOM 1704 N N . HIS A 1 275 ? 39.689 -36.602 -8.670 1.00 39.63 276 HIS B N 1
ATOM 1705 C CA . HIS A 1 275 ? 39.033 -35.780 -9.683 1.00 35.11 276 HIS B CA 1
ATOM 1706 C C . HIS A 1 275 ? 39.195 -34.297 -9.325 1.00 36.00 276 HIS B C 1
ATOM 1707 O O . HIS A 1 275 ? 39.693 -33.986 -8.241 1.00 35.28 276 HIS B O 1
ATOM 1714 N N . TYR A 1 276 ? 38.800 -33.409 -10.258 1.00 30.62 277 TYR B N 1
ATOM 1715 C CA . TYR A 1 276 ? 38.911 -31.965 -10.131 1.00 31.61 277 TYR B CA 1
ATOM 1716 C C . TYR A 1 276 ? 37.522 -31.340 -9.969 1.00 32.53 277 TYR B C 1
ATOM 1717 O O . TYR A 1 276 ? 36.544 -31.873 -10.499 1.00 33.38 277 TYR B O 1
ATOM 1726 N N . LEU A 1 277 ? 37.436 -30.203 -9.237 1.00 27.97 278 LEU B N 1
ATOM 1727 C CA . LEU A 1 277 ? 36.257 -29.348 -9.211 1.00 28.06 278 LEU B CA 1
ATOM 1728 C C . LEU A 1 277 ? 36.674 -28.038 -9.911 1.00 31.36 278 LEU B C 1
ATOM 1729 O O . LEU A 1 277 ? 37.719 -27.465 -9.579 1.00 31.15 278 LEU B O 1
ATOM 1734 N N . ARG A 1 278 ? 35.898 -27.602 -10.914 1.00 29.37 279 ARG B N 1
ATOM 1735 C CA . ARG A 1 278 ? 36.242 -26.442 -11.725 1.00 28.71 279 ARG B CA 1
ATOM 1736 C C . ARG A 1 278 ? 35.296 -25.297 -11.393 1.00 25.10 279 ARG B C 1
ATOM 1737 O O . ARG A 1 278 ? 34.088 -25.404 -11.626 1.00 25.69 279 ARG B O 1
ATOM 1745 N N . HIS A 1 279 ? 35.884 -24.231 -10.848 1.00 23.53 280 HIS B N 1
ATOM 1746 C CA . HIS A 1 279 ? 35.127 -23.090 -10.320 1.00 24.86 280 HIS B CA 1
ATOM 1747 C C . HIS A 1 279 ? 35.369 -21.841 -11.182 1.00 20.96 280 HIS B C 1
ATOM 1748 O O . HIS A 1 279 ? 36.469 -21.548 -11.686 1.00 23.65 280 HIS B O 1
ATOM 1755 N N . GLN A 1 280 ? 34.328 -21.013 -11.265 1.00 23.02 281 GLN B N 1
ATOM 1756 C CA . GLN A 1 280 ? 34.422 -19.616 -11.677 1.00 23.38 281 GLN B CA 1
ATOM 1757 C C . GLN A 1 280 ? 33.594 -18.881 -10.645 1.00 24.31 281 GLN B C 1
ATOM 1758 O O . GLN A 1 280 ? 32.473 -19.338 -10.342 1.00 22.25 281 GLN B O 1
ATOM 1764 N N . SER A 1 281 ? 34.195 -17.859 -10.021 1.00 22.56 282 SER B N 1
ATOM 1765 C CA . SER A 1 281 ? 33.505 -17.058 -9.036 1.00 23.48 282 SER B CA 1
ATOM 1766 C C . SER A 1 281 ? 33.430 -15.595 -9.452 1.00 21.89 282 SER B C 1
ATOM 1767 O O . SER A 1 281 ? 34.428 -15.023 -9.881 1.00 27.43 282 SER B O 1
ATOM 1770 N N . ALA A 1 282 ? 32.265 -14.983 -9.175 1.00 24.20 283 ALA B N 1
ATOM 1771 C CA . ALA A 1 282 ? 31.976 -13.569 -9.395 1.00 27.20 283 ALA B CA 1
ATOM 1772 C C . ALA A 1 282 ? 31.519 -12.916 -8.086 1.00 25.38 283 ALA B C 1
ATOM 1773 O O . ALA A 1 282 ? 30.592 -13.423 -7.414 1.00 25.37 283 ALA B O 1
ATOM 1775 N N . LEU A 1 283 ? 32.186 -11.820 -7.736 1.00 29.01 284 LEU B N 1
ATOM 1776 C CA . LEU A 1 283 ? 31.865 -10.969 -6.598 1.00 29.99 284 LEU B CA 1
ATOM 1777 C C . LEU A 1 283 ? 31.246 -9.689 -7.129 1.00 29.99 284 LEU B C 1
ATOM 1778 O O . LEU A 1 283 ? 31.659 -9.225 -8.201 1.00 30.06 284 LEU B O 1
ATOM 1783 N N . SER A 1 284 ? 30.184 -9.219 -6.433 1.00 28.41 285 SER B N 1
ATOM 1784 C CA . SER A 1 284 ? 29.384 -8.065 -6.791 1.00 26.49 285 SER B CA 1
ATOM 1785 C C . SER A 1 284 ? 28.864 -7.469 -5.468 1.00 27.13 285 SER B C 1
ATOM 1786 O O . SER A 1 284 ? 29.119 -8.038 -4.381 1.00 29.66 285 SER B O 1
ATOM 1789 N N . LYS A 1 285 ? 28.035 -6.445 -5.585 1.00 27.51 286 LYS B N 1
ATOM 1790 C CA . LYS A 1 285 ? 27.332 -5.829 -4.458 1.00 29.28 286 LYS B CA 1
ATOM 1791 C C . LYS A 1 285 ? 25.839 -5.756 -4.704 1.00 28.76 286 LYS B C 1
ATOM 1792 O O . LYS A 1 285 ? 25.450 -5.615 -5.830 1.00 27.18 286 LYS B O 1
ATOM 1798 N N . ASP A 1 286 ? 25.027 -5.795 -3.643 1.00 28.54 287 ASP B N 1
ATOM 1799 C CA . ASP A 1 286 ? 23.664 -5.309 -3.640 1.00 29.22 287 ASP B CA 1
ATOM 1800 C C . ASP A 1 286 ? 23.639 -3.777 -3.532 1.00 32.31 287 ASP B C 1
ATOM 1801 O O . ASP A 1 286 ? 23.997 -3.232 -2.484 1.00 31.39 287 ASP B O 1
ATOM 1806 N N . PRO A 1 287 ? 23.101 -3.063 -4.559 1.00 35.18 288 PRO B N 1
ATOM 1807 C CA . PRO A 1 287 ? 23.114 -1.598 -4.569 1.00 36.62 288 PRO B CA 1
ATOM 1808 C C . PRO A 1 287 ? 22.227 -0.933 -3.497 1.00 36.42 288 PRO B C 1
ATOM 1809 O O . PRO A 1 287 ? 22.318 0.285 -3.313 1.00 45.57 288 PRO B O 1
ATOM 1813 N N . ASN A 1 288 ? 21.412 -1.720 -2.771 1.00 37.36 289 ASN B N 1
ATOM 1814 C CA . ASN A 1 288 ? 20.507 -1.207 -1.754 1.00 41.89 289 ASN B CA 1
ATOM 1815 C C . ASN A 1 288 ? 21.009 -1.571 -0.359 1.00 35.49 289 ASN B C 1
ATOM 1816 O O . ASN A 1 288 ? 20.338 -1.272 0.614 1.00 41.07 289 ASN B O 1
ATOM 1821 N N . GLU A 1 289 ? 22.164 -2.248 -0.224 1.00 38.90 290 GLU B N 1
ATOM 1822 C CA . GLU A 1 289 ? 22.631 -2.729 1.071 1.00 35.01 290 GLU B CA 1
ATOM 1823 C C . GLU A 1 289 ? 23.551 -1.658 1.677 1.00 36.66 290 GLU B C 1
ATOM 1824 O O . GLU A 1 289 ? 24.458 -1.197 0.991 1.00 36.90 290 GLU B O 1
ATOM 1830 N N . LYS A 1 290 ? 23.261 -1.203 2.916 1.00 37.85 291 LYS B N 1
ATOM 1831 C CA . LYS A 1 290 ? 24.057 -0.213 3.647 1.00 35.32 291 LYS B CA 1
ATOM 1832 C C . LYS A 1 290 ? 25.378 -0.756 4.183 1.00 33.06 291 LYS B C 1
ATOM 1833 O O . LYS A 1 290 ? 26.421 -0.091 4.136 1.00 32.20 291 LYS B O 1
ATOM 1839 N N . ARG A 1 291 ? 25.302 -1.943 4.773 1.00 33.39 292 ARG B N 1
ATOM 1840 C CA . ARG A 1 291 ? 26.415 -2.572 5.470 1.00 33.03 292 ARG B CA 1
ATOM 1841 C C . ARG A 1 291 ? 27.526 -2.981 4.496 1.00 28.52 292 ARG B C 1
ATOM 1842 O O . ARG A 1 291 ? 27.306 -3.050 3.291 1.00 31.87 292 ARG B O 1
ATOM 1857 N N . ASP A 1 292 ? 28.723 -3.231 5.057 1.00 32.12 293 ASP B N 1
ATOM 1858 C CA . ASP A 1 292 ? 29.809 -3.965 4.402 1.00 29.48 293 ASP B CA 1
ATOM 1859 C C . ASP A 1 292 ? 29.361 -5.402 4.104 1.00 29.58 293 ASP B C 1
ATOM 1860 O O . ASP A 1 292 ? 28.835 -6.120 4.976 1.00 24.86 293 ASP B O 1
ATOM 1865 N N . HIS A 1 293 ? 29.483 -5.793 2.823 1.00 24.89 294 HIS B N 1
ATOM 1866 C CA . HIS A 1 293 ? 28.855 -7.029 2.380 1.00 24.97 294 HIS B CA 1
ATOM 1867 C C . HIS A 1 293 ? 29.520 -7.508 1.096 1.00 27.92 294 HIS B C 1
ATOM 1868 O O . HIS A 1 293 ? 30.230 -6.746 0.415 1.00 26.33 294 HIS B O 1
ATOM 1875 N N . MET A 1 294 ? 29.199 -8.763 0.730 1.00 27.69 295 MET B N 1
ATOM 1876 C CA . MET A 1 294 ? 29.631 -9.292 -0.548 1.00 28.99 295 MET B CA 1
ATOM 1877 C C . MET A 1 294 ? 28.539 -10.201 -1.081 1.00 30.34 295 MET B C 1
ATOM 1878 O O . MET A 1 294 ? 28.072 -11.109 -0.348 1.00 23.99 295 MET B O 1
ATOM 1883 N N . VAL A 1 295 ? 28.250 -9.990 -2.378 1.00 26.22 296 VAL B N 1
ATOM 1884 C CA . VAL A 1 295 ? 27.558 -11.014 -3.155 1.00 28.72 296 VAL B CA 1
ATOM 1885 C C . VAL A 1 295 ? 28.548 -11.858 -3.948 1.00 25.30 296 VAL B C 1
ATOM 1886 O O . VAL A 1 295 ? 29.344 -11.326 -4.724 1.00 21.62 296 VAL B O 1
ATOM 1890 N N . LEU A 1 296 ? 28.423 -13.194 -3.752 1.00 25.17 297 LEU B N 1
ATOM 1891 C CA . LEU A 1 296 ? 29.262 -14.245 -4.310 1.00 22.54 297 LEU B CA 1
ATOM 1892 C C . LEU A 1 296 ? 28.363 -15.208 -5.094 1.00 24.89 297 LEU B C 1
ATOM 1893 O O . LEU A 1 296 ? 27.395 -15.775 -4.551 1.00 25.90 297 LEU B O 1
ATOM 1898 N N . GLN A 1 297 ? 28.716 -15.413 -6.370 1.00 23.12 298 GLN B N 1
ATOM 1899 C CA . GLN A 1 297 ? 28.164 -16.501 -7.172 1.00 27.32 298 GLN B CA 1
ATOM 1900 C C . GLN A 1 297 ? 29.281 -17.417 -7.637 1.00 22.70 298 GLN B C 1
ATOM 1901 O O . GLN A 1 297 ? 30.297 -16.919 -8.098 1.00 27.68 298 GLN B O 1
ATOM 1907 N N . GLU A 1 298 ? 29.131 -18.759 -7.450 1.00 24.46 299 GLU B N 1
ATOM 1908 C CA . GLU A 1 298 ? 30.105 -19.749 -7.896 1.00 23.85 299 GLU B CA 1
ATOM 1909 C C . GLU A 1 298 ? 29.467 -20.784 -8.835 1.00 24.85 299 GLU B C 1
ATOM 1910 O O . GLU A 1 298 ? 28.348 -21.201 -8.610 1.00 29.73 299 GLU B O 1
ATOM 1916 N N . PHE A 1 299 ? 30.117 -21.057 -9.977 1.00 26.83 300 PHE B N 1
ATOM 1917 C CA . PHE A 1 299 ? 29.739 -22.095 -10.931 1.00 25.85 300 PHE B CA 1
ATOM 1918 C C . PHE A 1 299 ? 30.804 -23.170 -10.779 1.00 27.29 300 PHE B C 1
ATOM 1919 O O . PHE A 1 299 ? 32.001 -22.868 -10.938 1.00 25.71 300 PHE B O 1
ATOM 1927 N N . VAL A 1 300 ? 30.357 -24.333 -10.311 1.00 24.08 301 VAL B N 1
ATOM 1928 C CA . VAL A 1 300 ? 31.247 -25.416 -9.933 1.00 25.99 301 VAL B CA 1
ATOM 1929 C C . VAL A 1 300 ? 30.846 -26.711 -10.625 1.00 21.70 301 VAL B C 1
ATOM 1930 O O . VAL A 1 300 ? 29.704 -27.149 -10.489 1.00 26.32 301 VAL B O 1
ATOM 1934 N N . THR A 1 301 ? 31.780 -27.351 -11.382 1.00 21.24 302 THR B N 1
ATOM 1935 C CA . THR A 1 301 ? 31.460 -28.668 -11.936 1.00 22.68 302 THR B CA 1
ATOM 1936 C C . THR A 1 301 ? 32.609 -29.600 -11.632 1.00 24.97 302 THR B C 1
ATOM 1937 O O . THR A 1 301 ? 33.753 -29.146 -11.519 1.00 25.34 302 THR B O 1
ATOM 1941 N N . ALA A 1 302 ? 32.316 -30.906 -11.598 1.00 25.08 303 ALA B N 1
ATOM 1942 C CA . ALA A 1 302 ? 33.377 -31.914 -11.484 1.00 25.84 303 ALA B CA 1
ATOM 1943 C C . ALA A 1 302 ? 33.785 -32.516 -12.834 1.00 24.63 303 ALA B C 1
ATOM 1944 O O . ALA A 1 302 ? 32.930 -32.683 -13.727 1.00 30.45 303 ALA B O 1
ATOM 1946 N N . ALA A 1 303 ? 35.065 -32.894 -12.961 1.00 27.14 304 ALA B N 1
ATOM 1947 C CA . ALA A 1 303 ? 35.587 -33.640 -14.116 1.00 35.43 304 ALA B CA 1
ATOM 1948 C C . ALA A 1 303 ? 36.929 -34.334 -13.813 1.00 33.69 304 ALA B C 1
ATOM 1949 O O . ALA A 1 303 ? 37.375 -34.347 -12.669 1.00 30.19 304 ALA B O 1
ATOM 1951 N N . GLY A 1 304 ? 37.503 -35.007 -14.830 1.00 35.31 305 GLY B N 1
ATOM 1952 C CA . GLY A 1 304 ? 38.862 -35.541 -14.848 1.00 37.40 305 GLY B CA 1
ATOM 1953 C C . GLY A 1 304 ? 39.001 -37.016 -14.453 1.00 43.48 305 GLY B C 1
ATOM 1954 O O . GLY A 1 304 ? 40.134 -37.507 -14.396 1.00 43.25 305 GLY B O 1
ATOM 1955 N N . ILE A 1 305 ? 37.887 -37.703 -14.140 1.00 47.85 306 ILE B N 1
ATOM 1956 C CA . ILE A 1 305 ? 37.875 -39.140 -13.873 1.00 50.33 306 ILE B CA 1
ATOM 1957 C C . ILE A 1 305 ? 36.722 -39.776 -14.670 1.00 55.91 306 ILE B C 1
ATOM 1958 O O . ILE A 1 305 ? 36.532 -39.357 -15.860 1.00 53.44 306 ILE B O 1
ATOM 1960 N N . SER B 1 7 ? 6.614 -15.736 -33.120 1.00 36.40 6 SER D N 1
ATOM 1961 C CA . SER B 1 7 ? 7.771 -15.217 -33.889 1.00 38.16 6 SER D CA 1
ATOM 1962 C C . SER B 1 7 ? 8.126 -16.175 -35.040 1.00 39.70 6 SER D C 1
ATOM 1963 O O . SER B 1 7 ? 8.453 -17.357 -34.845 1.00 35.26 6 SER D O 1
ATOM 1966 N N . LYS B 1 8 ? 8.036 -15.639 -36.254 1.00 37.93 7 LYS D N 1
ATOM 1967 C CA . LYS B 1 8 ? 8.388 -16.326 -37.483 1.00 37.91 7 LYS D CA 1
ATOM 1968 C C . LYS B 1 8 ? 9.770 -16.980 -37.379 1.00 37.05 7 LYS D C 1
ATOM 1969 O O . LYS B 1 8 ? 10.742 -16.325 -36.990 1.00 30.63 7 LYS D O 1
ATOM 1975 N N . GLY B 1 9 ? 9.812 -18.306 -37.569 1.00 26.41 8 GLY D N 1
ATOM 1976 C CA . GLY B 1 9 ? 11.071 -19.038 -37.704 1.00 31.19 8 GLY D CA 1
ATOM 1977 C C . GLY B 1 9 ? 11.413 -19.949 -36.515 1.00 34.99 8 GLY D C 1
ATOM 1978 O O . GLY B 1 9 ? 12.201 -20.915 -36.669 1.00 36.89 8 GLY D O 1
ATOM 1979 N N . GLU B 1 10 ? 10.800 -19.691 -35.342 1.00 33.80 9 GLU D N 1
ATOM 1980 C CA . GLU B 1 10 ? 11.271 -20.254 -34.077 1.00 38.10 9 GLU D CA 1
ATOM 1981 C C . GLU B 1 10 ? 11.288 -21.788 -34.109 1.00 36.01 9 GLU D C 1
ATOM 1982 O O . GLU B 1 10 ? 12.235 -22.379 -33.567 1.00 36.51 9 GLU D O 1
ATOM 1984 N N . GLU B 1 11 ? 10.347 -22.454 -34.814 1.00 30.64 10 GLU D N 1
ATOM 1985 C CA . GLU B 1 11 ? 10.355 -23.912 -34.776 1.00 30.65 10 GLU D CA 1
ATOM 1986 C C . GLU B 1 11 ? 11.485 -24.487 -35.640 1.00 23.45 10 GLU D C 1
ATOM 1987 O O . GLU B 1 11 ? 11.839 -25.646 -35.435 1.00 29.61 10 GLU D O 1
ATOM 1993 N N . LEU B 1 12 ? 11.981 -23.757 -36.653 1.00 27.70 11 LEU D N 1
ATOM 1994 C CA . LEU B 1 12 ? 13.143 -24.194 -37.429 1.00 25.61 11 LEU D CA 1
ATOM 1995 C C . LEU B 1 12 ? 14.374 -24.442 -36.530 1.00 29.08 11 LEU D C 1
ATOM 1996 O O . LEU B 1 12 ? 15.262 -25.208 -36.917 1.00 28.05 11 LEU D O 1
ATOM 2001 N N . PHE B 1 13 ? 14.444 -23.807 -35.359 1.00 30.88 12 PHE D N 1
ATOM 2002 C CA . PHE B 1 13 ? 15.638 -23.755 -34.508 1.00 29.74 12 PHE D CA 1
ATOM 2003 C C . PHE B 1 13 ? 15.454 -24.421 -33.146 1.00 33.42 12 PHE D C 1
ATOM 2004 O O . PHE B 1 13 ? 16.370 -24.362 -32.315 1.00 29.78 12 PHE D O 1
ATOM 2012 N N . THR B 1 14 ? 14.309 -25.084 -32.880 1.00 38.01 13 THR D N 1
ATOM 2013 C CA . THR B 1 14 ? 14.168 -25.781 -31.595 1.00 38.10 13 THR D CA 1
ATOM 2014 C C . THR B 1 14 ? 14.906 -27.133 -31.570 1.00 39.81 13 THR D C 1
ATOM 2015 O O . THR B 1 14 ? 15.230 -27.618 -30.491 1.00 46.77 13 THR D O 1
ATOM 2019 N N . GLY B 1 15 ? 15.194 -27.769 -32.701 1.00 36.73 14 GLY D N 1
ATOM 2020 C CA . GLY B 1 15 ? 15.969 -29.004 -32.666 1.00 39.86 14 GLY D CA 1
ATOM 2021 C C . GLY B 1 15 ? 17.486 -28.788 -32.564 1.00 41.77 14 GLY D C 1
ATOM 2022 O O . GLY B 1 15 ? 17.967 -27.670 -32.393 1.00 40.28 14 GLY D O 1
ATOM 2023 N N . VAL B 1 16 ? 18.223 -29.904 -32.702 1.00 36.53 15 VAL D N 1
ATOM 2024 C CA . VAL B 1 16 ? 19.575 -29.932 -33.228 1.00 31.34 15 VAL D CA 1
ATOM 2025 C C . VAL B 1 16 ? 19.532 -29.913 -34.759 1.00 32.41 15 VAL D C 1
ATOM 2026 O O . VAL B 1 16 ? 19.182 -30.909 -35.380 1.00 29.28 15 VAL D O 1
ATOM 2030 N N . VAL B 1 17 ? 20.090 -28.854 -35.352 1.00 31.87 16 VAL D N 1
ATOM 2031 C CA . VAL B 1 17 ? 19.950 -28.550 -36.763 1.00 33.34 16 VAL D CA 1
ATOM 2032 C C . VAL B 1 17 ? 21.272 -28.866 -37.457 1.00 33.26 16 VAL D C 1
ATOM 2033 O O . VAL B 1 17 ? 22.289 -28.223 -37.139 1.00 31.10 16 VAL D O 1
ATOM 2037 N N . PRO B 1 18 ? 21.256 -29.798 -38.449 1.00 30.76 17 PRO D N 1
ATOM 2038 C CA . PRO B 1 18 ? 22.410 -30.054 -39.321 1.00 31.29 17 PRO D CA 1
ATOM 2039 C C . PRO B 1 18 ? 22.887 -28.774 -40.013 1.00 35.18 17 PRO D C 1
ATOM 2040 O O . PRO B 1 18 ? 22.037 -27.929 -40.355 1.00 33.16 17 PRO D O 1
ATOM 2044 N N . ILE B 1 19 ? 24.220 -28.644 -40.145 1.00 33.47 18 ILE D N 1
ATOM 2045 C CA . ILE B 1 19 ? 24.882 -27.515 -40.787 1.00 33.56 18 ILE D CA 1
ATOM 2046 C C . ILE B 1 19 ? 25.735 -28.034 -41.946 1.00 28.30 18 ILE D C 1
ATOM 2047 O O . ILE B 1 19 ? 26.541 -28.939 -41.744 1.00 29.84 18 ILE D O 1
ATOM 2052 N N . LEU B 1 20 ? 25.680 -27.331 -43.081 1.00 26.05 19 LEU D N 1
ATOM 2053 C CA . LEU B 1 20 ? 26.693 -27.361 -44.124 1.00 29.73 19 LEU D CA 1
ATOM 2054 C C . LEU B 1 20 ? 27.347 -25.986 -44.273 1.00 28.85 19 LEU D C 1
ATOM 2055 O O . LEU B 1 20 ? 26.648 -24.948 -44.468 1.00 31.06 19 LEU D O 1
ATOM 2060 N N . VAL B 1 21 ? 28.687 -26.011 -44.407 1.00 26.21 20 VAL D N 1
ATOM 2061 C CA . VAL B 1 21 ? 29.499 -24.844 -44.743 1.00 25.43 20 VAL D CA 1
ATOM 2062 C C . VAL B 1 21 ? 30.279 -25.052 -46.059 1.00 27.49 20 VAL D C 1
ATOM 2063 O O . VAL B 1 21 ? 31.016 -26.021 -46.203 1.00 31.92 20 VAL D O 1
ATOM 2067 N N . GLU B 1 22 ? 30.163 -24.110 -47.010 1.00 27.92 21 GLU D N 1
ATOM 2068 C CA . GLU B 1 22 ? 30.913 -24.133 -48.274 1.00 29.97 21 GLU D CA 1
ATOM 2069 C C . GLU B 1 22 ? 31.460 -22.743 -48.600 1.00 32.62 21 GLU D C 1
ATOM 2070 O O . GLU B 1 22 ? 30.686 -21.805 -48.881 1.00 34.06 21 GLU D O 1
ATOM 2076 N N . MET B 1 23 ? 32.795 -22.590 -48.553 1.00 29.92 22 MET D N 1
ATOM 2077 C CA . MET B 1 23 ? 33.475 -21.360 -48.934 1.00 32.82 22 MET D CA 1
ATOM 2078 C C . MET B 1 23 ? 34.302 -21.621 -50.206 1.00 34.42 22 MET D C 1
ATOM 2079 O O . MET B 1 23 ? 34.944 -22.677 -50.310 1.00 34.28 22 MET D O 1
ATOM 2084 N N . VAL B 1 24 ? 34.247 -20.664 -51.167 1.00 29.42 23 VAL D N 1
ATOM 2085 C CA . VAL B 1 24 ? 35.328 -20.384 -52.122 1.00 28.01 23 VAL D CA 1
ATOM 2086 C C . VAL B 1 24 ? 36.087 -19.127 -51.743 1.00 27.90 23 VAL D C 1
ATOM 2087 O O . VAL B 1 24 ? 35.497 -18.048 -51.609 1.00 26.94 23 VAL D O 1
ATOM 2094 N N . GLY B 1 25 ? 37.420 -19.259 -51.697 1.00 30.01 24 GLY D N 1
ATOM 2095 C CA . GLY B 1 25 ? 38.302 -18.164 -51.375 1.00 34.05 24 GLY D CA 1
ATOM 2096 C C . GLY B 1 25 ? 39.286 -17.858 -52.499 1.00 37.29 24 GLY D C 1
ATOM 2097 O O . GLY B 1 25 ? 39.694 -18.751 -53.222 1.00 33.02 24 GLY D O 1
ATOM 2098 N N . ASP B 1 26 ? 39.785 -16.619 -52.515 1.00 30.97 25 ASP D N 1
ATOM 2099 C CA . ASP B 1 26 ? 40.852 -16.218 -53.397 1.00 30.49 25 ASP D CA 1
ATOM 2100 C C . ASP B 1 26 ? 41.530 -15.068 -52.691 1.00 32.42 25 ASP D C 1
ATOM 2101 O O . ASP B 1 26 ? 40.953 -13.979 -52.574 1.00 27.48 25 ASP D O 1
ATOM 2106 N N . VAL B 1 27 ? 42.712 -15.354 -52.164 1.00 29.22 26 VAL D N 1
ATOM 2107 C CA . VAL B 1 27 ? 43.420 -14.358 -51.383 1.00 28.63 26 VAL D CA 1
ATOM 2108 C C . VAL B 1 27 ? 44.736 -14.089 -52.086 1.00 28.76 26 VAL D C 1
ATOM 2109 O O . VAL B 1 27 ? 45.617 -14.951 -52.065 1.00 28.58 26 VAL D O 1
ATOM 2113 N N . ASN B 1 28 ? 44.828 -12.922 -52.730 1.00 28.28 27 ASN D N 1
ATOM 2114 C CA . ASN B 1 28 ? 46.009 -12.463 -53.458 1.00 29.30 27 ASN D CA 1
ATOM 2115 C C . ASN B 1 28 ? 46.372 -13.402 -54.621 1.00 34.92 27 ASN D C 1
ATOM 2116 O O . ASN B 1 28 ? 47.564 -13.708 -54.823 1.00 39.22 27 ASN D O 1
ATOM 2121 N N . GLY B 1 29 ? 45.370 -13.904 -55.360 1.00 30.28 28 GLY D N 1
ATOM 2122 C CA . GLY B 1 29 ? 45.581 -14.991 -56.304 1.00 31.99 28 GLY D CA 1
ATOM 2123 C C . GLY B 1 29 ? 45.731 -16.400 -55.702 1.00 30.44 28 GLY D C 1
ATOM 2124 O O . GLY B 1 29 ? 45.803 -17.351 -56.475 1.00 33.14 28 GLY D O 1
ATOM 2125 N N . HIS B 1 30 ? 45.779 -16.608 -54.369 1.00 29.66 29 HIS D N 1
ATOM 2126 C CA . HIS B 1 30 ? 45.840 -17.971 -53.852 1.00 32.98 29 HIS D CA 1
ATOM 2127 C C . HIS B 1 30 ? 44.417 -18.495 -53.736 1.00 33.61 29 HIS D C 1
ATOM 2128 O O . HIS B 1 30 ? 43.706 -18.075 -52.816 1.00 29.54 29 HIS D O 1
ATOM 2135 N N . ARG B 1 31 ? 44.021 -19.434 -54.608 1.00 26.46 30 ARG D N 1
ATOM 2136 C CA . ARG B 1 31 ? 42.638 -19.919 -54.605 1.00 31.55 30 ARG D CA 1
ATOM 2137 C C . ARG B 1 31 ? 42.466 -21.199 -53.768 1.00 33.86 30 ARG D C 1
ATOM 2138 O O . ARG B 1 31 ? 43.256 -22.115 -53.898 1.00 35.73 30 ARG D O 1
ATOM 2146 N N . PHE B 1 32 ? 41.402 -21.279 -52.927 1.00 33.36 31 PHE D N 1
ATOM 2147 C CA . PHE B 1 32 ? 41.146 -22.406 -52.020 1.00 26.09 31 PHE D CA 1
ATOM 2148 C C . PHE B 1 32 ? 39.647 -22.665 -51.871 1.00 32.31 31 PHE D C 1
ATOM 2149 O O . PHE B 1 32 ? 38.807 -21.849 -52.302 1.00 27.74 31 PHE D O 1
ATOM 2157 N N . SER B 1 33 ? 39.338 -23.829 -51.275 1.00 34.06 32 SER D N 1
ATOM 2158 C CA . SER B 1 33 ? 37.988 -24.241 -50.921 1.00 34.45 32 SER D CA 1
ATOM 2159 C C . SER B 1 33 ? 37.975 -24.803 -49.499 1.00 31.12 32 SER D C 1
ATOM 2160 O O . SER B 1 33 ? 38.890 -25.528 -49.105 1.00 25.24 32 SER D O 1
ATOM 2163 N N . VAL B 1 34 ? 36.884 -24.521 -48.765 1.00 29.10 33 VAL D N 1
ATOM 2164 C CA . VAL B 1 34 ? 36.639 -25.049 -47.435 1.00 27.87 33 VAL D CA 1
ATOM 2165 C C . VAL B 1 34 ? 35.224 -25.645 -47.401 1.00 29.64 33 VAL D C 1
ATOM 2166 O O . VAL B 1 34 ? 34.267 -25.023 -47.855 1.00 39.81 33 VAL D O 1
ATOM 2170 N N . SER B 1 35 ? 35.121 -26.849 -46.861 1.00 25.19 34 SER D N 1
ATOM 2171 C CA . SER B 1 35 ? 33.891 -27.600 -46.772 1.00 29.79 34 SER D CA 1
ATOM 2172 C C . SER B 1 35 ? 33.763 -27.918 -45.291 1.00 28.67 34 SER D C 1
ATOM 2173 O O . SER B 1 35 ? 34.738 -28.422 -44.703 1.00 29.05 34 SER D O 1
ATOM 2176 N N . GLY B 1 36 ? 32.586 -27.642 -44.727 1.00 24.21 35 GLY D N 1
ATOM 2177 C CA . GLY B 1 36 ? 32.279 -28.015 -43.348 1.00 30.35 35 GLY D CA 1
ATOM 2178 C C . GLY B 1 36 ? 30.922 -28.678 -43.142 1.00 28.92 35 GLY D C 1
ATOM 2179 O O . GLY B 1 36 ? 29.979 -28.563 -43.963 1.00 23.20 35 GLY D O 1
ATOM 2180 N N . GLU B 1 37 ? 30.821 -29.380 -42.004 1.00 28.75 36 GLU D N 1
ATOM 2181 C CA . GLU B 1 37 ? 29.522 -29.841 -41.545 1.00 27.33 36 GLU D CA 1
ATOM 2182 C C . GLU B 1 37 ? 29.470 -29.678 -40.022 1.00 28.15 36 GLU D C 1
ATOM 2183 O O . GLU B 1 37 ? 30.486 -29.857 -39.355 1.00 30.58 36 GLU D O 1
ATOM 2189 N N . GLY B 1 38 ? 28.285 -29.372 -39.484 1.00 29.74 37 GLY D N 1
ATOM 2190 C CA . GLY B 1 38 ? 28.137 -29.262 -38.048 1.00 28.26 37 GLY D CA 1
ATOM 2191 C C . GLY B 1 38 ? 26.718 -29.410 -37.545 1.00 28.52 37 GLY D C 1
ATOM 2192 O O . GLY B 1 38 ? 25.813 -29.864 -38.245 1.00 27.67 37 GLY D O 1
ATOM 2193 N N . GLU B 1 39 ? 26.590 -29.128 -36.250 1.00 27.93 38 GLU D N 1
ATOM 2194 C CA . GLU B 1 39 ? 25.316 -29.202 -35.559 1.00 29.90 38 GLU D CA 1
ATOM 2195 C C . GLU B 1 39 ? 25.104 -27.901 -34.811 1.00 26.57 38 GLU D C 1
ATOM 2196 O O . GLU B 1 39 ? 26.050 -27.397 -34.192 1.00 30.26 38 GLU D O 1
ATOM 2202 N N . GLY B 1 40 ? 23.876 -27.371 -34.897 1.00 27.37 39 GLY D N 1
ATOM 2203 C CA . GLY B 1 40 ? 23.572 -26.068 -34.313 1.00 32.43 39 GLY D CA 1
ATOM 2204 C C . GLY B 1 40 ? 22.305 -26.160 -33.466 1.00 32.00 39 GLY D C 1
ATOM 2205 O O . GLY B 1 40 ? 21.274 -26.644 -33.962 1.00 32.25 39 GLY D O 1
ATOM 2206 N N . ILE B 1 41 ? 22.406 -25.677 -32.210 1.00 27.18 40 ILE D N 1
ATOM 2207 C CA . ILE B 1 41 ? 21.508 -26.046 -31.138 1.00 25.67 40 ILE D CA 1
ATOM 2208 C C . ILE B 1 41 ? 21.159 -24.728 -30.442 1.00 23.75 40 ILE D C 1
ATOM 2209 O O . ILE B 1 41 ? 21.822 -24.396 -29.441 1.00 30.04 40 ILE D O 1
ATOM 2214 N N . ALA B 1 42 ? 20.259 -23.929 -31.056 1.00 26.90 41 ALA D N 1
ATOM 2215 C CA . ALA B 1 42 ? 19.898 -22.602 -30.576 1.00 27.08 41 ALA D CA 1
ATOM 2216 C C . ALA B 1 42 ? 19.300 -22.590 -29.161 1.00 28.88 41 ALA D C 1
ATOM 2217 O O . ALA B 1 42 ? 19.454 -21.564 -28.474 1.00 26.18 41 ALA D O 1
ATOM 2219 N N . THR B 1 43 ? 18.701 -23.709 -28.720 1.00 27.29 42 THR D N 1
ATOM 2220 C CA . THR B 1 43 ? 18.289 -23.947 -27.324 1.00 27.38 42 THR D CA 1
ATOM 2221 C C . THR B 1 43 ? 19.453 -23.749 -26.353 1.00 26.69 42 THR D C 1
ATOM 2222 O O . THR B 1 43 ? 19.226 -23.301 -25.235 1.00 31.41 42 THR D O 1
ATOM 2226 N N . TYR B 1 44 ? 20.670 -24.193 -26.751 1.00 26.94 43 TYR D N 1
ATOM 2227 C CA . TYR B 1 44 ? 21.876 -24.073 -25.936 1.00 24.94 43 TYR D CA 1
ATOM 2228 C C . TYR B 1 44 ? 22.735 -22.865 -26.333 1.00 24.00 43 TYR D C 1
ATOM 2229 O O . TYR B 1 44 ? 23.710 -22.568 -25.638 1.00 24.44 43 TYR D O 1
ATOM 2238 N N . GLY B 1 45 ? 22.379 -22.149 -27.417 1.00 23.63 44 GLY D N 1
ATOM 2239 C CA . G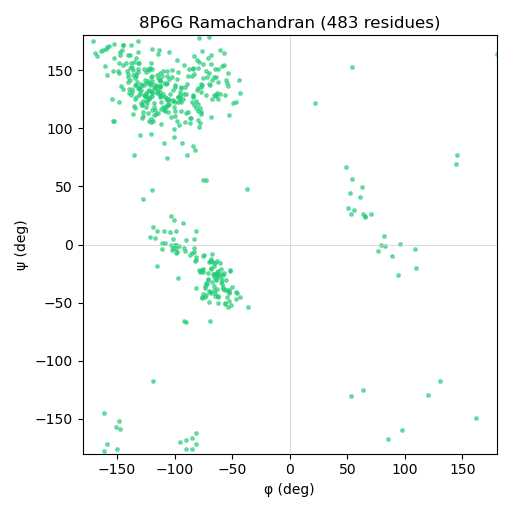LY B 1 45 ? 23.180 -21.097 -27.996 1.00 23.70 44 GLY D CA 1
ATOM 2240 C C . GLY B 1 45 ? 24.494 -21.621 -28.582 1.00 23.09 44 GLY D C 1
ATOM 2241 O O . GLY B 1 45 ? 25.484 -20.862 -28.667 1.00 23.46 44 GLY D O 1
ATOM 2242 N N . MET B 1 46 ? 24.532 -22.932 -28.935 1.00 25.08 45 MET D N 1
ATOM 2243 C CA . MET B 1 46 ? 25.769 -23.574 -29.370 1.00 24.19 45 MET D CA 1
ATOM 2244 C C . MET B 1 46 ? 25.755 -23.903 -30.854 1.00 24.21 45 MET D C 1
ATOM 2245 O O . MET B 1 46 ? 24.740 -24.315 -31.417 1.00 25.63 45 MET D O 1
ATOM 2250 N N . LEU B 1 47 ? 26.883 -23.674 -31.545 1.00 27.99 46 LEU D N 1
ATOM 2251 C CA . LEU B 1 47 ? 27.143 -24.451 -32.753 1.00 26.19 46 LEU D CA 1
ATOM 2252 C C . LEU B 1 47 ? 28.587 -24.976 -32.744 1.00 25.71 46 LEU D C 1
ATOM 2253 O O . LEU B 1 47 ? 29.471 -24.337 -32.146 1.00 22.52 46 LEU D O 1
ATOM 2258 N N . THR B 1 48 ? 28.767 -26.179 -33.334 1.00 25.53 47 THR D N 1
ATOM 2259 C CA . THR B 1 48 ? 30.045 -26.845 -33.556 1.00 24.25 47 THR D CA 1
ATOM 2260 C C . THR B 1 48 ? 30.165 -27.340 -35.009 1.00 23.53 47 THR D C 1
ATOM 2261 O O . THR B 1 48 ? 29.227 -27.945 -35.535 1.00 21.70 47 THR D O 1
ATOM 2265 N N . LEU B 1 49 ? 31.334 -27.085 -35.652 1.00 21.67 48 LEU D N 1
ATOM 2266 C CA . LEU B 1 49 ? 31.587 -27.307 -37.055 1.00 23.32 48 LEU D CA 1
ATOM 2267 C C . LEU B 1 49 ? 32.992 -27.890 -37.134 1.00 26.98 48 LEU D C 1
ATOM 2268 O O . LEU B 1 49 ? 33.873 -27.408 -36.402 1.00 20.77 48 LEU D O 1
ATOM 2273 N N . LYS B 1 50 ? 33.178 -28.860 -38.042 1.00 28.62 49 LYS D N 1
ATOM 2274 C CA . LYS B 1 50 ? 34.499 -29.232 -38.527 1.00 32.21 49 LYS D CA 1
ATOM 2275 C C . LYS B 1 50 ? 34.630 -28.714 -39.944 1.00 30.05 49 LYS D C 1
ATOM 2276 O O . LYS B 1 50 ? 33.798 -29.067 -40.783 1.00 25.45 49 LYS D O 1
ATOM 2282 N N . LEU B 1 51 ? 35.677 -27.921 -40.190 1.00 24.56 50 LEU D N 1
ATOM 2283 C CA . LEU B 1 51 ? 35.937 -27.334 -41.497 1.00 31.74 50 LEU D CA 1
ATOM 2284 C C . LEU B 1 51 ? 37.214 -27.962 -42.069 1.00 30.59 50 LEU D C 1
ATOM 2285 O O . LEU B 1 51 ? 38.209 -27.979 -41.356 1.00 30.39 50 LEU D O 1
ATOM 2290 N N . ILE B 1 52 ? 37.193 -28.422 -43.331 1.00 29.23 51 ILE D N 1
ATOM 2291 C CA . ILE B 1 52 ? 38.386 -28.914 -44.019 1.00 37.97 51 ILE D CA 1
ATOM 2292 C C . ILE B 1 52 ? 38.737 -28.013 -45.209 1.00 32.67 51 ILE D C 1
ATOM 2293 O O . ILE B 1 52 ? 37.830 -27.540 -45.892 1.00 31.29 51 ILE D O 1
ATOM 2298 N N . CYS B 1 53 ? 40.043 -27.846 -45.498 1.00 32.58 52 CYS D N 1
ATOM 2299 C CA . CYS B 1 53 ? 40.501 -27.245 -46.742 1.00 29.93 52 CYS D CA 1
ATOM 2300 C C . CYS B 1 53 ? 40.596 -28.354 -47.790 1.00 33.07 52 CYS D C 1
ATOM 2301 O O . CYS B 1 53 ? 41.478 -29.202 -47.689 1.00 29.93 52 CYS D O 1
ATOM 2304 N N . THR B 1 54 ? 39.626 -28.408 -48.722 1.00 27.25 53 THR D N 1
ATOM 2305 C CA . THR B 1 54 ? 39.564 -29.461 -49.733 1.00 32.35 53 THR D CA 1
ATOM 2306 C C . THR B 1 54 ? 40.594 -29.275 -50.843 1.00 28.02 53 THR D C 1
ATOM 2307 O O . THR B 1 54 ? 40.757 -30.194 -51.609 1.00 36.17 53 THR D O 1
ATOM 2311 N N . THR B 1 55 ? 41.300 -28.129 -50.935 1.00 29.73 54 THR D N 1
ATOM 2312 C CA . THR B 1 55 ? 42.226 -27.859 -52.026 1.00 35.20 54 THR D CA 1
ATOM 2313 C C . THR B 1 55 ? 43.683 -28.077 -51.578 1.00 31.55 54 THR D C 1
ATOM 2314 O O . THR B 1 55 ? 44.608 -27.882 -52.355 1.00 28.03 54 THR D O 1
ATOM 2318 N N . GLY B 1 56 ? 43.910 -28.370 -50.297 1.00 29.21 55 GLY D N 1
ATOM 2319 C CA . GLY B 1 56 ? 45.215 -28.731 -49.752 1.00 29.80 55 GLY D CA 1
ATOM 2320 C C . GLY B 1 56 ? 45.548 -27.913 -48.499 1.00 33.26 55 GLY D C 1
ATOM 2321 O O . GLY B 1 56 ? 44.850 -28.025 -47.484 1.00 33.81 55 GLY D O 1
ATOM 2322 N N . GLU B 1 57 ? 46.630 -27.112 -48.561 1.00 31.37 56 GLU D N 1
ATOM 2323 C CA . GLU B 1 57 ? 47.003 -26.236 -47.452 1.00 34.02 56 GLU D CA 1
ATOM 2324 C C . GLU B 1 57 ? 46.119 -24.979 -47.524 1.00 29.47 56 GLU D C 1
ATOM 2325 O O . GLU B 1 57 ? 45.875 -24.444 -48.602 1.00 26.65 56 GLU D O 1
ATOM 2331 N N . LEU B 1 58 ? 45.544 -24.556 -46.391 1.00 34.37 57 LEU D N 1
ATOM 2332 C CA . LEU B 1 58 ? 44.846 -23.274 -46.327 1.00 35.97 57 LEU D CA 1
ATOM 2333 C C . LEU B 1 58 ? 45.893 -22.175 -46.484 1.00 31.59 57 LEU D C 1
ATOM 2334 O O . LEU B 1 58 ? 46.858 -22.164 -45.722 1.00 33.79 57 LEU D O 1
ATOM 2339 N N . PRO B 1 59 ? 45.768 -21.229 -47.447 1.00 32.22 58 PRO D N 1
ATOM 2340 C CA . PRO B 1 59 ? 46.791 -20.191 -47.642 1.00 29.85 58 PRO D CA 1
ATOM 2341 C C . PRO B 1 59 ? 46.721 -18.978 -46.706 1.00 30.42 58 PRO D C 1
ATOM 2342 O O . PRO B 1 59 ? 47.417 -17.994 -46.951 1.00 36.13 58 PRO D O 1
ATOM 2346 N N . VAL B 1 60 ? 45.901 -19.054 -45.634 1.00 26.99 59 VAL D N 1
ATOM 2347 C CA . VAL B 1 60 ? 45.785 -18.016 -44.628 1.00 28.91 59 VAL D CA 1
ATOM 2348 C C . VAL B 1 60 ? 45.547 -18.718 -43.301 1.00 29.21 59 VAL D C 1
ATOM 2349 O O . VAL B 1 60 ? 45.270 -19.916 -43.284 1.00 27.31 59 VAL D O 1
ATOM 2353 N N . PRO B 1 61 ? 45.567 -18.031 -42.151 1.00 30.14 60 PRO D N 1
ATOM 2354 C CA . PRO B 1 61 ? 45.316 -18.724 -40.893 1.00 25.80 60 PRO D CA 1
ATOM 2355 C C . PRO B 1 61 ? 43.828 -19.023 -40.680 1.00 24.72 60 PRO D C 1
ATOM 2356 O O . PRO B 1 61 ? 42.950 -18.205 -40.997 1.00 20.65 60 PRO D O 1
ATOM 2360 N N . TRP B 1 62 ? 43.546 -20.231 -40.186 1.00 24.27 61 TRP D N 1
ATOM 2361 C CA . TRP B 1 62 ? 42.202 -20.618 -39.763 1.00 26.65 61 TRP D CA 1
ATOM 2362 C C . TRP B 1 62 ? 41.530 -19.570 -38.889 1.00 26.76 61 TRP D C 1
ATOM 2363 O O . TRP B 1 62 ? 40.343 -19.263 -39.137 1.00 22.91 61 TRP D O 1
ATOM 2374 N N . PRO B 1 63 ? 42.196 -18.993 -37.836 1.00 27.01 62 PRO D N 1
ATOM 2375 C CA . PRO B 1 63 ? 41.484 -18.032 -36.993 1.00 25.09 62 PRO D CA 1
ATOM 2376 C C . PRO B 1 63 ? 40.995 -16.800 -37.749 1.00 25.70 62 PRO D C 1
ATOM 2377 O O . PRO B 1 63 ? 40.010 -16.199 -37.302 1.00 22.19 62 PRO D O 1
ATOM 2381 N N . THR B 1 64 ? 41.690 -16.413 -38.859 1.00 25.66 63 THR D N 1
ATOM 2382 C CA . THR B 1 64 ? 41.186 -15.326 -39.698 1.00 27.19 63 THR D CA 1
ATOM 2383 C C . THR B 1 64 ? 39.860 -15.614 -40.407 1.00 24.40 63 THR D C 1
ATOM 2384 O O . THR B 1 64 ? 39.256 -14.639 -40.901 1.00 22.72 63 THR D O 1
ATOM 2388 N N . LEU B 1 65 ? 39.423 -16.885 -40.496 1.00 24.87 64 LEU D N 1
ATOM 2389 C CA . LEU B 1 65 ? 38.202 -17.291 -41.169 1.00 22.96 64 LEU D CA 1
ATOM 2390 C C . LEU B 1 65 ? 37.071 -17.560 -40.170 1.00 22.84 64 LEU D C 1
ATOM 2391 O O . LEU B 1 65 ? 35.946 -17.724 -40.619 1.00 25.18 64 LEU D O 1
ATOM 2396 N N . VAL B 1 66 ? 37.284 -17.474 -38.847 1.00 22.68 65 VAL D N 1
ATOM 2397 C CA . VAL B 1 66 ? 36.232 -17.806 -37.884 1.00 24.51 65 VAL D CA 1
ATOM 2398 C C . VAL B 1 66 ? 34.934 -17.006 -38.072 1.00 23.17 65 VAL D C 1
ATOM 2399 O O . VAL B 1 66 ? 33.899 -17.627 -38.111 1.00 24.16 65 VAL D O 1
ATOM 2403 N N . THR B 1 67 ? 34.959 -15.678 -38.162 1.00 24.65 66 THR D N 1
ATOM 2404 C CA . THR B 1 67 ? 33.725 -14.907 -38.222 1.00 25.94 66 THR D CA 1
ATOM 2405 C C . THR B 1 67 ? 32.957 -15.156 -39.526 1.00 29.55 66 THR D C 1
ATOM 2406 O O . THR B 1 67 ? 31.743 -15.166 -39.504 1.00 27.98 66 THR D O 1
ATOM 2410 N N . THR B 1 68 ? 33.657 -15.427 -40.639 1.00 25.80 67 THR D N 1
ATOM 2411 C CA . THR B 1 68 ? 33.078 -15.717 -41.933 1.00 26.06 67 THR D CA 1
ATOM 2412 C C . THR B 1 68 ? 32.389 -17.089 -41.898 1.00 22.89 67 THR D C 1
ATOM 2413 O O . THR B 1 68 ? 31.223 -17.170 -42.275 1.00 23.35 67 THR D O 1
ATOM 2417 N N . LEU B 1 69 ? 33.073 -18.146 -41.405 1.00 25.10 68 LEU D N 1
ATOM 2418 C CA . LEU B 1 69 ? 32.548 -19.518 -41.406 1.00 26.35 68 LEU D CA 1
ATOM 2419 C C . LEU B 1 69 ? 31.479 -19.660 -40.308 1.00 27.08 68 LEU D C 1
ATOM 2420 O O . LEU B 1 69 ? 30.504 -20.431 -40.520 1.00 27.48 68 LEU D O 1
ATOM 2444 N N . MET B 1 71 ? 26.729 -17.635 -38.355 1.00 25.98 72 MET D N 1
ATOM 2445 C CA . MET B 1 71 ? 25.379 -18.237 -38.303 1.00 27.98 72 MET D CA 1
ATOM 2446 C C . MET B 1 71 ? 24.694 -17.775 -37.003 1.00 26.01 72 MET D C 1
ATOM 2447 O O . MET B 1 71 ? 24.539 -18.569 -36.083 1.00 26.50 72 MET D O 1
ATOM 2452 N N . ALA B 1 72 ? 24.349 -16.462 -36.907 1.00 28.82 73 ALA D N 1
ATOM 2453 C CA . ALA B 1 72 ? 23.837 -15.844 -35.685 1.00 26.98 73 ALA D CA 1
ATOM 2454 C C . ALA B 1 72 ? 22.388 -16.257 -35.440 1.00 26.71 73 ALA D C 1
ATOM 2455 O O . ALA B 1 72 ? 21.851 -16.040 -34.345 1.00 23.87 73 ALA D O 1
ATOM 2457 N N . CYS B 1 73 ? 21.763 -16.926 -36.417 1.00 26.43 74 CYS D N 1
ATOM 2458 C CA . CYS B 1 73 ? 20.547 -17.715 -36.212 1.00 30.17 74 CYS D CA 1
ATOM 2459 C C . CYS B 1 73 ? 20.642 -18.726 -35.079 1.00 28.80 74 CYS D C 1
ATOM 2460 O O . CYS B 1 73 ? 19.566 -19.064 -34.572 1.00 32.06 74 CYS D O 1
ATOM 2463 N N . PHE B 1 74 ? 21.853 -19.166 -34.642 1.00 28.79 75 PHE D N 1
ATOM 2464 C CA . PHE B 1 74 ? 22.023 -20.152 -33.565 1.00 30.50 75 PHE D CA 1
ATOM 2465 C C . PHE B 1 74 ? 22.281 -19.538 -32.183 1.00 28.96 75 PHE D C 1
ATOM 2466 O O . PHE B 1 74 ? 22.488 -20.276 -31.214 1.00 25.66 75 PHE D O 1
ATOM 2474 N N . ALA B 1 75 ? 22.355 -18.199 -32.124 1.00 26.59 76 ALA D N 1
ATOM 2475 C CA . ALA B 1 75 ? 22.516 -17.448 -30.899 1.00 28.60 76 ALA D CA 1
ATOM 2476 C C . ALA B 1 75 ? 21.239 -17.618 -30.091 1.00 28.61 76 ALA D C 1
ATOM 2477 O O . ALA B 1 75 ? 20.195 -17.791 -30.743 1.00 29.13 76 ALA D O 1
ATOM 2479 N N . ARG B 1 76 ? 21.346 -17.741 -28.737 1.00 25.96 77 ARG D N 1
ATOM 2480 C CA A ARG B 1 76 ? 20.188 -17.829 -27.854 0.50 29.23 77 ARG D CA 1
ATOM 2481 C CA B ARG B 1 76 ? 20.153 -17.830 -27.907 0.50 27.57 77 ARG D CA 1
ATOM 2482 C C . ARG B 1 76 ? 19.728 -16.407 -27.547 1.00 26.87 77 ARG D C 1
ATOM 2483 O O . ARG B 1 76 ? 20.459 -15.634 -26.894 1.00 29.72 77 ARG D O 1
ATOM 2498 N N . TYR B 1 77 ? 18.531 -16.053 -27.994 1.00 26.37 78 TYR D N 1
ATOM 2499 C CA . TYR B 1 77 ? 17.883 -14.871 -27.488 1.00 30.27 78 TYR D CA 1
ATOM 2500 C C . TYR B 1 77 ? 17.029 -15.301 -26.287 1.00 35.26 78 TYR D C 1
ATOM 2501 O O . TYR B 1 77 ? 16.270 -16.301 -26.390 1.00 31.35 78 TYR D O 1
ATOM 2510 N N . PRO B 1 78 ? 17.079 -14.536 -25.179 1.00 39.23 79 PRO D N 1
ATOM 2511 C CA . PRO B 1 78 ? 16.217 -14.797 -24.026 1.00 36.90 79 PRO D CA 1
ATOM 2512 C C . PRO B 1 78 ? 14.765 -14.570 -24.423 1.00 38.01 79 PRO D C 1
ATOM 2513 O O . PRO B 1 78 ? 14.505 -13.745 -25.321 1.00 39.60 79 PRO D O 1
ATOM 2517 N N . ASP B 1 79 ? 13.841 -15.294 -23.771 1.00 36.81 80 ASP D N 1
ATOM 2518 C CA . ASP B 1 79 ? 12.411 -15.240 -24.088 1.00 43.10 80 ASP D CA 1
ATOM 2519 C C . ASP B 1 79 ? 11.924 -13.809 -24.316 1.00 41.09 80 ASP D C 1
ATOM 2520 O O . ASP B 1 79 ? 11.283 -13.567 -25.331 1.00 41.05 80 ASP D O 1
ATOM 2525 N N . HIS B 1 80 ? 12.319 -12.858 -23.456 1.00 40.84 81 HIS D N 1
ATOM 2526 C CA . HIS B 1 80 ? 11.881 -11.464 -23.550 1.00 42.74 81 HIS D CA 1
ATOM 2527 C C . HIS B 1 80 ? 12.380 -10.711 -24.789 1.00 40.83 81 HIS D C 1
ATOM 2528 O O . HIS B 1 80 ? 11.868 -9.643 -25.068 1.00 47.68 81 HIS D O 1
ATOM 2535 N N . MET B 1 81 ? 13.382 -11.206 -25.525 1.00 38.84 82 MET D N 1
ATOM 2536 C CA . MET B 1 81 ? 13.976 -10.447 -26.618 1.00 35.14 82 MET D CA 1
ATOM 2537 C C . MET B 1 81 ? 13.737 -11.129 -27.960 1.00 40.01 82 MET D C 1
ATOM 2538 O O . MET B 1 81 ? 14.308 -10.701 -28.967 1.00 47.15 82 MET D O 1
ATOM 2543 N N . LYS B 1 82 ? 12.862 -12.143 -27.998 1.00 45.14 83 LYS D N 1
ATOM 2544 C CA . LYS B 1 82 ? 12.741 -13.009 -29.164 1.00 51.12 83 LYS D CA 1
ATOM 2545 C C . LYS B 1 82 ? 12.150 -12.288 -30.390 1.00 59.04 83 LYS D C 1
ATOM 2546 O O . LYS B 1 82 ? 12.278 -12.832 -31.489 1.00 57.46 83 LYS D O 1
ATOM 2552 N N . GLN B 1 83 ? 11.543 -11.089 -30.213 1.00 65.68 84 GLN D N 1
ATOM 2553 C CA . GLN B 1 83 ? 11.147 -10.182 -31.297 1.00 65.54 84 GLN D CA 1
ATOM 2554 C C . GLN B 1 83 ? 12.230 -9.125 -31.633 1.00 50.65 84 GLN D C 1
ATOM 2555 O O . GLN B 1 83 ? 11.955 -8.114 -32.299 1.00 46.94 84 GLN D O 1
ATOM 2561 N N . HIS B 1 84 ? 13.494 -9.350 -31.233 1.00 47.66 85 HIS D N 1
ATOM 2562 C CA . HIS B 1 84 ? 14.625 -8.578 -31.744 1.00 34.37 85 HIS D CA 1
ATOM 2563 C C . HIS B 1 84 ? 15.611 -9.498 -32.475 1.00 32.17 85 HIS D C 1
ATOM 2564 O O . HIS B 1 84 ? 16.751 -9.051 -32.764 1.00 29.05 85 HIS D O 1
ATOM 2571 N N . ASP B 1 85 ? 15.149 -10.736 -32.805 1.00 34.21 86 ASP D N 1
ATOM 2572 C CA . ASP B 1 85 ? 15.923 -11.785 -33.478 1.00 33.96 86 ASP D CA 1
ATOM 2573 C C . ASP B 1 85 ? 15.686 -11.715 -34.993 1.00 31.81 86 ASP D C 1
ATOM 2574 O O . ASP B 1 85 ? 14.790 -12.369 -35.505 1.00 26.78 86 ASP D O 1
ATOM 2579 N N . PHE B 1 86 ? 16.475 -10.903 -35.703 1.00 29.99 87 PHE D N 1
ATOM 2580 C CA . PHE B 1 86 ? 16.346 -10.785 -37.153 1.00 35.19 87 PHE D CA 1
ATOM 2581 C C . PHE B 1 86 ? 16.713 -12.083 -37.869 1.00 28.38 87 PHE D C 1
ATOM 2582 O O . PHE B 1 86 ? 16.115 -12.444 -38.902 1.00 25.09 87 PHE D O 1
ATOM 2590 N N . PHE B 1 87 ? 17.713 -12.785 -37.326 1.00 29.39 88 PHE D N 1
ATOM 2591 C CA . PHE B 1 87 ? 18.372 -13.906 -38.002 1.00 26.23 88 PHE D CA 1
ATOM 2592 C C . PHE B 1 87 ? 17.477 -15.151 -38.063 1.00 25.59 88 PHE D C 1
ATOM 2593 O O . PHE B 1 87 ? 17.467 -15.857 -39.090 1.00 34.53 88 PHE D O 1
ATOM 2601 N N . LYS B 1 88 ? 16.627 -15.399 -37.055 1.00 32.64 89 LYS D N 1
ATOM 2602 C CA . LYS B 1 88 ? 15.643 -16.486 -37.158 1.00 29.63 89 LYS D CA 1
ATOM 2603 C C . LYS B 1 88 ? 14.406 -16.043 -37.963 1.00 28.89 89 LYS D C 1
ATOM 2604 O O . LYS B 1 88 ? 13.874 -16.870 -38.694 1.00 30.93 89 LYS D O 1
ATOM 2610 N N . SER B 1 89 ? 13.967 -14.779 -37.812 1.00 31.87 90 SER D N 1
ATOM 2611 C CA . SER B 1 89 ? 12.770 -14.199 -38.428 1.00 31.66 90 SER D CA 1
ATOM 2612 C C . SER B 1 89 ? 12.864 -14.177 -39.957 1.00 33.21 90 SER D C 1
ATOM 2613 O O . SER B 1 89 ? 11.830 -14.218 -40.621 1.00 35.59 90 SER D O 1
ATOM 2616 N N . ALA B 1 90 ? 14.085 -14.197 -40.522 1.00 28.23 91 ALA D N 1
ATOM 2617 C CA . ALA B 1 90 ? 14.289 -14.250 -41.953 1.00 32.71 91 ALA D CA 1
ATOM 2618 C C . ALA B 1 90 ? 14.017 -15.644 -42.497 1.00 29.49 91 ALA D C 1
ATOM 2619 O O . ALA B 1 90 ? 13.904 -15.776 -43.706 1.00 34.55 91 ALA D O 1
ATOM 2621 N N . MET B 1 91 ? 14.063 -16.683 -41.642 1.00 29.09 92 MET D N 1
ATOM 2622 C CA . MET B 1 91 ? 14.131 -18.048 -42.166 1.00 33.12 92 MET D CA 1
ATOM 2623 C C . MET B 1 91 ? 12.744 -18.608 -42.520 1.00 32.84 92 MET D C 1
ATOM 2624 O O . MET B 1 91 ? 11.792 -18.382 -41.778 1.00 30.00 92 MET D O 1
ATOM 2629 N N . PRO B 1 92 ? 12.579 -19.536 -43.503 1.00 29.16 93 PRO D N 1
ATOM 2630 C CA . PRO B 1 92 ? 13.662 -20.188 -44.235 1.00 28.48 93 PRO D CA 1
ATOM 2631 C C . PRO B 1 92 ? 14.364 -19.512 -45.407 1.00 33.09 93 PRO D C 1
ATOM 2632 O O . PRO B 1 92 ? 15.437 -20.004 -45.768 1.00 30.51 93 PRO D O 1
ATOM 2636 N N . GLU B 1 93 ? 13.835 -18.399 -45.971 1.00 33.64 94 GLU D N 1
ATOM 2637 C CA . GLU B 1 93 ? 14.494 -17.812 -47.127 1.00 33.29 94 GLU D CA 1
ATOM 2638 C C . GLU B 1 93 ? 15.894 -17.325 -46.791 1.00 29.44 94 GLU D C 1
ATOM 2639 O O . GLU B 1 93 ? 16.775 -17.335 -47.664 1.00 30.02 94 GLU D O 1
ATOM 2645 N N . GLY B 1 94 ? 16.108 -17.006 -45.519 1.00 31.55 95 GLY D N 1
ATOM 2646 C CA . GLY B 1 94 ? 17.411 -16.671 -45.043 1.00 29.73 95 GLY D CA 1
ATOM 2647 C C . GLY B 1 94 ? 17.741 -15.200 -45.247 1.00 32.06 95 GLY D C 1
ATOM 2648 O O . GLY B 1 94 ? 16.865 -14.349 -45.470 1.00 41.08 95 GLY D O 1
ATOM 2649 N N . TYR B 1 95 ? 19.025 -14.920 -45.068 1.00 29.31 96 TYR D N 1
ATOM 2650 C CA . TYR B 1 95 ? 19.583 -13.591 -45.217 1.00 29.47 96 TYR D CA 1
ATOM 2651 C C . TYR B 1 95 ? 20.925 -13.680 -45.931 1.00 27.17 96 TYR D C 1
ATOM 2652 O O . TYR B 1 95 ? 21.549 -14.752 -46.005 1.00 28.13 96 TYR D O 1
ATOM 2661 N N . VAL B 1 96 ? 21.363 -12.515 -46.437 1.00 26.12 97 VAL D N 1
ATOM 2662 C CA . VAL B 1 96 ? 22.700 -12.314 -46.966 1.00 27.14 97 VAL D CA 1
ATOM 2663 C C . VAL B 1 96 ? 23.541 -11.743 -45.831 1.00 29.27 97 VAL D C 1
ATOM 2664 O O . VAL B 1 96 ? 23.129 -10.801 -45.131 1.00 32.00 97 VAL D O 1
ATOM 2668 N N . GLN B 1 97 ? 24.737 -12.287 -45.669 1.00 27.72 98 GLN D N 1
ATOM 2669 C CA . GLN B 1 97 ? 25.722 -11.691 -44.779 1.00 25.05 98 GLN D CA 1
ATOM 2670 C C . GLN B 1 97 ? 26.929 -11.231 -45.592 1.00 26.26 98 GLN D C 1
ATOM 2671 O O . GLN B 1 97 ? 27.750 -12.014 -46.085 1.00 25.62 98 GLN D O 1
ATOM 2677 N N . GLU B 1 98 ? 27.106 -9.914 -45.647 1.00 24.80 99 GLU D N 1
ATOM 2678 C CA . GLU B 1 98 ? 28.287 -9.313 -46.226 1.00 26.75 99 GLU D CA 1
ATOM 2679 C C . GLU B 1 98 ? 29.159 -8.761 -45.118 1.00 28.55 99 GLU D C 1
ATOM 2680 O O . GLU B 1 98 ? 28.636 -8.206 -44.134 1.00 30.55 99 GLU D O 1
ATOM 2686 N N . ARG B 1 99 ? 30.476 -8.861 -45.345 1.00 27.11 100 ARG D N 1
ATOM 2687 C CA . ARG B 1 99 ? 31.483 -8.238 -44.495 1.00 28.49 100 ARG D CA 1
ATOM 2688 C C . ARG B 1 99 ? 32.620 -7.694 -45.347 1.00 25.87 100 ARG D C 1
ATOM 2689 O O . ARG B 1 99 ? 33.017 -8.261 -46.371 1.00 31.47 100 ARG D O 1
ATOM 2697 N N . THR B 1 100 ? 33.208 -6.620 -44.835 1.00 28.01 101 THR D N 1
ATOM 2698 C CA . THR B 1 100 ? 34.504 -6.089 -45.194 1.00 28.23 101 THR D CA 1
ATOM 2699 C C . THR B 1 100 ? 35.409 -6.145 -43.958 1.00 31.01 101 THR D C 1
ATOM 2700 O O . THR B 1 100 ? 35.105 -5.504 -42.938 1.00 29.38 101 THR D O 1
ATOM 2704 N N . ILE B 1 101 ? 36.562 -6.852 -44.076 1.00 27.27 102 ILE D N 1
ATOM 2705 C CA . ILE B 1 101 ? 37.456 -7.058 -42.945 1.00 27.79 102 ILE D CA 1
ATOM 2706 C C . ILE B 1 101 ? 38.834 -6.461 -43.266 1.00 29.39 102 ILE D C 1
ATOM 2707 O O . ILE B 1 101 ? 39.630 -7.079 -43.990 1.00 31.41 102 ILE D O 1
ATOM 2712 N N . PHE B 1 102 ? 39.169 -5.345 -42.612 1.00 26.55 103 PHE D N 1
ATOM 2713 C CA . PHE B 1 102 ? 40.466 -4.669 -42.780 1.00 26.36 103 PHE D CA 1
ATOM 2714 C C . PHE B 1 102 ? 41.560 -5.140 -41.800 1.00 24.03 103 PHE D C 1
ATOM 2715 O O . PHE B 1 102 ? 41.568 -4.803 -40.607 1.00 26.01 103 PHE D O 1
ATOM 2723 N N . PHE B 1 103 ? 42.542 -5.929 -42.277 1.00 24.14 104 PHE D N 1
ATOM 2724 C CA . PHE B 1 103 ? 43.693 -6.314 -41.455 1.00 25.47 104 PHE D CA 1
ATOM 2725 C C . PHE B 1 103 ? 44.670 -5.144 -41.356 1.00 22.74 104 PHE D C 1
ATOM 2726 O O . PHE B 1 103 ? 45.192 -4.747 -42.390 1.00 20.82 104 PHE D O 1
ATOM 2734 N N . LYS B 1 104 ? 44.848 -4.568 -40.137 1.00 24.69 105 LYS D N 1
ATOM 2735 C CA . LYS B 1 104 ? 45.762 -3.436 -39.913 1.00 25.98 105 LYS D CA 1
ATOM 2736 C C . LYS B 1 104 ? 47.178 -3.782 -40.373 1.00 30.14 105 LYS D C 1
ATOM 2737 O O . LYS B 1 104 ? 47.724 -4.797 -39.911 1.00 26.95 105 LYS D O 1
ATOM 2743 N N . ASP B 1 105 ? 47.756 -2.890 -41.201 1.00 29.64 106 ASP D N 1
ATOM 2744 C CA . ASP B 1 105 ? 49.070 -3.003 -41.832 1.00 35.66 106 ASP D CA 1
ATOM 2745 C C . ASP B 1 105 ? 49.142 -4.189 -42.791 1.00 36.84 106 ASP D C 1
ATOM 2746 O O . ASP B 1 105 ? 50.230 -4.719 -43.041 1.00 33.59 106 ASP D O 1
ATOM 2751 N N . ASP B 1 106 ? 47.998 -4.616 -43.354 1.00 32.37 107 ASP D N 1
ATOM 2752 C CA . ASP B 1 106 ? 47.978 -5.752 -44.256 1.00 33.34 107 ASP D CA 1
ATOM 2753 C C . ASP B 1 106 ? 46.863 -5.536 -45.282 1.00 32.28 107 ASP D C 1
ATOM 2754 O O . ASP B 1 106 ? 46.529 -4.396 -45.618 1.00 36.98 107 ASP D O 1
ATOM 2759 N N . GLY B 1 107 ? 46.309 -6.629 -45.796 1.00 32.86 108 GLY D N 1
ATOM 2760 C CA . GLY B 1 107 ? 45.266 -6.625 -46.790 1.00 28.66 108 GLY D CA 1
ATOM 2761 C C . GLY B 1 107 ? 43.874 -6.608 -46.152 1.00 33.10 108 GLY D C 1
ATOM 2762 O O . GLY B 1 107 ? 43.741 -6.404 -44.923 1.00 28.75 108 GLY D O 1
ATOM 2763 N N . TYR B 1 108 ? 42.860 -6.848 -47.001 1.00 27.24 109 TYR D N 1
ATOM 2764 C CA . TYR B 1 108 ? 41.469 -6.823 -46.556 1.00 31.38 109 TYR D CA 1
ATOM 2765 C C . TYR B 1 108 ? 40.675 -7.970 -47.176 1.00 27.91 109 TYR D C 1
ATOM 2766 O O . TYR B 1 108 ? 41.042 -8.446 -48.227 1.00 30.66 109 TYR D O 1
ATOM 2775 N N . TYR B 1 109 ? 39.628 -8.452 -46.488 1.00 32.04 110 TYR D N 1
ATOM 2776 C CA . TYR B 1 109 ? 38.696 -9.419 -47.054 1.00 30.41 110 TYR D CA 1
ATOM 2777 C C . TYR B 1 109 ? 37.372 -8.727 -47.364 1.00 32.57 110 TYR D C 1
ATOM 2778 O O . TYR B 1 109 ? 37.000 -7.759 -46.686 1.00 26.28 110 TYR D O 1
ATOM 2787 N N . LYS B 1 110 ? 36.710 -9.253 -48.401 1.00 33.64 111 LYS D N 1
ATOM 2788 C CA . LYS B 1 110 ? 35.324 -9.045 -48.741 1.00 31.29 111 LYS D CA 1
ATOM 2789 C C . LYS B 1 110 ? 34.659 -10.404 -48.808 1.00 32.53 111 LYS D C 1
ATOM 2790 O O . LYS B 1 110 ? 35.092 -11.274 -49.580 1.00 26.57 111 LYS D O 1
ATOM 2796 N N . THR B 1 111 ? 33.621 -10.580 -47.995 1.00 28.12 112 THR D N 1
ATOM 2797 C CA . THR B 1 111 ? 32.948 -11.861 -47.941 1.00 30.57 112 THR D CA 1
ATOM 2798 C C . THR B 1 111 ? 31.526 -11.580 -48.357 1.00 24.29 112 THR D C 1
ATOM 2799 O O . THR B 1 111 ? 30.951 -10.619 -47.875 1.00 23.44 112 THR D O 1
ATOM 2803 N N . ARG B 1 112 ? 30.964 -12.458 -49.184 1.00 27.47 113 ARG D N 1
ATOM 2804 C CA . ARG B 1 112 ? 29.518 -12.520 -49.396 1.00 28.67 113 ARG D CA 1
ATOM 2805 C C . ARG B 1 112 ? 29.054 -13.916 -49.055 1.00 26.28 113 ARG D C 1
ATOM 2806 O O . ARG B 1 112 ? 29.587 -14.898 -49.593 1.00 35.45 113 ARG D O 1
ATOM 2814 N N . ALA B 1 113 ? 28.082 -14.025 -48.162 1.00 25.13 114 ALA D N 1
ATOM 2815 C CA . ALA B 1 113 ? 27.508 -15.327 -47.852 1.00 28.05 114 ALA D CA 1
ATOM 2816 C C . ALA B 1 113 ? 25.994 -15.252 -47.891 1.00 24.90 114 ALA D C 1
ATOM 2817 O O . ALA B 1 113 ? 25.402 -14.207 -47.604 1.00 30.46 114 ALA D O 1
ATOM 2819 N N . GLU B 1 114 ? 25.366 -16.392 -48.218 1.00 25.59 115 GLU D N 1
ATOM 2820 C CA . GLU B 1 114 ? 23.977 -16.611 -47.951 1.00 27.55 115 GLU D CA 1
ATOM 2821 C C . GLU B 1 114 ? 23.827 -17.617 -46.827 1.00 29.42 115 GLU D C 1
ATOM 2822 O O . GLU B 1 114 ? 24.379 -18.734 -46.882 1.00 28.34 115 GLU D O 1
ATOM 2828 N N . VAL B 1 115 ? 23.052 -17.192 -45.819 1.00 27.72 116 VAL D N 1
ATOM 2829 C CA . VAL B 1 115 ? 22.585 -18.056 -44.749 1.00 28.08 116 VAL D CA 1
ATOM 2830 C C . VAL B 1 115 ? 21.085 -18.322 -44.946 1.00 31.84 116 VAL D C 1
ATOM 2831 O O . VAL B 1 115 ? 20.266 -17.420 -44.815 1.00 34.83 116 VAL D O 1
ATOM 2835 N N . LYS B 1 116 ? 20.744 -19.591 -45.143 1.00 26.78 117 LYS D N 1
ATOM 2836 C CA . LYS B 1 116 ? 19.408 -20.046 -45.478 1.00 26.16 117 LYS D CA 1
ATOM 2837 C C . LYS B 1 116 ? 19.320 -21.555 -45.232 1.00 26.05 117 LYS D C 1
ATOM 2838 O O . LYS B 1 116 ? 20.333 -22.237 -45.096 1.00 30.61 117 LYS D O 1
ATOM 2844 N N . PHE B 1 117 ? 18.087 -22.071 -45.229 1.00 32.54 118 PHE D N 1
ATOM 2845 C CA . PHE B 1 117 ? 17.821 -23.500 -45.133 1.00 30.03 118 PHE D CA 1
ATOM 2846 C C . PHE B 1 117 ? 17.634 -24.126 -46.502 1.00 32.49 118 PHE D C 1
ATOM 2847 O O . PHE B 1 117 ? 16.818 -23.642 -47.278 1.00 33.05 118 PHE D O 1
ATOM 2855 N N . GLU B 1 118 ? 18.334 -25.248 -46.726 1.00 30.94 119 GLU D N 1
ATOM 2856 C CA . GLU B 1 118 ? 18.050 -26.193 -47.796 1.00 31.15 119 GLU D CA 1
ATOM 2857 C C . GLU B 1 118 ? 17.548 -27.485 -47.179 1.00 27.22 119 GLU D C 1
ATOM 2858 O O . GLU B 1 118 ? 18.305 -28.210 -46.560 1.00 28.90 119 GLU D O 1
ATOM 2864 N N . GLY B 1 119 ? 16.221 -27.695 -47.259 1.00 30.61 120 GLY D N 1
ATOM 2865 C CA . GLY B 1 119 ? 15.539 -28.640 -46.396 1.00 27.80 120 GLY D CA 1
ATOM 2866 C C . GLY B 1 119 ? 15.798 -28.423 -44.911 1.00 30.06 120 GLY D C 1
ATOM 2867 O O . GLY B 1 119 ? 15.607 -27.325 -44.436 1.00 31.67 120 GLY D O 1
ATOM 2868 N N . ASP B 1 120 ? 16.169 -29.510 -44.209 1.00 32.22 121 ASP D N 1
ATOM 2869 C CA . ASP B 1 120 ? 16.471 -29.557 -42.793 1.00 32.81 121 ASP D CA 1
ATOM 2870 C C . ASP B 1 120 ? 17.902 -29.129 -42.424 1.00 30.05 121 ASP D C 1
ATOM 2871 O O . ASP B 1 120 ? 18.275 -29.300 -41.254 1.00 27.96 121 ASP D O 1
ATOM 2876 N N . THR B 1 121 ? 18.694 -28.668 -43.409 1.00 26.66 122 THR D N 1
ATOM 2877 C CA . THR B 1 121 ? 20.056 -28.241 -43.251 1.00 30.17 122 THR D CA 1
ATOM 2878 C C . THR B 1 121 ? 20.085 -26.721 -43.301 1.00 26.22 122 THR D C 1
ATOM 2879 O O . THR B 1 121 ? 19.650 -26.076 -44.273 1.00 23.89 122 THR D O 1
ATOM 2883 N N . LEU B 1 122 ? 20.655 -26.139 -42.253 1.00 24.89 123 LEU D N 1
ATOM 2884 C CA . LEU B 1 122 ? 21.113 -24.770 -42.361 1.00 26.21 123 LEU D CA 1
ATOM 2885 C C . LEU B 1 122 ? 22.476 -24.731 -43.081 1.00 29.57 123 LEU D C 1
ATOM 2886 O O . LEU B 1 122 ? 23.508 -25.345 -42.677 1.00 24.64 123 LEU D O 1
ATOM 2891 N N . VAL B 1 123 ? 22.487 -24.008 -44.205 1.00 27.65 124 VAL D N 1
ATOM 2892 C CA . VAL B 1 123 ? 23.646 -23.904 -45.058 1.00 26.19 124 VAL D CA 1
ATOM 2893 C C . VAL B 1 123 ? 24.170 -22.455 -45.004 1.00 30.54 124 VAL D C 1
ATOM 2894 O O . VAL B 1 123 ? 23.392 -21.490 -45.062 1.00 37.36 124 VAL D O 1
ATOM 2898 N N . ASN B 1 124 ? 25.504 -22.339 -44.891 1.00 28.07 125 ASN D N 1
ATOM 2899 C CA . ASN B 1 124 ? 26.297 -21.130 -45.074 1.00 28.87 125 ASN D CA 1
ATOM 2900 C C . ASN B 1 124 ? 27.211 -21.283 -46.294 1.00 26.98 125 ASN D C 1
ATOM 2901 O O . ASN B 1 124 ? 28.191 -22.014 -46.244 1.00 32.38 125 ASN D O 1
ATOM 2906 N N . ARG B 1 125 ? 26.950 -20.491 -47.331 1.00 24.76 126 ARG D N 1
ATOM 2907 C CA . ARG B 1 125 ? 27.546 -20.525 -48.683 1.00 23.97 126 ARG D CA 1
ATOM 2908 C C . ARG B 1 125 ? 28.285 -19.225 -48.956 1.00 26.67 126 ARG D C 1
ATOM 2909 O O . ARG B 1 125 ? 27.696 -18.127 -49.084 1.00 26.08 126 ARG D O 1
ATOM 2924 N N . ILE B 1 126 ? 29.606 -19.330 -49.026 1.00 25.53 127 ILE D N 1
ATOM 2925 C CA . ILE B 1 126 ? 30.456 -18.172 -48.811 1.00 28.03 127 ILE D CA 1
ATOM 2926 C C . ILE B 1 126 ? 31.388 -17.965 -50.009 1.00 29.90 127 ILE D C 1
ATOM 2927 O O . ILE B 1 126 ? 31.912 -18.933 -50.558 1.00 26.61 127 ILE D O 1
ATOM 2932 N N . GLU B 1 127 ? 31.583 -16.703 -50.426 1.00 33.03 128 GLU D N 1
ATOM 2933 C CA . GLU B 1 127 ? 32.606 -16.331 -51.405 1.00 33.20 128 GLU D CA 1
ATOM 2934 C C . GLU B 1 127 ? 33.423 -15.251 -50.722 1.00 31.03 128 GLU D C 1
ATOM 2935 O O . GLU B 1 127 ? 32.825 -14.335 -50.136 1.00 31.55 128 GLU D O 1
ATOM 2941 N N . LEU B 1 128 ? 34.756 -15.420 -50.712 1.00 27.03 129 LEU D N 1
ATOM 2942 C CA . LEU B 1 128 ? 35.716 -14.544 -50.040 1.00 30.59 129 LEU D CA 1
ATOM 2943 C C . LEU B 1 128 ? 36.821 -14.145 -51.020 1.00 30.88 129 LEU D C 1
ATOM 2944 O O . LEU B 1 128 ? 37.314 -14.982 -51.802 1.00 30.55 129 LEU D O 1
ATOM 2949 N N . LYS B 1 129 ? 37.184 -12.848 -50.947 1.00 28.65 130 LYS D N 1
ATOM 2950 C CA . LYS B 1 129 ? 38.237 -12.262 -51.757 1.00 25.09 130 LYS D CA 1
ATOM 2951 C C . LYS B 1 129 ? 39.104 -11.385 -50.890 1.00 31.59 130 LYS D C 1
ATOM 2952 O O . LYS B 1 129 ? 38.604 -10.410 -50.316 1.00 29.23 130 LYS D O 1
ATOM 2955 N N . GLY B 1 130 ? 40.380 -11.785 -50.840 1.00 29.08 131 GLY D N 1
ATOM 2956 C CA . GLY B 1 130 ? 41.462 -11.051 -50.242 1.00 30.89 131 GLY D CA 1
ATOM 2957 C C . GLY B 1 130 ? 42.259 -10.309 -51.304 1.00 34.86 131 GLY D C 1
ATOM 2958 O O . GLY B 1 130 ? 42.526 -10.839 -52.391 1.00 35.90 131 GLY D O 1
ATOM 2959 N N . PHE B 1 131 ? 42.585 -9.052 -51.005 1.00 35.33 132 PHE D N 1
ATOM 2960 C CA . PHE B 1 131 ? 43.526 -8.281 -51.804 1.00 29.09 132 PHE D CA 1
ATOM 2961 C C . PHE B 1 131 ? 44.499 -7.538 -50.892 1.00 31.91 132 PHE D C 1
ATOM 2962 O O . PHE B 1 131 ? 44.225 -7.321 -49.700 1.00 29.84 132 PHE D O 1
ATOM 2970 N N . ASP B 1 132 ? 45.663 -7.202 -51.472 1.00 30.36 133 ASP D N 1
ATOM 2971 C CA . ASP B 1 132 ? 46.673 -6.325 -50.910 1.00 33.16 133 ASP D CA 1
ATOM 2972 C C . ASP B 1 132 ? 47.331 -6.886 -49.653 1.00 30.16 133 ASP D C 1
ATOM 2973 O O . ASP B 1 132 ? 47.879 -6.119 -48.864 1.00 35.85 133 ASP D O 1
ATOM 2978 N N . PHE B 1 133 ? 47.329 -8.211 -49.475 1.00 34.70 134 PHE D N 1
ATOM 2979 C CA . PHE B 1 133 ? 48.120 -8.838 -48.432 1.00 30.62 134 PHE D CA 1
ATOM 2980 C C . PHE B 1 133 ? 49.627 -8.732 -48.708 1.00 37.64 134 PHE D C 1
ATOM 2981 O O . PHE B 1 133 ? 50.045 -8.567 -49.843 1.00 33.54 134 PHE D O 1
ATOM 2989 N N . ARG B 1 134 ? 50.422 -8.804 -47.631 1.00 34.98 135 ARG D N 1
ATOM 2990 C CA . ARG B 1 134 ? 51.876 -8.898 -47.703 1.00 37.91 135 ARG D CA 1
ATOM 2991 C C . ARG B 1 134 ? 52.257 -10.375 -47.702 1.00 33.33 135 ARG D C 1
ATOM 2992 O O . ARG B 1 134 ? 51.802 -11.116 -46.833 1.00 34.33 135 ARG D O 1
ATOM 3000 N N . GLU B 1 135 ? 53.090 -10.833 -48.648 1.00 30.56 136 GLU D N 1
ATOM 3001 C CA . GLU B 1 135 ? 53.533 -12.228 -48.625 1.00 38.98 136 GLU D CA 1
ATOM 3002 C C . GLU B 1 135 ? 54.342 -12.497 -47.357 1.00 35.81 136 GLU D C 1
ATOM 3003 O O . GLU B 1 135 ? 54.320 -13.648 -46.903 1.00 39.77 136 GLU D O 1
ATOM 3009 N N . ASP B 1 136 ? 55.007 -11.470 -46.768 1.00 43.01 137 ASP D N 1
ATOM 3010 C CA . ASP B 1 136 ? 55.776 -11.664 -45.528 1.00 46.50 137 ASP D CA 1
ATOM 3011 C C . ASP B 1 136 ? 55.008 -11.179 -44.301 1.00 45.44 137 ASP D C 1
ATOM 3012 O O . ASP B 1 136 ? 55.590 -10.871 -43.258 1.00 42.50 137 ASP D O 1
ATOM 3017 N N . GLY B 1 137 ? 53.687 -11.080 -44.408 1.00 38.04 138 GLY D N 1
ATOM 3018 C CA . GLY B 1 137 ? 52.906 -10.561 -43.302 1.00 37.22 138 GLY D CA 1
ATOM 3019 C C . GLY B 1 137 ? 52.360 -11.697 -42.439 1.00 36.20 138 GLY D C 1
ATOM 3020 O O . GLY B 1 137 ? 52.614 -12.895 -42.659 1.00 42.07 138 GLY D O 1
ATOM 3021 N N . ASN B 1 138 ? 51.466 -11.264 -41.555 1.00 36.14 139 ASN D N 1
ATOM 3022 C CA . ASN B 1 138 ? 51.003 -12.022 -40.417 1.00 36.36 139 ASN D CA 1
ATOM 3023 C C . ASN B 1 138 ? 49.982 -13.052 -40.896 1.00 29.77 139 ASN D C 1
ATOM 3024 O O . ASN B 1 138 ? 49.856 -14.101 -40.252 1.00 31.84 139 ASN D O 1
ATOM 3029 N N . ILE B 1 139 ? 49.345 -12.779 -42.041 1.00 28.13 140 ILE D N 1
ATOM 3030 C CA . ILE B 1 139 ? 48.287 -13.615 -42.608 1.00 29.14 140 ILE D CA 1
ATOM 3031 C C . ILE B 1 139 ? 48.918 -14.622 -43.574 1.00 32.52 140 ILE D C 1
ATOM 3032 O O . ILE B 1 139 ? 48.874 -15.841 -43.346 1.00 33.79 140 ILE D O 1
ATOM 3037 N N . LEU B 1 1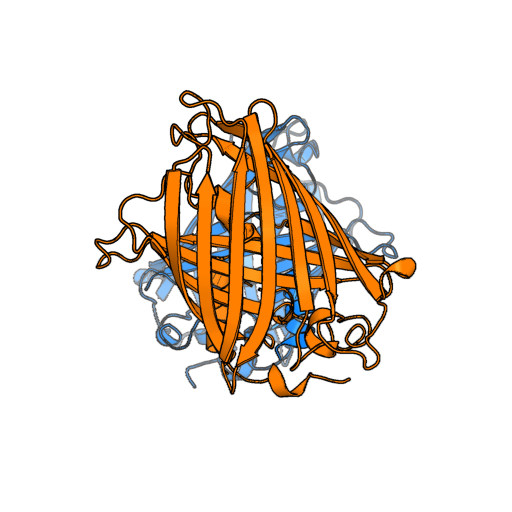40 ? 49.488 -14.133 -44.681 1.00 33.42 141 LEU D N 1
ATOM 3038 C CA . LEU B 1 140 ? 50.026 -15.005 -45.714 1.00 31.69 141 LEU D CA 1
ATOM 3039 C C . LEU B 1 140 ? 51.232 -15.824 -45.234 1.00 33.45 141 LEU D C 1
ATOM 3040 O O . LEU B 1 140 ? 51.450 -16.908 -45.770 1.00 40.37 141 LEU D O 1
ATOM 3045 N N . GLY B 1 141 ? 52.001 -15.322 -44.249 1.00 37.16 142 GLY D N 1
ATOM 3046 C CA . GLY B 1 141 ? 53.086 -16.068 -43.618 1.00 32.37 142 GLY D CA 1
ATOM 3047 C C . GLY B 1 141 ? 52.748 -16.627 -42.232 1.00 31.09 142 GLY D C 1
ATOM 3048 O O . GLY B 1 141 ? 53.691 -16.905 -41.472 1.00 29.03 142 GLY D O 1
ATOM 3049 N N . HIS B 1 142 ? 51.439 -16.847 -41.928 1.00 30.05 143 HIS D N 1
ATOM 3050 C CA . HIS B 1 142 ? 50.992 -17.745 -40.870 1.00 32.87 143 HIS D CA 1
ATOM 3051 C C . HIS B 1 142 ? 51.611 -17.439 -39.492 1.00 31.15 143 HIS D C 1
ATOM 3052 O O . HIS B 1 142 ? 52.066 -18.372 -38.837 1.00 26.21 143 HIS D O 1
ATOM 3059 N N . LYS B 1 143 ? 51.462 -16.202 -38.951 1.00 35.21 144 LYS D N 1
ATOM 3060 C CA . LYS B 1 143 ? 52.054 -15.798 -37.660 1.00 35.87 144 LYS D CA 1
ATOM 3061 C C . LYS B 1 143 ? 51.039 -15.611 -36.521 1.00 40.42 144 LYS D C 1
ATOM 3062 O O . LYS B 1 143 ? 51.379 -15.065 -35.437 1.00 35.68 144 LYS D O 1
ATOM 3068 N N . LEU B 1 144 ? 49.796 -16.059 -36.755 1.00 29.74 145 LEU D N 1
ATOM 3069 C CA . LEU B 1 144 ? 48.740 -16.046 -35.743 1.00 35.02 145 LEU D CA 1
ATOM 3070 C C . LEU B 1 144 ? 48.738 -17.332 -34.898 1.00 29.06 145 LEU D C 1
ATOM 3071 O O . LEU B 1 144 ? 49.038 -18.423 -35.375 1.00 31.54 145 LEU D O 1
ATOM 3076 N N . GLY B 1 145 ? 48.409 -17.203 -33.619 1.00 32.03 146 GLY D N 1
ATOM 3077 C CA . GLY B 1 145 ? 48.137 -18.360 -32.778 1.00 29.59 146 GLY D CA 1
ATOM 3078 C C . GLY B 1 145 ? 46.803 -19.006 -33.156 1.00 36.38 146 GLY D C 1
ATOM 3079 O O . GLY B 1 145 ? 45.823 -18.312 -33.487 1.00 28.63 146 GLY D O 1
ATOM 3080 N N . TYR B 1 146 ? 46.773 -20.338 -33.063 1.00 34.91 147 TYR D N 1
ATOM 3081 C CA . TYR B 1 146 ? 45.579 -21.106 -33.365 1.00 34.16 147 TYR D CA 1
ATOM 3082 C C . TYR B 1 146 ? 44.700 -21.110 -32.110 1.00 32.94 147 TYR D C 1
ATOM 3083 O O . TYR B 1 146 ? 44.729 -22.042 -31.309 1.00 24.99 147 TYR D O 1
ATOM 3092 N N . ASN B 1 147 ? 43.908 -20.042 -31.977 1.00 27.89 148 ASN D N 1
ATOM 3093 C CA . ASN B 1 147 ? 43.081 -19.744 -30.822 1.00 29.55 148 ASN D CA 1
ATOM 3094 C C . ASN B 1 147 ? 42.157 -18.594 -31.231 1.00 30.56 148 ASN D C 1
ATOM 3095 O O . ASN B 1 147 ? 42.429 -17.854 -32.225 1.00 27.44 148 ASN D O 1
ATOM 3100 N N . PHE B 1 148 ? 41.123 -18.413 -30.411 1.00 27.33 149 PHE D N 1
ATOM 3101 C CA . PHE B 1 148 ? 40.228 -17.265 -30.469 1.00 30.37 149 PHE D CA 1
ATOM 3102 C C . PHE B 1 148 ? 40.113 -16.606 -29.094 1.00 30.30 149 PHE D C 1
ATOM 3103 O O . PHE B 1 148 ? 39.042 -16.126 -28.705 1.00 31.34 149 PHE D O 1
ATOM 3111 N N . ASP B 1 149 ? 41.247 -16.535 -28.383 1.00 30.16 150 ASP D N 1
ATOM 3112 C CA . ASP B 1 149 ? 41.291 -15.969 -27.040 1.00 27.18 150 ASP D CA 1
ATOM 3113 C C . ASP B 1 149 ? 41.113 -14.439 -27.134 1.00 30.20 150 ASP D C 1
ATOM 3114 O O . ASP B 1 149 ? 40.393 -13.895 -26.319 1.00 28.36 150 ASP D O 1
ATOM 3119 N N . LEU B 1 150 ? 41.628 -13.790 -28.213 1.00 29.64 151 LEU D N 1
ATOM 3120 C CA . LEU B 1 150 ? 41.633 -12.349 -28.475 1.00 30.75 151 LEU D CA 1
ATOM 3121 C C . LEU B 1 150 ? 42.246 -11.480 -27.339 1.00 38.41 151 LEU D C 1
ATOM 3122 O O . LEU B 1 150 ? 42.181 -11.838 -26.173 1.00 41.89 151 LEU D O 1
ATOM 3127 N N . SER B 1 151 ? 42.807 -10.289 -27.640 1.00 44.19 152 SER D N 1
ATOM 3128 C CA . SER B 1 151 ? 43.115 -9.267 -26.604 1.00 52.89 152 SER D CA 1
ATOM 3129 C C . SER B 1 151 ? 41.912 -8.379 -26.228 1.00 52.41 152 SER D C 1
ATOM 3130 O O . SER B 1 151 ? 40.915 -8.275 -26.961 1.00 44.47 152 SER D O 1
ATOM 3132 N N . GLU B 1 152 ? 42.018 -7.701 -25.064 1.00 50.34 153 GLU D N 1
ATOM 3133 C CA . GLU B 1 152 ? 40.956 -6.812 -24.604 1.00 48.89 153 GLU D CA 1
ATOM 3134 C C . GLU B 1 152 ? 41.062 -5.492 -25.390 1.00 44.46 153 GLU D C 1
ATOM 3135 O O . GLU B 1 152 ? 41.025 -4.424 -24.754 1.00 60.51 153 GLU D O 1
ATOM 3137 N N . ILE B 1 206 ? 18.283 -33.311 -27.689 1.00 44.28 207 ILE D N 1
ATOM 3138 C CA . ILE B 1 206 ? 18.371 -32.064 -26.876 1.00 48.92 207 ILE D CA 1
ATOM 3139 C C . ILE B 1 206 ? 18.322 -32.459 -25.403 1.00 47.97 207 ILE D C 1
ATOM 3140 O O . ILE B 1 206 ? 17.308 -32.977 -24.955 1.00 46.32 207 ILE D O 1
ATOM 3142 N N . ASP B 1 207 ? 19.407 -32.153 -24.663 1.00 47.42 208 ASP D N 1
ATOM 3143 C CA . ASP B 1 207 ? 19.774 -32.809 -23.414 1.00 48.86 208 ASP D CA 1
ATOM 3144 C C . ASP B 1 207 ? 20.624 -31.839 -22.583 1.00 47.79 208 ASP D C 1
ATOM 3145 O O . ASP B 1 207 ? 21.643 -31.352 -23.096 1.00 35.57 208 ASP D O 1
ATOM 3150 N N . PHE B 1 208 ? 20.202 -31.580 -21.321 1.00 41.28 209 PHE D N 1
ATOM 3151 C CA . PHE B 1 208 ? 20.882 -30.629 -20.456 1.00 41.98 209 PHE D CA 1
ATOM 3152 C C . PHE B 1 208 ? 22.304 -31.122 -20.203 1.00 45.07 209 PHE D C 1
ATOM 3153 O O . PHE B 1 208 ? 23.266 -30.364 -20.323 1.00 45.01 209 PHE D O 1
ATOM 3161 N N . GLY B 1 209 ? 22.445 -32.423 -19.916 1.00 41.51 210 GLY D N 1
ATOM 3162 C CA . GLY B 1 209 ? 23.767 -32.981 -19.747 1.00 41.65 210 GLY D CA 1
ATOM 3163 C C . GLY B 1 209 ? 24.670 -32.503 -20.872 1.00 44.82 210 GLY D C 1
ATOM 3164 O O . GLY B 1 209 ? 25.823 -32.128 -20.633 1.00 31.09 210 GLY D O 1
ATOM 3165 N N . GLU B 1 210 ? 24.095 -32.490 -22.094 1.00 43.39 211 GLU D N 1
ATOM 3166 C CA . GLU B 1 210 ? 24.788 -31.999 -23.267 1.00 44.34 211 GLU D CA 1
ATOM 3167 C C . GLU B 1 210 ? 25.085 -30.504 -23.153 1.00 27.94 211 GLU D C 1
ATOM 3168 O O . GLU B 1 210 ? 26.231 -30.193 -23.458 1.00 34.70 211 GLU D O 1
ATOM 3174 N N . PHE B 1 211 ? 24.166 -29.600 -22.705 1.00 32.32 212 PHE D N 1
ATOM 3175 C CA . PHE B 1 211 ? 24.530 -28.174 -22.607 1.00 35.10 212 PHE D CA 1
ATOM 3176 C C . PHE B 1 211 ? 25.806 -28.063 -21.787 1.00 33.15 212 PHE D C 1
ATOM 3177 O O . PHE B 1 211 ? 26.770 -27.468 -22.239 1.00 32.68 212 PHE D O 1
ATOM 3185 N N . LEU B 1 212 ? 25.832 -28.726 -20.626 1.00 31.27 213 LEU D N 1
ATOM 3186 C CA . LEU B 1 212 ? 26.939 -28.570 -19.719 1.00 29.91 213 LEU D CA 1
ATOM 3187 C C . LEU B 1 212 ? 28.214 -29.189 -20.246 1.00 30.98 213 LEU D C 1
ATOM 3188 O O . LEU B 1 212 ? 29.265 -28.593 -20.029 1.00 30.93 213 LEU D O 1
ATOM 3193 N N . LYS B 1 213 ? 28.154 -30.371 -20.870 1.00 31.73 214 LYS D N 1
ATOM 3194 C CA . LYS B 1 213 ? 29.354 -30.935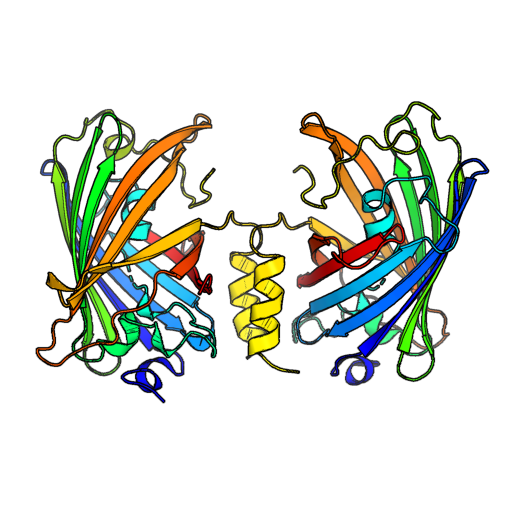 -21.472 1.00 37.69 214 LYS D CA 1
ATOM 3195 C C . LYS B 1 213 ? 29.917 -29.923 -22.473 1.00 33.34 214 LYS D C 1
ATOM 3196 O O . LYS B 1 213 ? 31.138 -29.711 -22.517 1.00 29.20 214 LYS D O 1
ATOM 3202 N N . MET B 1 214 ? 29.025 -29.241 -23.212 1.00 32.61 215 MET D N 1
ATOM 3203 C CA . MET B 1 214 ? 29.416 -28.320 -24.268 1.00 31.19 215 MET D CA 1
ATOM 3204 C C . MET B 1 214 ? 30.053 -27.060 -23.680 1.00 30.87 215 MET D C 1
ATOM 3205 O O . MET B 1 214 ? 31.049 -26.546 -24.214 1.00 32.21 215 MET D O 1
ATOM 3210 N N . VAL B 1 215 ? 29.490 -26.566 -22.568 1.00 30.63 216 VAL D N 1
ATOM 3211 C CA . VAL B 1 215 ? 29.956 -25.307 -21.983 1.00 32.27 216 VAL D CA 1
ATOM 3212 C C . VAL B 1 215 ? 31.329 -25.473 -21.359 1.00 28.07 216 VAL D C 1
ATOM 3213 O O . VAL B 1 215 ? 32.029 -24.463 -21.267 1.00 24.14 216 VAL D O 1
ATOM 3217 N N . GLU B 1 216 ? 31.727 -26.699 -20.950 1.00 28.91 217 GLU D N 1
ATOM 3218 C CA . GLU B 1 216 ? 33.048 -26.906 -20.357 1.00 28.71 217 GLU D CA 1
ATOM 3219 C C . GLU B 1 216 ? 34.149 -26.605 -21.374 1.00 24.67 217 GLU D C 1
ATOM 3220 O O . GLU B 1 216 ? 35.209 -26.189 -20.966 1.00 26.67 217 GLU D O 1
ATOM 3226 N N . ASN B 1 217 ? 33.869 -26.722 -22.686 1.00 24.84 218 ASN D N 1
ATOM 3227 C CA . ASN B 1 217 ? 34.839 -26.422 -23.727 1.00 26.89 218 ASN D CA 1
ATOM 3228 C C . ASN B 1 217 ? 35.054 -24.923 -23.957 1.00 29.23 218 ASN D C 1
ATOM 3229 O O . ASN B 1 217 ? 36.065 -24.552 -24.526 1.00 31.69 218 ASN D O 1
ATOM 3234 N N . VAL B 1 218 ? 34.097 -24.064 -23.563 1.00 27.05 219 VAL D N 1
ATOM 3235 C CA . VAL B 1 218 ? 34.177 -22.615 -23.755 1.00 32.27 219 VAL D CA 1
ATOM 3236 C C . VAL B 1 218 ? 34.363 -21.851 -22.424 1.00 31.84 219 VAL D C 1
ATOM 3237 O O . VAL B 1 218 ? 34.612 -20.639 -22.410 1.00 36.65 219 VAL D O 1
ATOM 3241 N N . ARG B 1 219 ? 34.351 -22.564 -21.286 1.00 30.78 220 ARG D N 1
ATOM 3242 C CA . ARG B 1 219 ? 34.440 -21.933 -19.970 1.00 30.37 220 ARG D CA 1
ATOM 3243 C C . ARG B 1 219 ? 35.780 -21.229 -19.817 1.00 25.16 220 ARG D C 1
ATOM 3244 O O . ARG B 1 219 ? 36.836 -21.801 -20.144 1.00 29.33 220 ARG D O 1
ATOM 3252 N N . GLY B 1 220 ? 35.702 -19.952 -19.435 1.00 21.92 221 GLY D N 1
ATOM 3253 C CA . GLY B 1 220 ? 36.872 -19.135 -19.189 1.00 25.72 221 GLY D CA 1
ATOM 3254 C C . GLY B 1 220 ? 37.541 -18.574 -20.445 1.00 24.43 221 GLY D C 1
ATOM 3255 O O . GLY B 1 220 ? 38.523 -17.866 -20.312 1.00 25.74 221 GLY D O 1
ATOM 3256 N N . ILE B 1 221 ? 37.040 -18.856 -21.661 1.00 25.19 222 ILE D N 1
ATOM 3257 C CA . ILE B 1 221 ? 37.568 -18.155 -22.823 1.00 24.00 222 ILE D CA 1
ATOM 3258 C C . ILE B 1 221 ? 36.942 -16.770 -22.749 1.00 27.64 222 ILE D C 1
ATOM 3259 O O . ILE B 1 221 ? 35.789 -16.645 -22.324 1.00 25.03 222 ILE D O 1
ATOM 3264 N N . ASN B 1 222 ? 37.742 -15.738 -23.006 1.00 26.77 223 ASN D N 1
ATOM 3265 C CA . ASN B 1 222 ? 37.215 -14.372 -23.022 1.00 33.44 223 ASN D CA 1
ATOM 3266 C C . ASN B 1 222 ? 36.019 -14.213 -23.963 1.00 31.29 223 ASN D C 1
ATOM 3267 O O . ASN B 1 222 ? 35.975 -14.768 -25.058 1.00 30.00 223 ASN D O 1
ATOM 3272 N N . SER B 1 223 ? 34.996 -13.501 -23.484 1.00 30.80 224 SER D N 1
ATOM 3273 C CA . SER B 1 223 ? 33.824 -13.269 -24.315 1.00 28.86 224 SER D CA 1
ATOM 3274 C C . SER B 1 223 ? 34.068 -12.015 -25.153 1.00 29.16 224 SER D C 1
ATOM 3275 O O . SER B 1 223 ? 34.815 -11.125 -24.718 1.00 29.98 224 SER D O 1
ATOM 3278 N N . HIS B 1 224 ? 33.442 -11.980 -26.345 1.00 28.77 225 HIS D N 1
ATOM 3279 C CA . HIS B 1 224 ? 33.517 -10.904 -27.311 1.00 28.25 225 HIS D CA 1
ATOM 3280 C C . HIS B 1 224 ? 32.082 -10.520 -27.709 1.00 29.19 225 HIS D C 1
ATOM 3281 O O . HIS B 1 224 ? 31.281 -11.383 -28.079 1.00 24.02 225 HIS D O 1
ATOM 3288 N N . SER B 1 225 ? 31.707 -9.239 -27.494 1.00 28.39 226 SER D N 1
ATOM 3289 C CA . SER B 1 225 ? 30.383 -8.771 -27.886 1.00 34.69 226 SER D CA 1
ATOM 3290 C C . SER B 1 225 ? 30.395 -8.036 -29.240 1.00 30.87 226 SER D C 1
ATOM 3291 O O . SER B 1 225 ? 31.334 -7.299 -29.574 1.00 40.22 226 SER D O 1
ATOM 3294 N N . VAL B 1 226 ? 29.325 -8.254 -30.014 1.00 30.92 227 VAL D N 1
ATOM 3295 C CA . VAL B 1 226 ? 29.036 -7.582 -31.266 1.00 25.83 227 VAL D CA 1
ATOM 3296 C C . VAL B 1 226 ? 27.781 -6.717 -31.058 1.00 26.90 227 VAL D C 1
ATOM 3297 O O . VAL B 1 226 ? 26.754 -7.238 -30.650 1.00 27.47 227 VAL D O 1
ATOM 3301 N N . TYR B 1 227 ? 27.825 -5.420 -31.377 1.00 30.30 228 TYR D N 1
ATOM 3302 C CA . TYR B 1 227 ? 26.647 -4.563 -31.255 1.00 30.72 228 TYR D CA 1
ATOM 3303 C C . TYR B 1 227 ? 25.849 -4.565 -32.575 1.00 27.51 228 TYR D C 1
ATOM 3304 O O . TYR B 1 227 ? 26.277 -3.997 -33.579 1.00 26.63 228 TYR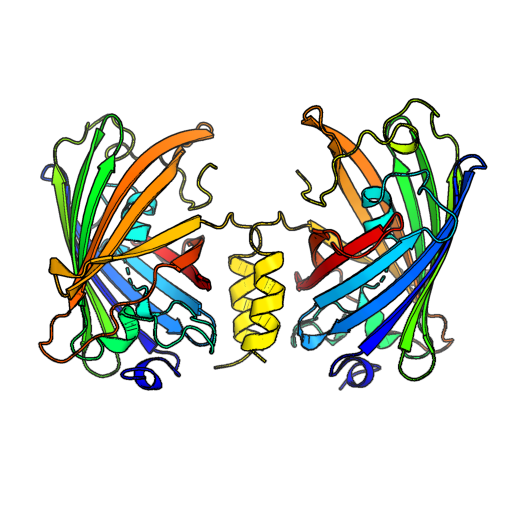 D O 1
ATOM 3313 N N . ILE B 1 228 ? 24.643 -5.126 -32.540 1.00 31.70 229 ILE D N 1
ATOM 3314 C CA . ILE B 1 228 ? 23.776 -5.265 -33.695 1.00 28.11 229 ILE D CA 1
ATOM 3315 C C . ILE B 1 228 ? 22.839 -4.061 -33.669 1.00 34.83 229 ILE D C 1
ATOM 3316 O O . ILE B 1 228 ? 22.268 -3.761 -32.613 1.00 34.25 229 ILE D O 1
ATOM 3321 N N . THR B 1 229 ? 22.739 -3.342 -34.802 1.00 35.72 230 THR D N 1
ATOM 3322 C CA . THR B 1 229 ? 21.828 -2.206 -34.957 1.00 35.43 230 THR D CA 1
ATOM 3323 C C . THR B 1 229 ? 20.951 -2.456 -36.183 1.00 36.86 230 THR D C 1
ATOM 3324 O O . THR B 1 229 ? 21.403 -3.042 -37.170 1.00 37.71 230 THR D O 1
ATOM 3328 N N . ALA B 1 230 ? 19.717 -1.946 -36.132 1.00 34.99 231 ALA D N 1
ATOM 3329 C CA . ALA B 1 230 ? 18.804 -1.895 -37.264 1.00 36.01 231 ALA D CA 1
ATOM 3330 C C . ALA B 1 230 ? 19.393 -1.076 -38.401 1.00 35.69 231 ALA D C 1
ATOM 3331 O O . ALA B 1 230 ? 19.810 0.045 -38.158 1.00 51.19 231 ALA D O 1
ATOM 3333 N N . ASP B 1 231 ? 19.411 -1.606 -39.634 1.00 40.87 232 ASP D N 1
ATOM 3334 C CA . ASP B 1 231 ? 19.770 -0.842 -40.834 1.00 44.61 232 ASP D CA 1
ATOM 3335 C C . ASP B 1 231 ? 18.480 -0.592 -41.616 1.00 45.08 232 ASP D C 1
ATOM 3336 O O . ASP B 1 231 ? 18.276 -1.227 -42.662 1.00 47.74 232 ASP D O 1
ATOM 3341 N N . LYS B 1 232 ? 17.664 0.351 -41.096 1.00 40.70 233 LYS D N 1
ATOM 3342 C CA . LYS B 1 232 ? 16.297 0.618 -41.549 1.00 52.48 233 LYS D CA 1
ATOM 3343 C C . LYS B 1 232 ? 16.218 0.808 -43.069 1.00 62.51 233 LYS D C 1
ATOM 3344 O O . LYS B 1 232 ? 15.430 0.122 -43.730 1.00 55.14 233 LYS D O 1
ATOM 3346 N N . GLN B 1 233 ? 17.070 1.714 -43.583 1.00 64.01 234 GLN D N 1
ATOM 3347 C CA . GLN B 1 233 ? 17.294 1.975 -44.997 1.00 62.23 234 GLN D CA 1
ATOM 3348 C C . GLN B 1 233 ? 17.218 0.703 -45.841 1.00 62.75 234 GLN D C 1
ATOM 3349 O O . GLN B 1 233 ? 16.422 0.633 -46.775 1.00 61.51 234 GLN D O 1
ATOM 3351 N N . LYS B 1 234 ? 18.014 -0.305 -45.461 1.00 58.49 235 LYS D N 1
ATOM 3352 C CA . LYS B 1 234 ? 18.221 -1.510 -46.243 1.00 54.72 235 LYS D CA 1
ATOM 3353 C C . LYS B 1 234 ? 17.411 -2.706 -45.740 1.00 46.62 235 LYS D C 1
ATOM 3354 O O . LYS B 1 234 ? 17.612 -3.804 -46.236 1.00 38.92 235 LYS D O 1
ATOM 3360 N N . ASN B 1 235 ? 16.545 -2.509 -44.738 1.00 50.61 236 ASN D N 1
ATOM 3361 C CA . ASN B 1 235 ? 15.643 -3.529 -44.229 1.00 45.13 236 ASN D CA 1
ATOM 3362 C C . ASN B 1 235 ? 16.447 -4.696 -43.639 1.00 47.47 236 ASN D C 1
ATOM 3363 O O . ASN B 1 235 ? 16.181 -5.851 -43.950 1.00 55.19 236 ASN D O 1
ATOM 3368 N N . GLY B 1 236 ? 17.422 -4.397 -42.767 1.00 39.13 237 GLY D N 1
ATOM 3369 C CA . GLY B 1 236 ? 18.203 -5.457 -42.129 1.00 40.01 237 GLY D CA 1
ATOM 3370 C C . GLY B 1 236 ? 18.916 -4.953 -40.888 1.00 37.57 237 GLY D C 1
ATOM 3371 O O . GLY B 1 236 ? 18.373 -4.102 -40.182 1.00 31.08 237 GLY D O 1
ATOM 3372 N N . VAL B 1 237 ? 20.124 -5.489 -40.641 1.00 38.12 238 VAL D N 1
ATOM 3373 C CA . VAL B 1 237 ? 20.994 -5.050 -39.562 1.00 36.53 238 VAL D CA 1
ATOM 3374 C C . VAL B 1 237 ? 22.409 -4.840 -40.102 1.00 31.89 238 VAL D C 1
ATOM 3375 O O . VAL B 1 237 ? 22.708 -5.122 -41.281 1.00 33.50 238 VAL D O 1
ATOM 3379 N N . LYS B 1 238 ? 23.263 -4.342 -39.209 1.00 28.96 239 LYS D N 1
ATOM 3380 C CA . LYS B 1 238 ? 24.675 -4.094 -39.450 1.00 33.09 239 LYS D CA 1
ATOM 3381 C C . LYS B 1 238 ? 25.485 -4.175 -38.151 1.00 26.64 239 LYS D C 1
ATOM 3382 O O . LYS B 1 238 ? 24.940 -4.100 -37.062 1.00 31.77 239 LYS D O 1
ATOM 3388 N N . ALA B 1 239 ? 26.796 -4.365 -38.265 1.00 29.94 240 ALA D N 1
ATOM 3389 C CA . ALA B 1 239 ? 27.672 -4.321 -37.112 1.00 27.51 240 ALA D CA 1
ATOM 3390 C C . ALA B 1 239 ? 29.051 -3.810 -37.489 1.00 30.97 240 ALA D C 1
ATOM 3391 O O . ALA B 1 239 ? 29.509 -4.034 -38.598 1.00 28.91 240 ALA D O 1
ATOM 3393 N N . HIS B 1 240 ? 29.704 -3.142 -36.532 1.00 28.14 241 HIS D N 1
ATOM 3394 C CA . HIS B 1 240 ? 31.081 -2.668 -36.635 1.00 25.77 241 HIS D CA 1
ATOM 3395 C C . HIS B 1 240 ? 31.840 -3.188 -35.406 1.00 25.71 241 HIS D C 1
ATOM 3396 O O . HIS B 1 240 ? 31.504 -2.785 -34.287 1.00 28.95 241 HIS D O 1
ATOM 3403 N N . PHE B 1 241 ? 32.772 -4.127 -35.573 1.00 24.94 242 PHE D N 1
ATOM 3404 C CA . PHE B 1 241 ? 33.476 -4.698 -34.422 1.00 26.46 242 PHE D CA 1
ATOM 3405 C C . PHE B 1 241 ? 34.923 -5.020 -34.765 1.00 31.17 242 PHE D C 1
ATOM 3406 O O . PHE B 1 241 ? 35.323 -4.991 -35.932 1.00 28.47 242 PHE D O 1
ATOM 3414 N N . GLU B 1 242 ? 35.693 -5.386 -33.730 1.00 27.54 243 GLU D N 1
ATOM 3415 C CA . GLU B 1 242 ? 37.147 -5.468 -33.780 1.00 32.39 243 GLU D CA 1
ATOM 3416 C C . GLU B 1 242 ? 37.578 -6.839 -33.258 1.00 30.77 243 GLU D C 1
ATOM 3417 O O . GLU B 1 242 ? 37.193 -7.214 -32.156 1.00 28.87 243 GLU D O 1
ATOM 3423 N N . ILE B 1 243 ? 38.256 -7.617 -34.097 1.00 30.07 244 ILE D N 1
ATOM 3424 C CA . ILE B 1 243 ? 38.910 -8.853 -33.689 1.00 29.49 244 ILE D CA 1
ATOM 3425 C C . ILE B 1 243 ? 40.384 -8.554 -33.439 1.00 26.30 244 ILE D C 1
ATOM 3426 O O . ILE B 1 243 ? 41.071 -8.108 -34.339 1.00 27.03 244 ILE D O 1
ATOM 3431 N N . ARG B 1 244 ? 40.911 -8.835 -32.215 1.00 25.17 245 ARG D N 1
ATOM 3432 C CA . ARG B 1 244 ? 42.348 -8.700 -31.913 1.00 29.69 245 ARG D CA 1
ATOM 3433 C C . ARG B 1 244 ? 43.040 -10.069 -31.954 1.00 27.68 245 ARG D C 1
ATOM 3434 O O . ARG B 1 244 ? 43.031 -10.782 -30.955 1.00 38.45 245 ARG D O 1
ATOM 3437 N N . HIS B 1 245 ? 43.723 -10.413 -33.044 1.00 26.47 246 HIS D N 1
ATOM 3438 C CA . HIS B 1 245 ? 44.162 -11.780 -33.279 1.00 27.60 246 HIS D CA 1
ATOM 3439 C C . HIS B 1 245 ? 45.487 -11.977 -32.555 1.00 29.86 246 HIS D C 1
ATOM 3440 O O . HIS B 1 245 ? 46.410 -11.234 -32.851 1.00 31.85 246 HIS D O 1
ATOM 3447 N N . ASN B 1 246 ? 45.588 -12.965 -31.638 1.00 34.84 247 ASN D N 1
ATOM 3448 C CA . ASN B 1 246 ? 46.826 -13.266 -30.926 1.00 38.41 247 ASN D CA 1
ATOM 3449 C C . ASN B 1 246 ? 47.926 -13.728 -31.892 1.00 41.24 247 ASN D C 1
ATOM 3450 O O . ASN B 1 246 ? 47.677 -14.601 -32.741 1.00 40.22 247 ASN D O 1
ATOM 3455 N N . LEU B 1 247 ? 49.117 -13.107 -31.755 1.00 44.97 248 LEU D N 1
ATOM 3456 C CA . LEU B 1 247 ? 50.328 -13.504 -32.475 1.00 48.55 248 LEU D CA 1
ATOM 3457 C C . LEU B 1 247 ? 51.191 -14.372 -31.577 1.00 55.13 248 LEU D C 1
ATOM 3458 O O . LEU B 1 247 ? 51.166 -14.227 -30.360 1.00 56.05 248 LEU D O 1
ATOM 3463 N N . GLU B 1 248 ? 52.065 -15.147 -32.233 1.00 67.88 249 GLU D N 1
ATOM 3464 C CA . GLU B 1 248 ? 52.907 -16.149 -31.598 1.00 63.01 249 GLU D CA 1
ATOM 3465 C C . GLU B 1 248 ? 53.894 -15.538 -30.590 1.00 61.39 249 GLU D C 1
ATOM 3466 O O . GLU B 1 248 ? 54.444 -16.312 -29.816 1.00 56.88 249 GLU D O 1
ATOM 3472 N N . ASP B 1 249 ? 54.103 -14.193 -30.595 1.00 58.30 250 ASP D N 1
ATOM 3473 C CA . ASP B 1 249 ? 54.902 -13.454 -29.612 1.00 51.17 250 ASP D CA 1
ATOM 3474 C C . ASP B 1 249 ? 54.059 -12.668 -28.594 1.00 48.98 250 ASP D C 1
ATOM 3475 O O . ASP B 1 249 ? 54.612 -11.872 -27.846 1.00 45.38 250 ASP D O 1
ATOM 3480 N N . GLY B 1 250 ? 52.732 -12.865 -28.527 1.00 50.94 251 GLY D N 1
ATOM 3481 C CA . GLY B 1 250 ? 51.896 -12.142 -27.572 1.00 46.48 251 GLY D CA 1
ATOM 3482 C C . GLY B 1 250 ? 51.468 -10.737 -28.000 1.00 48.99 251 GLY D C 1
ATOM 3483 O O . GLY B 1 250 ? 50.719 -10.108 -27.259 1.00 52.84 251 GLY D O 1
ATOM 3484 N N . SER B 1 251 ? 51.891 -10.259 -29.188 1.00 47.85 252 SER D N 1
ATOM 3485 C CA . SER B 1 251 ? 51.377 -9.030 -29.786 1.00 43.90 252 SER D CA 1
ATOM 3486 C C . SER B 1 251 ? 50.090 -9.349 -30.573 1.00 35.29 252 SER D C 1
ATOM 3487 O O . SER B 1 251 ? 49.655 -10.513 -30.611 1.00 40.36 252 SER D O 1
ATOM 3490 N N . VAL B 1 252 ? 49.521 -8.342 -31.272 1.00 37.66 253 VAL D N 1
ATOM 3491 C CA . VAL B 1 252 ? 48.171 -8.450 -31.824 1.00 36.21 253 VAL D CA 1
ATOM 3492 C C . VAL B 1 252 ? 48.091 -7.966 -33.277 1.00 34.88 253 VAL D C 1
ATOM 3493 O O . VAL B 1 252 ? 48.640 -6.929 -33.644 1.00 30.84 253 VAL D O 1
ATOM 3497 N N . GLN B 1 253 ? 47.364 -8.732 -34.106 1.00 34.54 254 GLN D N 1
ATOM 3498 C CA . GLN B 1 253 ? 47.002 -8.308 -35.441 1.00 31.91 254 GLN D CA 1
ATOM 3499 C C . GLN B 1 253 ? 45.532 -7.966 -35.357 1.00 31.65 254 GLN D C 1
ATOM 3500 O O . GLN B 1 253 ? 44.675 -8.849 -35.208 1.00 34.61 254 GLN D O 1
ATOM 3506 N N . LEU B 1 254 ? 45.265 -6.683 -35.552 1.00 29.76 255 LEU D N 1
ATOM 3507 C CA . LEU B 1 254 ? 43.901 -6.168 -35.523 1.00 35.29 255 LEU D CA 1
ATOM 3508 C C . LEU B 1 254 ? 43.165 -6.512 -36.831 1.00 34.25 255 LEU D C 1
ATOM 3509 O O . LEU B 1 254 ? 43.684 -6.264 -37.917 1.00 28.69 255 LEU D O 1
ATOM 3514 N N . ALA B 1 255 ? 41.936 -7.056 -36.740 1.00 30.55 256 ALA D N 1
ATOM 3515 C CA . ALA B 1 255 ? 41.052 -7.187 -37.913 1.00 27.92 256 ALA D CA 1
ATOM 3516 C C . ALA B 1 255 ? 39.746 -6.431 -37.671 1.00 28.17 256 ALA D C 1
ATOM 3517 O O . ALA B 1 255 ? 38.893 -6.851 -36.879 1.00 29.19 256 ALA D O 1
ATOM 3519 N N . ASP B 1 256 ? 39.611 -5.276 -38.336 1.00 30.67 257 ASP D N 1
ATOM 3520 C CA . ASP B 1 256 ? 38.455 -4.404 -38.264 1.00 25.49 257 ASP D CA 1
ATOM 3521 C C . ASP B 1 256 ? 37.308 -4.962 -39.109 1.00 28.36 257 ASP D C 1
ATOM 3522 O O . ASP B 1 256 ? 37.453 -5.009 -40.339 1.00 26.73 257 ASP D O 1
ATOM 3527 N N . HIS B 1 257 ? 36.193 -5.401 -38.471 1.00 27.60 258 HIS D N 1
ATOM 3528 C CA . HIS B 1 257 ? 35.069 -5.988 -39.197 1.00 28.73 258 HIS D CA 1
ATOM 3529 C C . HIS B 1 257 ? 33.954 -4.963 -39.394 1.00 28.36 258 HIS D C 1
ATOM 3530 O O . HIS B 1 257 ? 33.600 -4.231 -38.456 1.00 27.55 258 HIS D O 1
ATOM 3537 N N . TYR B 1 258 ? 33.377 -4.952 -40.618 1.00 28.68 259 TYR D N 1
ATOM 3538 C CA . TYR B 1 258 ? 32.176 -4.213 -40.971 1.00 24.67 259 TYR D CA 1
ATOM 3539 C C . TYR B 1 258 ? 31.184 -5.190 -41.575 1.00 27.93 259 TYR D C 1
ATOM 3540 O O . TYR B 1 258 ? 31.575 -5.938 -42.465 1.00 33.26 259 TYR D O 1
ATOM 3549 N N . GLN B 1 259 ? 29.945 -5.230 -41.071 1.00 25.71 260 GLN D N 1
ATOM 3550 C CA . GLN B 1 259 ? 29.009 -6.317 -41.376 1.00 22.96 260 GLN D CA 1
ATOM 3551 C C . GLN B 1 259 ? 27.650 -5.722 -41.759 1.00 26.14 260 GLN D C 1
ATOM 3552 O O . GLN B 1 259 ? 27.192 -4.819 -41.066 1.00 24.39 260 GLN D O 1
ATOM 3558 N N . GLN B 1 260 ? 26.989 -6.297 -42.777 1.00 26.67 261 GLN D N 1
ATOM 3559 C CA . GLN B 1 260 ? 25.554 -6.107 -42.966 1.00 30.19 261 GLN D CA 1
ATOM 3560 C C . GLN B 1 260 ? 24.869 -7.414 -43.334 1.00 29.54 261 GLN D C 1
ATOM 3561 O O . GLN B 1 260 ? 25.510 -8.313 -43.899 1.00 29.93 261 GLN D O 1
ATOM 3567 N N . ASN B 1 261 ? 23.573 -7.481 -42.979 1.00 31.12 262 ASN D N 1
ATOM 3568 C CA . ASN B 1 261 ? 22.670 -8.619 -43.089 1.00 24.80 262 ASN D CA 1
ATOM 3569 C C . ASN B 1 261 ? 21.349 -8.089 -43.670 1.00 32.87 262 ASN D C 1
ATOM 3570 O O . ASN B 1 261 ? 20.736 -7.193 -43.099 1.00 31.02 262 ASN D O 1
ATOM 3575 N N . THR B 1 262 ? 20.911 -8.683 -44.768 1.00 30.27 263 THR D N 1
ATOM 3576 C CA . THR B 1 262 ? 19.824 -8.231 -45.606 1.00 33.24 263 THR D CA 1
ATOM 3577 C C . THR B 1 262 ? 19.056 -9.492 -45.941 1.00 29.25 263 THR D C 1
ATOM 3578 O O . THR B 1 262 ? 19.682 -10.437 -46.417 1.00 26.85 263 THR D O 1
ATOM 3582 N N . PRO B 1 263 ? 17.719 -9.545 -45.752 1.00 28.82 264 PRO D N 1
ATOM 3583 C CA . PRO B 1 263 ? 16.930 -10.738 -46.053 1.00 30.60 264 PRO D CA 1
ATOM 3584 C C . PRO B 1 263 ? 16.918 -11.062 -47.548 1.00 33.66 264 PRO D C 1
ATOM 3585 O O . PRO B 1 263 ? 17.067 -10.163 -48.394 1.00 25.12 264 PRO D O 1
ATOM 3589 N N . ILE B 1 264 ? 16.917 -12.374 -47.821 1.00 31.05 265 ILE D N 1
ATOM 3590 C CA . ILE B 1 264 ? 16.761 -12.943 -49.139 1.00 33.25 265 ILE D CA 1
ATOM 3591 C C . ILE B 1 264 ? 15.308 -12.776 -49.579 1.00 37.88 265 ILE D C 1
ATOM 3592 O O . ILE B 1 264 ? 15.142 -12.393 -50.710 1.00 35.40 265 ILE D O 1
ATOM 3597 N N . GLY B 1 265 ? 14.300 -13.020 -48.723 1.00 37.05 266 GLY D N 1
ATOM 3598 C CA . GLY B 1 265 ? 12.900 -12.876 -49.108 1.00 38.91 266 GLY D CA 1
ATOM 3599 C C . GLY B 1 265 ? 12.414 -11.425 -49.116 1.00 42.19 266 GLY D C 1
ATOM 3600 O O . GLY B 1 265 ? 13.135 -10.536 -48.708 1.00 39.53 266 GLY D O 1
ATOM 3601 N N . ASP B 1 266 ? 11.147 -11.227 -49.513 1.00 51.21 267 ASP D N 1
ATOM 3602 C CA . ASP B 1 266 ? 10.452 -9.938 -49.527 1.00 44.44 267 ASP D CA 1
ATOM 3603 C C . ASP B 1 266 ? 9.566 -9.683 -48.310 1.00 52.38 267 ASP D C 1
ATOM 3604 O O . ASP B 1 266 ? 9.314 -8.527 -47.976 1.00 54.98 267 ASP D O 1
ATOM 3609 N N . GLY B 1 267 ? 9.023 -10.745 -47.701 1.00 57.46 268 GLY D N 1
ATOM 3610 C CA . GLY B 1 267 ? 8.121 -10.602 -46.573 1.00 57.26 268 GLY D CA 1
ATOM 3611 C C . GLY B 1 267 ? 8.765 -9.898 -45.379 1.00 60.87 268 GLY D C 1
ATOM 3612 O O . GLY B 1 267 ? 9.996 -9.717 -45.329 1.00 61.34 268 GLY D O 1
ATOM 3613 N N . PRO B 1 268 ? 7.945 -9.480 -44.380 1.00 51.17 269 PRO D N 1
ATOM 3614 C CA . PRO B 1 268 ? 8.443 -8.657 -43.271 1.00 50.38 269 PRO D CA 1
ATOM 3615 C C . PRO B 1 268 ? 9.477 -9.370 -42.388 1.00 52.12 269 PRO D C 1
ATOM 3616 O O . PRO B 1 268 ? 9.400 -10.584 -42.175 1.00 44.83 269 PRO D O 1
ATOM 3620 N N . VAL B 1 269 ? 10.470 -8.605 -41.906 1.00 50.24 270 VAL D N 1
ATOM 3621 C CA . VAL B 1 269 ? 11.391 -9.086 -40.876 1.00 48.28 270 VAL D CA 1
ATOM 3622 C C . VAL B 1 269 ? 11.271 -8.177 -39.647 1.00 47.11 270 VAL D C 1
ATOM 3623 O O . VAL B 1 269 ? 10.582 -7.134 -39.676 1.00 39.33 270 VAL D O 1
ATOM 3627 N N . LEU B 1 270 ? 11.879 -8.651 -38.540 1.00 50.48 271 LEU D N 1
ATOM 3628 C CA . LEU B 1 270 ? 11.972 -7.875 -37.313 1.00 53.91 271 LEU D CA 1
ATOM 3629 C C . LEU B 1 270 ? 13.115 -6.903 -37.553 1.00 58.27 271 LEU D C 1
ATOM 3630 O O . LEU B 1 270 ? 14.235 -7.353 -37.831 1.00 54.75 271 LEU D O 1
ATOM 3635 N N . LEU B 1 271 ? 12.793 -5.599 -37.589 1.00 58.09 272 LEU D N 1
ATOM 3636 C CA . LEU B 1 271 ? 13.805 -4.577 -37.411 1.00 57.39 272 LEU D CA 1
ATOM 3637 C C . LEU B 1 271 ? 14.065 -4.510 -35.912 1.00 54.53 272 LEU D C 1
ATOM 3638 O O . LEU B 1 271 ? 13.251 -3.976 -35.147 1.00 36.96 272 LEU D O 1
ATOM 3643 N N . PRO B 1 272 ? 15.168 -5.116 -35.420 1.00 53.10 273 PRO D N 1
ATOM 3644 C CA . PRO B 1 272 ? 15.363 -5.206 -33.980 1.00 50.69 273 PRO D CA 1
ATOM 3645 C C . PRO B 1 272 ? 15.724 -3.849 -33.400 1.00 42.44 273 PRO D C 1
ATOM 3646 O O . PRO B 1 272 ? 16.373 -3.030 -34.057 1.00 45.88 273 PRO D O 1
ATOM 3650 N N . ASP B 1 273 ? 15.310 -3.638 -32.150 1.00 36.86 274 ASP D N 1
ATOM 3651 C CA . ASP B 1 273 ? 16.019 -2.748 -31.260 1.00 40.06 274 ASP D CA 1
ATOM 3652 C C . ASP B 1 273 ? 17.495 -3.156 -31.207 1.00 38.40 274 ASP D C 1
ATOM 3653 O O . ASP B 1 273 ? 17.805 -4.343 -31.359 1.00 41.22 274 ASP D O 1
ATOM 3658 N N . ASN B 1 274 ? 18.357 -2.145 -31.037 1.00 34.90 275 ASN D N 1
ATOM 3659 C CA . ASN B 1 274 ? 19.772 -2.289 -30.720 1.00 40.33 275 ASN D CA 1
ATOM 3660 C C . ASN B 1 274 ? 20.014 -3.330 -29.627 1.00 36.08 275 ASN D C 1
ATOM 3661 O O . ASN B 1 274 ? 19.229 -3.387 -28.687 1.00 28.36 275 ASN D O 1
ATOM 3666 N N . HIS B 1 275 ? 21.105 -4.127 -29.751 1.00 29.76 276 HIS D N 1
ATOM 3667 C CA . HIS B 1 275 ? 21.441 -5.164 -28.767 1.00 32.89 276 HIS D CA 1
ATOM 3668 C C . HIS B 1 275 ? 22.844 -5.745 -29.039 1.00 33.32 276 HIS D C 1
ATOM 3669 O O . HIS B 1 275 ? 23.469 -5.378 -30.033 1.00 29.00 276 HIS D O 1
ATOM 3676 N N . TYR B 1 276 ? 23.309 -6.636 -28.130 1.00 30.57 277 TYR D N 1
ATOM 3677 C CA . TYR B 1 276 ? 24.593 -7.302 -28.183 1.00 34.43 277 TYR D CA 1
ATOM 3678 C C . TYR B 1 276 ? 24.487 -8.805 -28.415 1.00 29.19 277 TYR D C 1
ATOM 3679 O O . TYR B 1 276 ? 23.656 -9.506 -27.829 1.00 25.14 277 TYR D O 1
ATOM 3688 N N . LEU B 1 277 ? 25.411 -9.326 -29.220 1.00 27.52 278 LEU D N 1
ATOM 3689 C CA . LEU B 1 277 ? 25.572 -10.769 -29.300 1.00 27.96 278 LEU D CA 1
ATOM 3690 C C . LEU B 1 277 ? 26.901 -11.078 -28.627 1.00 26.78 278 LEU D C 1
ATOM 3691 O O . LEU B 1 277 ? 27.944 -10.637 -29.130 1.00 25.38 278 LEU D O 1
ATOM 3696 N N . ARG B 1 278 ? 26.835 -11.858 -27.552 1.00 25.23 279 ARG D N 1
ATOM 3697 C CA . ARG B 1 278 ? 27.996 -12.170 -26.734 1.00 27.31 279 ARG D CA 1
ATOM 3698 C C . ARG B 1 278 ? 28.549 -13.551 -27.058 1.00 26.77 279 ARG D C 1
ATOM 3699 O O . ARG B 1 278 ? 27.872 -14.545 -26.861 1.00 23.60 279 ARG D O 1
ATOM 3707 N N . HIS B 1 279 ? 29.802 -13.591 -27.532 1.00 22.55 280 HIS D N 1
ATOM 3708 C CA . HIS B 1 279 ? 30.423 -14.782 -28.101 1.00 25.79 280 HIS D CA 1
ATOM 3709 C C . HIS B 1 279 ? 31.562 -15.297 -27.212 1.00 20.75 280 HIS D C 1
ATOM 3710 O O . HIS B 1 279 ? 32.399 -14.503 -26.747 1.00 29.27 280 HIS D O 1
ATOM 3717 N N . GLN B 1 280 ? 31.697 -16.620 -27.090 1.00 26.40 281 GLN D N 1
ATOM 3718 C CA . GLN B 1 280 ? 32.943 -17.308 -26.755 1.00 25.35 281 GLN D CA 1
ATOM 3719 C C . GLN B 1 280 ? 33.189 -18.365 -27.822 1.00 28.64 281 GLN D C 1
ATOM 3720 O O . GLN B 1 280 ? 32.218 -19.029 -28.209 1.00 29.03 281 GLN D O 1
ATOM 3726 N N . SER B 1 281 ? 34.447 -18.502 -28.294 1.00 22.56 282 SER D N 1
ATOM 3727 C CA . SER B 1 281 ? 34.820 -19.494 -29.301 1.00 23.69 282 SER D CA 1
ATOM 3728 C C . SER B 1 281 ? 36.076 -20.304 -28.927 1.00 26.38 282 SER D C 1
ATOM 3729 O O . SER B 1 281 ? 37.112 -19.741 -28.564 1.00 29.01 282 SER D O 1
ATOM 3732 N N . ALA B 1 282 ? 36.004 -21.633 -29.124 1.00 29.11 283 ALA D N 1
ATOM 3733 C CA . ALA B 1 282 ? 37.124 -22.576 -28.969 1.00 29.24 283 ALA D CA 1
ATOM 3734 C C . ALA B 1 282 ? 37.481 -23.198 -30.323 1.00 24.63 283 ALA D C 1
ATOM 3735 O O . ALA B 1 282 ? 36.576 -23.599 -31.094 1.00 28.46 283 ALA D O 1
ATOM 3737 N N . LEU B 1 283 ? 38.781 -23.201 -30.613 1.00 23.77 284 LEU D N 1
ATOM 3738 C CA . LEU B 1 283 ? 39.366 -23.845 -31.779 1.00 24.11 284 LEU D CA 1
ATOM 3739 C C . LEU B 1 283 ? 40.057 -25.131 -31.358 1.00 24.20 284 LEU D C 1
ATOM 3740 O O . LEU B 1 283 ? 40.581 -25.230 -30.251 1.00 25.30 284 LEU D O 1
ATOM 3745 N N . SER B 1 284 ? 39.965 -26.179 -32.182 1.00 28.58 285 SER D N 1
ATOM 3746 C CA . SER B 1 284 ? 40.563 -27.466 -31.838 1.00 33.34 285 SER D CA 1
ATOM 3747 C C . SER B 1 284 ? 40.812 -28.250 -33.121 1.00 31.32 285 SER D C 1
ATOM 3748 O O . SER B 1 284 ? 40.393 -27.832 -34.230 1.00 26.19 285 SER D O 1
ATOM 3751 N N . LYS B 1 285 ? 41.528 -29.356 -32.943 1.00 30.56 286 LYS D N 1
ATOM 3752 C CA . LYS B 1 285 ? 41.898 -30.240 -34.038 1.00 32.82 286 LYS D CA 1
ATOM 3753 C C . LYS B 1 285 ? 41.363 -31.636 -33.747 1.00 34.16 286 LYS D C 1
ATOM 3754 O O . LYS B 1 285 ? 41.330 -32.040 -32.597 1.00 35.70 286 LYS D O 1
ATOM 3760 N N . ASP B 1 286 ? 41.054 -32.380 -34.813 1.00 30.69 287 ASP D N 1
ATOM 3761 C CA . ASP B 1 286 ? 40.610 -33.757 -34.779 1.00 32.17 287 ASP D CA 1
ATOM 3762 C C . ASP B 1 286 ? 41.839 -34.671 -34.968 1.00 29.47 287 ASP D C 1
ATOM 3763 O O . ASP B 1 286 ? 42.409 -34.665 -36.046 1.00 31.71 287 ASP D O 1
ATOM 3768 N N . PRO B 1 287 ? 42.262 -35.502 -33.972 1.00 30.68 288 PRO D N 1
ATOM 3769 C CA . PRO B 1 287 ? 43.492 -36.286 -34.086 1.00 37.00 288 PRO D CA 1
ATOM 3770 C C . PRO B 1 287 ? 43.580 -37.281 -35.252 1.00 36.79 288 PRO D C 1
ATOM 3771 O O . PRO B 1 287 ? 44.688 -37.550 -35.680 1.00 44.74 288 PRO D O 1
ATOM 3775 N N . ASN B 1 288 ? 42.456 -37.714 -35.833 1.00 36.72 289 ASN D N 1
ATOM 3776 C CA . ASN B 1 288 ? 42.481 -38.606 -36.988 1.00 38.33 289 ASN D CA 1
ATOM 3777 C C . ASN B 1 288 ? 42.284 -37.847 -38.297 1.00 35.44 289 ASN D C 1
ATOM 3778 O O . ASN B 1 288 ? 42.075 -38.477 -39.334 1.00 41.19 289 ASN D O 1
ATOM 3783 N N . GLU B 1 289 ? 42.352 -36.500 -38.285 1.00 33.40 290 GLU D N 1
ATOM 3784 C CA . GLU B 1 289 ? 42.146 -35.758 -39.521 1.00 30.40 290 GLU D CA 1
ATOM 3785 C C . GLU B 1 289 ? 43.529 -35.390 -40.071 1.00 28.61 290 GLU D C 1
ATOM 3786 O O . GLU B 1 289 ? 44.276 -34.630 -39.466 1.00 32.88 290 GLU D O 1
ATOM 3792 N N . LYS B 1 290 ? 43.885 -35.934 -41.227 1.00 29.73 291 LYS D N 1
ATOM 3793 C CA . LYS B 1 290 ? 45.147 -35.568 -41.860 1.00 28.54 291 LYS D CA 1
ATOM 3794 C C . LYS B 1 290 ? 44.907 -34.518 -42.945 1.00 28.18 291 LYS D C 1
ATOM 3795 O O . LYS B 1 290 ? 45.864 -34.012 -43.431 1.00 25.78 291 LYS D O 1
ATOM 3801 N N . ARG B 1 291 ? 43.690 -34.050 -43.233 1.00 26.14 292 ARG D N 1
ATOM 3802 C CA . ARG B 1 291 ? 43.524 -32.847 -44.040 1.00 28.26 292 ARG D CA 1
ATOM 3803 C C . ARG B 1 291 ? 43.622 -31.573 -43.191 1.00 26.32 292 ARG D C 1
ATOM 3804 O O . ARG B 1 291 ? 43.315 -31.597 -42.000 1.00 25.06 292 ARG D O 1
ATOM 3812 N N . ASP B 1 292 ? 44.070 -30.454 -43.802 1.00 27.81 293 ASP D N 1
ATOM 3813 C CA . ASP B 1 292 ? 44.188 -29.191 -43.080 1.00 28.39 293 ASP D CA 1
ATOM 3814 C C . ASP B 1 292 ? 42.793 -28.706 -42.687 1.00 31.46 293 ASP D C 1
ATOM 3815 O O . ASP B 1 292 ? 41.890 -28.738 -43.534 1.00 30.97 293 ASP D O 1
ATOM 3820 N N . HIS B 1 293 ? 42.599 -28.377 -41.393 1.00 26.41 294 HIS D N 1
ATOM 3821 C CA . HIS B 1 293 ? 41.228 -28.265 -40.883 1.00 26.58 294 HIS D CA 1
ATOM 3822 C C . HIS B 1 293 ? 41.116 -27.480 -39.572 1.00 26.85 294 HIS D C 1
ATOM 3823 O O . HIS B 1 293 ? 42.121 -27.221 -38.894 1.00 29.03 294 HIS D O 1
ATOM 3830 N N . MET B 1 294 ? 39.858 -27.120 -39.210 1.00 26.05 295 MET D N 1
ATOM 3831 C CA . MET B 1 294 ? 39.542 -26.513 -37.913 1.00 26.75 295 MET D CA 1
ATOM 3832 C C . MET B 1 294 ? 38.236 -27.118 -37.409 1.00 30.64 295 MET D C 1
ATOM 3833 O O . MET B 1 294 ? 37.286 -27.270 -38.174 1.00 24.72 295 MET D O 1
ATOM 3838 N N . VAL B 1 295 ? 38.227 -27.502 -36.134 1.00 27.84 296 VAL D N 1
ATOM 3839 C CA . VAL B 1 295 ? 37.017 -27.764 -35.384 1.00 31.46 296 VAL D CA 1
ATOM 3840 C C . VAL B 1 295 ? 36.726 -26.465 -34.647 1.00 29.42 296 VAL D C 1
ATOM 3841 O O . VAL B 1 295 ? 37.652 -25.938 -34.055 1.00 29.55 296 VAL D O 1
ATOM 3845 N N . LEU B 1 296 ? 35.507 -25.917 -34.782 1.00 30.47 297 LEU D N 1
ATOM 3846 C CA . LEU B 1 296 ? 35.128 -24.645 -34.170 1.00 25.42 297 LEU D CA 1
ATOM 3847 C C . LEU B 1 296 ? 33.808 -24.820 -33.414 1.00 28.06 297 LEU D C 1
ATOM 3848 O O . LEU B 1 296 ? 32.835 -25.379 -33.932 1.00 27.96 297 LEU D O 1
ATOM 3853 N N . GLN B 1 297 ? 33.810 -24.365 -32.155 1.00 26.76 298 GLN D N 1
ATOM 3854 C CA . GLN B 1 297 ? 32.629 -24.325 -31.313 1.00 31.41 298 GLN D CA 1
ATOM 3855 C C . GLN B 1 297 ? 32.400 -22.881 -30.902 1.00 28.34 298 GLN D C 1
ATOM 3856 O O . GLN B 1 297 ? 33.313 -22.269 -30.394 1.00 29.96 298 GLN D O 1
ATOM 3862 N N . GLU B 1 298 ? 31.189 -22.325 -31.118 1.00 25.69 299 GLU D N 1
ATOM 3863 C CA . GLU B 1 298 ? 30.879 -21.015 -30.551 1.00 25.86 299 GLU D CA 1
ATOM 3864 C C . GLU B 1 298 ? 29.677 -21.079 -29.598 1.00 26.95 299 GLU D C 1
ATOM 3865 O O . GLU B 1 298 ? 28.771 -21.894 -29.772 1.00 24.40 299 GLU D O 1
ATOM 3871 N N . PHE B 1 299 ? 29.725 -20.252 -28.537 1.00 24.55 300 PHE D N 1
ATOM 3872 C CA . PHE B 1 299 ? 28.636 -20.067 -27.582 1.00 25.22 300 PHE D CA 1
ATOM 3873 C C . PHE B 1 299 ? 28.247 -18.593 -27.694 1.00 21.93 300 PHE D C 1
ATOM 3874 O O . PHE B 1 299 ? 29.133 -17.743 -27.618 1.00 24.56 300 PHE D O 1
ATOM 3882 N N . VAL B 1 300 ? 27.000 -18.341 -28.096 1.00 22.36 301 VAL D N 1
ATOM 3883 C CA . VAL B 1 300 ? 26.513 -16.994 -28.384 1.00 23.74 301 VAL D CA 1
ATOM 3884 C C . VAL B 1 300 ? 25.124 -16.753 -27.820 1.00 25.19 301 VAL D C 1
ATOM 3885 O O . VAL B 1 300 ? 24.214 -17.520 -28.103 1.00 28.59 301 VAL D O 1
ATOM 3889 N N . THR B 1 301 ? 24.965 -15.589 -27.159 1.00 27.81 302 THR D N 1
ATOM 3890 C CA . THR B 1 301 ? 23.714 -15.214 -26.529 1.00 25.38 302 THR D CA 1
ATOM 3891 C C . THR B 1 301 ? 23.387 -13.783 -26.939 1.00 28.41 302 THR D C 1
ATOM 3892 O O . THR B 1 301 ? 24.298 -12.995 -27.190 1.00 33.31 302 THR D O 1
ATOM 3896 N N . ALA B 1 302 ? 22.111 -13.404 -26.894 1.00 29.67 303 ALA D N 1
ATOM 3897 C CA . ALA B 1 302 ? 21.743 -11.992 -27.017 1.00 32.20 303 ALA D CA 1
ATOM 3898 C C . ALA B 1 302 ? 21.410 -11.384 -25.652 1.00 34.53 303 ALA D C 1
ATOM 3899 O O . ALA B 1 302 ? 20.930 -12.087 -24.746 1.00 32.57 303 ALA D O 1
ATOM 3901 N N . ALA B 1 303 ? 21.670 -10.068 -25.545 1.00 36.65 304 ALA D N 1
ATOM 3902 C CA . ALA B 1 303 ? 21.293 -9.214 -24.423 1.00 34.36 304 ALA D CA 1
ATOM 3903 C C . ALA B 1 303 ? 20.836 -7.836 -24.931 1.00 36.18 304 ALA D C 1
ATOM 3904 O O . ALA B 1 303 ? 21.348 -7.341 -25.941 1.00 30.65 304 ALA D O 1
ATOM 3906 N N . GLY B 1 304 ? 19.838 -7.240 -24.263 1.00 37.02 305 GLY D N 1
ATOM 3907 C CA . GLY B 1 304 ? 19.642 -5.796 -24.250 1.00 40.52 305 GLY D CA 1
ATOM 3908 C C . GLY B 1 304 ? 20.614 -5.129 -23.292 1.00 43.43 305 GLY D C 1
ATOM 3909 O O . GLY B 1 304 ? 21.240 -4.136 -23.719 1.00 54.49 305 GLY D O 1
#

Radius of gyration: 25.54 Å; Cα contacts (8 Å, |Δi|>4): 1284; chains: 2; bounding box: 48×47×74 Å

Sequence (488 aa):
VSKGEELFTGVVPILVEMVGDVNGHRFSVSGEGEGIATYGMLTLKLICTTGELPVPWPTLVTTLMACFARYPDHMKQHDFFKSAMPEGYVQERTIFFKDDGYYKTRAEVKFEGDTLVNRIELKGFDFREDGNILGHKLGYNFDLSDFGEFLKMVENVRGINSHSVYITADKQKNGVKAHFEIRHNLEDGSVQLADHYQQNTPIGDGPVLLPDNHYLRHQSALSKDPNEKRDHMVLQEFVTAAGISKGEELFTGVVPILVEMVGDVNGHRFSVSGEGEGIATYGMLTLKLICTTGELPVPWPTLVTTLMACFARRYPDHMKQHDFFKSAMPEGYVQERTIFFKDDGYYKTRAEVKFEGDTLVNRIELKGFDFREDGNILGHKLGYNFDLSEIDFGEFLKMVENVRGINSHSVYITADKQKNGVKAHFEIRHNLEDGSVQLADHYQQNTPIGDGPVLLPDNHYLRHQSALSKDPNEKRDHMVLQEFVTAAG